Protein AF-A0A0U3ACS6-F1 (afdb_monomer_lite)

pLDDT: mean 90.27, std 11.94, range [43.25, 98.81]

Foldseek 3Di:
DQDQLLALVVQQCCLCVPVVVCCVVPVVCQLHVQAEDEDEEFQRQLQPLHDDPQLQVLLCVPVVDRLVVVVCLLADDPPQCSLLSLLSSLVSVLVSNLVRHLLSNQVSSVVRNHFYEYQAYPALQFQLRNCSRRVHVLSNQLSGLAYEHEFEADDDQLRTSLNRLLQQQLSCQQNVRLAHEYAYYFLNDLPDDVVSVVRNLVSSVLSLGQHYDYDEADDDDPPPCPDGGDDHQDPPRPCVVCVVVVVVVSVVRSVVSSDDHDEAAEAEEQQSSQQSSFQNDGFPDDSPACDDNLRHGDVPGDNSGDPLNVQQSVQSVVVSSVCVVVVGGYHHDYPVQLLCWDAAQLWTDRNRYTYQEYEYGSHQEDALSSLVSVLVNVVSVGYYHYPDHDHQAYSNRGGNDVSSQVSCCSRPNHDD

Sequence (416 aa):
WDLNYLDRTVGERFAAVFLGKYQQQLPQFTGNTLESFGADEMVLLNGEIAFSPALLERIRSKRGYDPTPYLIGLFADIGAYTERIRCDYYEAMTALLEENFYRAPSTWLEQRGMKHSTLSQLGAGESLAQTAQVGDIFRYLRTFHIPGNEDPGTAGPGERRLMASKLSSSVANLYDRSRAVMCVHYAAGWGQTQEQNLAWTNESYAKGLNLYTRHGNQYTLMGGWYEYVPPADHFYQPVWRYWGTFVRYVTRVSYLLSQGKHRADVALLYPMSTIHAHWVAGRTSGAAGILDDEGFAAPGVNNPFAPPAIEAARSLQDLAKALFDDGIDFDFVDSDSLMRAVVRSGVLEISGVEFRSIVLPALSTVSLHSMQKIREFHAGGGTVVSFGRLPSITPENGRNDPQLIGLLDAIFGPRG

Radius of gyration: 22.1 Å; chains: 1; bounding box: 59×48×62 Å

Secondary structure (DSSP, 8-state):
----TTSHHHHHHHIIIIIHHHHHH-GGGBTTTB-EEEE-----STT-----HHHHHHHHHHHSS--GGGGGGGTS--STTHHHHHHHHHHHHHHHHIIIIIHHHHHHHHTTT-EEEE---SSSS-HHHHHHHHS-HHHHHTT-SB-EEEE-TTPPTT-S-HHHHHHHHHHHHHTT-S--EEEE-TTS-TT--HHHHHHHHHHHHHTT--EEEES----S-TTGGGTSSS---STTSTTHHHHHHHHHHHHHHHHHTTSS----SEEEE--HHHHHHTB-----S-SS-SS-TTSSPPTTPPPSB-HHHHHHHHHHHHHHHHHHHTT--EEEE-HHHHHT-EEETTEEEETTEEESEEEE-S-SB--HHHHHHHHHHHHTT-EEEE-S----EETTTEET-HHHHHHHHHHH----

Structure (mmCIF, N/CA/C/O backbone):
data_AF-A0A0U3ACS6-F1
#
_entry.id   AF-A0A0U3ACS6-F1
#
loop_
_atom_site.group_PDB
_atom_site.id
_atom_site.type_symbol
_atom_site.label_atom_id
_atom_site.label_alt_id
_atom_site.label_comp_id
_atom_site.label_asym_id
_atom_site.label_entity_id
_atom_site.label_seq_id
_atom_site.pdbx_PDB_ins_code
_atom_site.Cartn_x
_atom_site.Cartn_y
_atom_site.Cartn_z
_atom_site.occupancy
_atom_site.B_iso_or_equiv
_atom_site.auth_seq_id
_atom_site.auth_comp_id
_atom_site.auth_asym_id
_atom_site.auth_atom_id
_atom_site.pdbx_PDB_model_num
ATOM 1 N N . TRP A 1 1 ? 17.151 21.051 -0.795 1.00 45.72 1 TRP A N 1
ATOM 2 C CA . TRP A 1 1 ? 15.910 21.839 -0.764 1.00 45.72 1 TRP A CA 1
ATOM 3 C C . TRP A 1 1 ? 14.791 20.847 -0.562 1.00 45.72 1 TRP A C 1
ATOM 5 O O . TRP A 1 1 ? 14.537 20.086 -1.487 1.00 45.72 1 TRP A O 1
ATOM 15 N N . ASP A 1 2 ? 14.200 20.793 0.628 1.00 67.19 2 ASP A N 1
ATOM 16 C CA . ASP A 1 2 ? 13.030 19.942 0.852 1.00 67.19 2 ASP A CA 1
ATOM 17 C C . ASP A 1 2 ? 11.824 20.616 0.202 1.00 67.19 2 ASP A C 1
ATOM 19 O O . ASP A 1 2 ? 11.446 21.735 0.556 1.00 67.19 2 ASP A O 1
ATOM 23 N N . LEU A 1 3 ? 11.286 19.984 -0.840 1.00 83.62 3 LEU A N 1
ATOM 24 C CA . LEU A 1 3 ? 10.087 20.457 -1.519 1.00 83.62 3 LEU A CA 1
ATOM 25 C C . LEU A 1 3 ? 8.872 20.178 -0.627 1.00 83.62 3 LEU A C 1
ATOM 27 O O . LEU A 1 3 ? 8.753 19.100 -0.050 1.00 83.62 3 LEU A O 1
ATOM 31 N N . ASN A 1 4 ? 7.934 21.124 -0.541 1.00 89.62 4 ASN A N 1
ATOM 32 C CA . ASN A 1 4 ? 6.661 20.873 0.129 1.00 89.62 4 ASN A CA 1
ATOM 33 C C . ASN A 1 4 ? 5.760 20.011 -0.770 1.00 89.62 4 ASN A C 1
ATOM 35 O O . ASN A 1 4 ? 4.972 20.539 -1.550 1.00 89.62 4 ASN A O 1
ATOM 39 N N . TYR A 1 5 ? 5.850 18.688 -0.649 1.00 91.56 5 TYR A N 1
ATOM 40 C CA . TYR A 1 5 ? 5.038 17.744 -1.429 1.00 91.56 5 TYR A CA 1
ATOM 41 C C . TYR A 1 5 ? 3.530 17.820 -1.134 1.00 91.56 5 TYR A C 1
ATOM 43 O O . TYR A 1 5 ? 2.730 17.259 -1.878 1.00 91.56 5 TYR A O 1
ATOM 51 N N . LEU A 1 6 ? 3.126 18.537 -0.078 1.00 94.25 6 LEU A N 1
ATOM 52 C CA . LEU A 1 6 ? 1.721 18.831 0.210 1.00 94.25 6 LEU A CA 1
ATOM 53 C C . LEU A 1 6 ? 1.190 20.013 -0.615 1.00 94.25 6 LEU A C 1
ATOM 55 O O . LEU A 1 6 ? -0.006 20.282 -0.568 1.00 94.25 6 LEU A O 1
ATOM 59 N N . ASP A 1 7 ? 2.041 20.732 -1.354 1.00 92.44 7 ASP A N 1
ATOM 60 C CA . ASP A 1 7 ? 1.646 21.795 -2.281 1.00 92.44 7 ASP A CA 1
ATOM 61 C C . ASP A 1 7 ? 1.470 21.237 -3.698 1.00 92.44 7 ASP A C 1
ATOM 63 O O . ASP A 1 7 ? 2.391 20.671 -4.292 1.00 92.44 7 ASP A O 1
ATOM 67 N N . ARG A 1 8 ? 0.286 21.457 -4.272 1.00 91.00 8 ARG A N 1
ATOM 68 C CA . ARG A 1 8 ? -0.073 21.042 -5.634 1.00 91.00 8 ARG A CA 1
ATOM 69 C C . ARG A 1 8 ? 0.907 21.529 -6.700 1.00 91.00 8 ARG A C 1
ATOM 71 O O . ARG A 1 8 ? 1.189 20.813 -7.660 1.00 91.00 8 ARG A O 1
ATOM 78 N N . THR A 1 9 ? 1.466 22.720 -6.516 1.00 91.88 9 THR A N 1
ATOM 79 C CA . THR A 1 9 ? 2.412 23.324 -7.457 1.00 91.88 9 THR A CA 1
ATOM 80 C C . THR A 1 9 ? 3.665 22.465 -7.615 1.00 91.88 9 THR A C 1
ATOM 82 O O . THR A 1 9 ? 4.250 22.430 -8.698 1.00 91.88 9 THR A O 1
ATOM 85 N N . VAL A 1 10 ? 4.083 21.749 -6.564 1.00 91.44 10 VAL A N 1
ATOM 86 C CA . VAL A 1 10 ? 5.276 20.892 -6.601 1.00 91.44 10 VAL A CA 1
ATOM 87 C C . VAL A 1 10 ? 5.066 19.706 -7.536 1.00 91.44 10 VAL A C 1
ATOM 89 O O . VAL A 1 10 ? 5.897 19.492 -8.418 1.00 91.44 10 VAL A O 1
ATOM 92 N N . GLY A 1 11 ? 3.956 18.972 -7.405 1.00 89.31 11 GLY A N 1
ATOM 93 C CA . GLY A 1 11 ? 3.656 17.835 -8.282 1.00 89.31 11 GLY A CA 1
ATOM 94 C C . GLY A 1 11 ? 3.476 18.249 -9.744 1.00 89.31 11 GLY A C 1
ATOM 95 O O . GLY A 1 11 ? 4.034 17.621 -10.646 1.00 89.31 11 GLY A O 1
ATOM 96 N N . GLU A 1 12 ? 2.777 19.362 -9.989 1.00 88.31 12 GLU A N 1
ATOM 97 C CA . GLU A 1 12 ? 2.586 19.906 -11.340 1.00 88.31 12 GLU A CA 1
ATOM 98 C C . GLU A 1 12 ? 3.915 20.331 -11.984 1.00 88.31 12 GLU A C 1
ATOM 100 O O . GLU A 1 12 ? 4.184 20.016 -13.149 1.00 88.31 12 GLU A O 1
ATOM 105 N N . ARG A 1 13 ? 4.787 21.010 -11.226 1.00 91.44 13 ARG A N 1
ATOM 106 C CA . ARG A 1 13 ? 6.114 21.414 -11.707 1.00 91.44 13 ARG A CA 1
ATOM 107 C C . ARG A 1 13 ? 7.037 20.224 -11.913 1.00 91.44 13 ARG A C 1
ATOM 109 O O . ARG A 1 13 ? 7.761 20.225 -12.905 1.00 91.44 13 ARG A O 1
ATOM 116 N N . PHE A 1 14 ? 6.997 19.223 -11.037 1.00 89.00 14 PHE A N 1
ATOM 117 C CA . PHE A 1 14 ? 7.774 17.997 -11.197 1.00 89.00 14 PHE A CA 1
ATOM 118 C C . PHE A 1 14 ? 7.448 17.321 -12.533 1.00 89.00 14 PHE A C 1
ATOM 120 O O . PHE A 1 14 ? 8.344 17.132 -13.357 1.00 89.00 14 PHE A O 1
ATOM 127 N N . ALA A 1 15 ? 6.165 17.058 -12.801 1.00 87.06 15 ALA A N 1
ATOM 128 C CA . ALA A 1 15 ? 5.743 16.426 -14.048 1.00 87.06 15 ALA A CA 1
ATOM 129 C C . ALA A 1 15 ? 6.121 17.276 -15.277 1.00 87.06 15 ALA A C 1
ATOM 131 O O . ALA A 1 15 ? 6.689 16.767 -16.244 1.00 87.06 15 ALA A O 1
ATOM 132 N N . ALA A 1 16 ? 5.891 18.591 -15.228 1.00 87.00 16 ALA A N 1
ATOM 133 C CA . ALA A 1 16 ? 6.209 19.482 -16.342 1.00 87.00 16 ALA A CA 1
ATOM 134 C C . ALA A 1 16 ? 7.718 19.590 -16.633 1.00 87.00 16 ALA A C 1
ATOM 136 O O . ALA A 1 16 ? 8.116 19.609 -17.796 1.00 87.00 16 ALA A O 1
ATOM 137 N N . VAL A 1 17 ? 8.561 19.680 -15.601 1.00 90.38 17 VAL A N 1
ATOM 138 C CA . VAL A 1 17 ? 10.011 19.886 -15.761 1.00 90.38 17 VAL A CA 1
ATOM 139 C C . VAL A 1 17 ? 10.728 18.584 -16.091 1.00 90.38 17 VAL A C 1
ATOM 141 O O . VAL A 1 17 ? 11.626 18.583 -16.934 1.00 90.38 17 VAL A O 1
ATOM 144 N N . PHE A 1 18 ? 10.360 17.489 -15.426 1.00 88.06 18 PHE A N 1
ATOM 145 C CA . PHE A 1 18 ? 11.028 16.208 -15.602 1.00 88.06 18 PHE A CA 1
ATOM 146 C C . PHE A 1 18 ? 10.469 15.453 -16.811 1.00 88.06 18 PHE A C 1
ATOM 148 O O . PHE A 1 18 ? 11.186 15.242 -17.790 1.00 88.06 18 PHE A O 1
ATOM 155 N N . LEU A 1 19 ? 9.175 15.121 -16.800 1.00 89.44 19 LEU A N 1
ATOM 156 C CA . LEU A 1 19 ? 8.550 14.347 -17.879 1.00 89.44 19 LEU A CA 1
ATOM 157 C C . LEU A 1 19 ? 8.387 15.181 -19.159 1.00 89.44 19 LEU A C 1
ATOM 159 O O . LEU A 1 19 ? 8.573 14.674 -20.267 1.00 89.44 19 LEU A O 1
ATOM 163 N N . GLY A 1 20 ? 8.125 16.485 -19.025 1.00 90.06 20 GLY A N 1
ATOM 164 C CA . GLY A 1 20 ? 7.951 17.380 -20.172 1.00 90.06 20 GLY A CA 1
ATOM 165 C C . GLY A 1 20 ? 9.179 17.516 -21.071 1.00 90.06 20 GLY A C 1
ATOM 166 O O . GLY A 1 20 ? 9.018 17.708 -22.276 1.00 90.06 20 GLY A O 1
ATOM 167 N N . LYS A 1 21 ? 10.399 17.341 -20.546 1.00 90.94 21 LYS A N 1
ATOM 168 C CA . LYS A 1 21 ? 11.615 17.342 -21.377 1.00 90.94 21 LYS A CA 1
ATOM 169 C C . LYS A 1 21 ? 11.635 16.188 -22.376 1.00 90.94 21 LYS A C 1
ATOM 171 O O . LYS A 1 21 ? 11.996 16.409 -23.529 1.00 90.94 21 LYS A O 1
ATOM 176 N N . TYR A 1 22 ? 11.212 14.991 -21.967 1.00 89.06 22 TYR A N 1
ATOM 177 C CA . TYR A 1 22 ? 11.132 13.842 -22.872 1.00 89.06 22 TYR A CA 1
ATOM 178 C C . TYR A 1 22 ? 10.146 14.112 -24.005 1.00 89.06 22 TYR A C 1
ATOM 180 O O . TYR A 1 22 ? 10.492 13.928 -25.165 1.00 89.06 22 TYR A O 1
ATOM 188 N N . GLN A 1 23 ? 8.964 14.649 -23.689 1.00 87.38 23 GLN A N 1
ATOM 189 C CA . GLN A 1 23 ? 7.976 15.013 -24.707 1.00 87.38 23 GLN A CA 1
ATOM 190 C C . GLN A 1 23 ? 8.507 16.071 -25.685 1.00 87.38 23 GLN A C 1
ATOM 192 O O . GLN A 1 23 ? 8.268 15.968 -26.883 1.00 87.38 23 GLN A O 1
ATOM 197 N N . GLN A 1 24 ? 9.215 17.092 -25.195 1.00 92.38 24 GLN A N 1
ATOM 198 C CA . GLN A 1 24 ? 9.764 18.151 -26.050 1.00 92.38 24 GLN A CA 1
ATOM 199 C C . GLN A 1 24 ? 10.832 17.629 -27.017 1.00 92.38 24 GLN A C 1
ATOM 201 O O . GLN A 1 24 ? 10.891 18.080 -28.157 1.00 92.38 24 GLN A O 1
ATOM 206 N N . GLN A 1 25 ? 11.675 16.698 -26.566 1.00 94.44 25 GLN A N 1
ATOM 207 C CA . GLN A 1 25 ? 12.777 16.151 -27.364 1.00 94.44 25 GLN A CA 1
ATOM 208 C C . GLN A 1 25 ? 12.338 14.989 -28.267 1.00 94.44 25 GLN A C 1
ATOM 210 O O . GLN A 1 25 ? 12.922 14.775 -29.326 1.00 94.44 25 GLN A O 1
ATOM 215 N N . LEU A 1 26 ? 11.317 14.233 -27.851 1.00 94.00 26 LEU A N 1
ATOM 216 C CA . LEU A 1 26 ? 10.859 12.995 -28.489 1.00 94.00 26 LEU A CA 1
ATOM 217 C C . LEU A 1 26 ? 9.332 12.992 -28.741 1.00 94.00 26 LEU A C 1
ATOM 219 O O . LEU A 1 26 ? 8.654 12.008 -28.414 1.00 94.00 26 LEU A O 1
ATOM 223 N N . PRO A 1 27 ? 8.745 14.062 -29.318 1.00 93.25 27 PRO A N 1
ATOM 224 C CA . PRO A 1 27 ? 7.290 14.198 -29.423 1.00 93.25 27 PRO A CA 1
ATOM 225 C C . PRO A 1 27 ? 6.645 13.089 -30.262 1.00 93.25 27 PRO A C 1
ATOM 227 O O . PRO A 1 27 ? 5.590 12.582 -29.898 1.00 93.25 27 PRO A O 1
ATOM 230 N N . GLN A 1 28 ? 7.302 12.649 -31.336 1.00 94.94 28 GLN A N 1
ATOM 231 C CA . GLN A 1 28 ? 6.818 11.597 -32.235 1.00 94.94 28 GLN A CA 1
ATOM 232 C C . GLN A 1 28 ? 6.750 10.202 -31.593 1.00 94.94 28 GLN A C 1
ATOM 234 O O . GLN A 1 28 ? 6.094 9.314 -32.133 1.00 94.94 28 GLN A O 1
ATOM 239 N N . PHE A 1 29 ? 7.433 9.996 -30.462 1.00 95.06 29 PHE A N 1
ATOM 240 C CA . PHE A 1 29 ? 7.465 8.713 -29.755 1.00 95.06 29 PHE A CA 1
ATOM 241 C C . PHE A 1 29 ? 6.534 8.679 -28.536 1.00 95.06 29 PHE A C 1
ATOM 243 O O . PHE A 1 29 ? 6.261 7.600 -28.013 1.00 95.06 29 PHE A O 1
ATOM 250 N N . THR A 1 30 ? 6.043 9.836 -28.085 1.00 93.56 30 THR A N 1
ATOM 251 C CA . THR A 1 30 ? 5.199 9.972 -26.888 1.00 93.56 30 THR A CA 1
ATOM 252 C C . THR A 1 30 ? 3.842 9.294 -27.100 1.00 93.56 30 THR A C 1
ATOM 254 O O . THR A 1 30 ? 3.175 9.563 -28.097 1.00 93.56 30 THR A O 1
ATOM 257 N N . GLY A 1 31 ? 3.433 8.417 -26.176 1.00 91.88 31 GLY A N 1
ATOM 258 C CA . GLY A 1 31 ? 2.155 7.692 -26.257 1.00 91.88 31 GLY A CA 1
ATOM 259 C C . GLY A 1 31 ? 2.125 6.576 -27.309 1.00 91.88 31 GLY A C 1
ATOM 260 O O . GLY A 1 31 ? 1.064 6.032 -27.600 1.00 91.88 31 GLY A O 1
ATOM 261 N N . ASN A 1 32 ? 3.280 6.243 -27.894 1.00 91.31 32 ASN A N 1
ATOM 262 C CA . ASN A 1 32 ? 3.450 5.120 -28.814 1.00 91.31 32 ASN A CA 1
ATOM 263 C C . ASN A 1 32 ? 4.673 4.292 -28.396 1.00 91.31 32 ASN A C 1
ATOM 265 O O . ASN A 1 32 ? 4.561 3.428 -27.537 1.00 91.31 32 ASN A O 1
ATOM 269 N N . THR A 1 33 ? 5.864 4.591 -28.926 1.00 93.69 33 THR A N 1
ATOM 270 C CA . THR A 1 33 ? 7.102 3.888 -28.539 1.00 93.69 33 THR A CA 1
ATOM 271 C C . THR A 1 33 ? 7.471 4.134 -27.074 1.00 93.69 33 THR A C 1
ATOM 273 O O . THR A 1 33 ? 7.923 3.223 -26.390 1.00 93.69 33 THR A O 1
ATOM 276 N N . LEU A 1 34 ? 7.259 5.356 -26.581 1.00 92.62 34 LEU A N 1
ATOM 277 C CA . LEU A 1 34 ? 7.310 5.687 -25.161 1.00 92.62 34 LEU A CA 1
ATOM 278 C C . LEU A 1 34 ? 5.897 5.528 -24.592 1.00 92.62 34 LEU A C 1
ATOM 280 O O . LEU A 1 34 ? 5.129 6.489 -24.540 1.00 92.62 34 LEU A O 1
ATOM 284 N N . GLU A 1 35 ? 5.542 4.299 -24.223 1.00 92.88 35 GLU A N 1
ATOM 285 C CA . GLU A 1 35 ? 4.199 3.959 -23.731 1.00 92.88 35 GLU A CA 1
ATOM 286 C C . GLU A 1 35 ? 4.036 4.123 -22.217 1.00 92.88 35 GLU A C 1
ATOM 288 O O . GLU A 1 35 ? 2.914 4.230 -21.721 1.00 92.88 35 GLU A O 1
ATOM 293 N N . SER A 1 36 ? 5.133 4.123 -21.456 1.00 93.00 36 SER A N 1
ATOM 294 C CA . SER A 1 36 ? 5.075 4.265 -20.005 1.00 93.00 36 SER A CA 1
ATOM 295 C C . SER A 1 36 ? 6.297 4.964 -19.430 1.00 93.00 36 SER A C 1
ATOM 297 O O . SER A 1 36 ? 7.368 4.985 -20.036 1.00 93.00 36 SER A O 1
ATOM 299 N N . PHE A 1 37 ? 6.112 5.531 -18.243 1.00 92.25 37 PHE A N 1
ATOM 300 C CA . PHE A 1 37 ? 7.192 5.957 -17.369 1.00 92.25 37 PHE A CA 1
ATOM 301 C C . PHE A 1 37 ? 7.183 5.082 -16.109 1.00 92.25 37 PHE A C 1
ATOM 303 O O . PHE A 1 37 ? 6.126 4.875 -15.503 1.00 92.25 37 PHE A O 1
ATOM 310 N N . GLY A 1 38 ? 8.350 4.548 -15.751 1.00 89.19 38 GLY A N 1
ATOM 311 C CA . GLY A 1 38 ? 8.574 3.778 -14.531 1.00 89.19 38 GLY A CA 1
ATOM 312 C C . GLY A 1 38 ? 9.269 4.630 -13.484 1.00 89.19 38 GLY A C 1
ATOM 313 O O . GLY A 1 38 ? 10.377 5.102 -13.729 1.00 89.19 38 GLY A O 1
ATOM 314 N N . ALA A 1 39 ? 8.613 4.831 -12.345 1.00 87.19 39 ALA A N 1
ATOM 315 C CA . ALA A 1 39 ? 9.251 5.368 -11.156 1.00 87.19 39 ALA A CA 1
ATOM 316 C C . ALA A 1 39 ? 10.025 4.256 -10.433 1.00 87.19 39 ALA A C 1
ATOM 318 O O . ALA A 1 39 ? 9.544 3.120 -10.339 1.00 87.19 39 ALA A O 1
ATOM 319 N N . ASP A 1 40 ? 11.211 4.612 -9.949 1.00 86.44 40 ASP A N 1
ATOM 320 C CA . ASP A 1 40 ? 11.983 3.802 -9.004 1.00 86.44 40 ASP A CA 1
ATOM 321 C C . ASP A 1 40 ? 11.564 4.123 -7.555 1.00 86.44 40 ASP A C 1
ATOM 323 O O . ASP A 1 40 ? 10.501 4.724 -7.350 1.00 86.44 40 ASP A O 1
ATOM 327 N N . GLU A 1 41 ? 12.355 3.763 -6.537 1.00 78.44 41 GLU A N 1
ATOM 328 C CA . GLU A 1 41 ? 11.996 4.058 -5.147 1.00 78.44 41 GLU A CA 1
ATOM 329 C C . GLU A 1 41 ? 11.796 5.552 -4.909 1.00 78.44 41 GLU A C 1
ATOM 331 O O . GLU A 1 41 ? 12.683 6.389 -5.102 1.00 78.44 41 GLU A O 1
ATOM 336 N N . MET A 1 42 ? 10.626 5.888 -4.371 1.00 78.06 42 MET A N 1
ATOM 337 C CA . MET A 1 42 ? 10.373 7.221 -3.854 1.00 78.06 42 MET A CA 1
ATOM 338 C C . MET A 1 42 ? 10.656 7.284 -2.358 1.00 78.06 42 MET A C 1
ATOM 340 O O . MET A 1 42 ? 9.865 6.835 -1.529 1.00 78.06 42 MET A O 1
ATOM 344 N N . VAL A 1 43 ? 11.773 7.923 -2.020 1.00 78.00 43 VAL A N 1
ATOM 345 C CA . VAL A 1 43 ? 12.108 8.344 -0.655 1.00 78.00 43 VAL A CA 1
ATOM 346 C C . VAL A 1 43 ? 11.551 9.753 -0.452 1.00 78.00 43 VAL A C 1
ATOM 348 O O . VAL A 1 43 ? 12.223 10.741 -0.748 1.00 78.00 43 VAL A O 1
ATOM 351 N N . LEU A 1 44 ? 10.285 9.852 -0.031 1.00 83.56 44 LEU A N 1
ATOM 352 C CA . LEU A 1 44 ? 9.584 11.139 0.040 1.00 83.56 44 LEU A CA 1
ATOM 353 C C . LEU A 1 44 ? 9.626 11.769 1.433 1.00 83.56 44 LEU A C 1
ATOM 355 O O . LEU A 1 44 ? 10.118 12.882 1.597 1.00 83.56 44 LEU A O 1
ATOM 359 N N . LEU A 1 45 ? 9.065 11.072 2.421 1.00 86.38 45 LEU A N 1
ATOM 360 C CA . LEU A 1 45 ? 8.963 11.560 3.795 1.00 86.38 45 LEU A CA 1
ATOM 361 C C . LEU A 1 45 ? 10.214 11.225 4.596 1.00 86.38 45 LEU A C 1
ATOM 363 O O . LEU A 1 45 ? 10.575 11.974 5.495 1.00 86.38 45 LEU A O 1
ATOM 367 N N . ASN A 1 46 ? 10.883 10.112 4.276 1.00 79.31 46 ASN A N 1
ATOM 368 C CA . ASN A 1 46 ? 12.086 9.664 4.971 1.00 79.31 46 ASN A CA 1
ATOM 369 C C . ASN A 1 46 ? 11.919 9.658 6.511 1.00 79.31 46 ASN A C 1
ATOM 371 O O . ASN A 1 46 ? 12.797 10.086 7.263 1.00 79.31 46 ASN A O 1
ATOM 375 N N . GLY A 1 47 ? 10.755 9.200 6.977 1.00 79.12 47 GLY A N 1
ATOM 376 C CA . GLY A 1 47 ? 10.365 9.143 8.385 1.00 79.12 47 GLY A CA 1
ATOM 377 C C . GLY A 1 47 ? 9.903 10.469 8.991 1.00 79.12 47 GLY A C 1
ATOM 378 O O . GLY A 1 47 ? 9.505 10.478 10.151 1.00 79.12 47 GLY A O 1
ATOM 379 N N . GLU A 1 48 ? 9.938 11.579 8.253 1.00 84.50 48 GLU A N 1
ATOM 380 C CA . GLU A 1 48 ? 9.516 12.889 8.748 1.00 84.50 48 GLU A CA 1
ATOM 381 C C . GLU A 1 48 ? 7.991 13.037 8.786 1.00 84.50 48 GLU A C 1
ATOM 383 O O . GLU A 1 48 ? 7.258 12.541 7.927 1.00 84.50 48 GLU A O 1
ATOM 388 N N . ILE A 1 49 ? 7.509 13.800 9.769 1.00 89.75 49 ILE A N 1
ATOM 389 C CA . ILE A 1 49 ? 6.107 14.214 9.850 1.00 89.75 49 ILE A CA 1
ATOM 390 C C . ILE A 1 49 ? 5.973 15.530 9.082 1.00 89.75 49 ILE A C 1
ATOM 392 O O . ILE A 1 49 ? 6.332 16.597 9.583 1.00 89.75 49 ILE A O 1
ATOM 396 N N . ALA A 1 50 ? 5.476 15.456 7.846 1.00 90.94 50 ALA A N 1
ATOM 397 C CA . ALA A 1 50 ? 5.324 16.631 6.995 1.00 90.94 50 ALA A CA 1
ATOM 398 C C . ALA A 1 50 ? 4.340 17.643 7.600 1.00 90.94 50 ALA A C 1
ATOM 400 O O . ALA A 1 50 ? 3.322 17.270 8.187 1.00 90.94 50 ALA A O 1
ATOM 401 N N . PHE A 1 51 ? 4.615 18.934 7.407 1.00 91.81 51 PHE A N 1
ATOM 402 C CA . PHE A 1 51 ? 3.758 20.030 7.852 1.00 91.81 51 PHE A CA 1
AT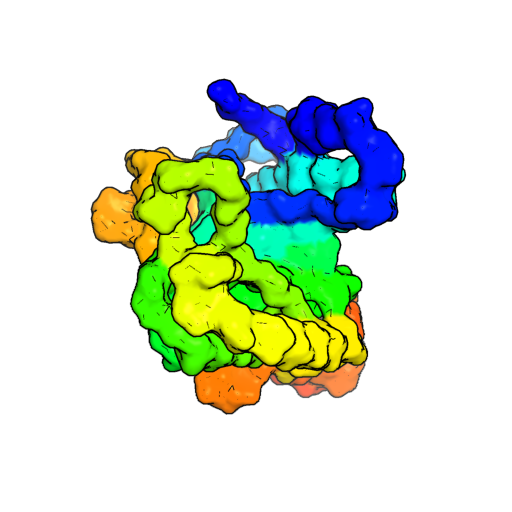OM 403 C C . PHE A 1 51 ? 3.521 21.037 6.726 1.00 91.81 51 PHE A C 1
ATOM 405 O O . PHE A 1 51 ? 4.431 21.398 5.982 1.00 91.81 51 PHE A O 1
ATOM 412 N N . SER A 1 52 ? 2.288 21.533 6.628 1.00 92.12 52 SER A N 1
ATOM 413 C CA . SER A 1 52 ? 1.919 22.644 5.751 1.00 92.12 52 SER A CA 1
ATOM 414 C C . SER A 1 52 ? 0.669 23.347 6.293 1.00 92.12 52 SER A C 1
ATOM 416 O O . SER A 1 52 ? -0.208 22.670 6.833 1.00 92.12 52 SER A O 1
ATOM 418 N N . PRO A 1 53 ? 0.499 24.671 6.102 1.00 94.19 53 PRO A N 1
ATOM 419 C CA . PRO A 1 53 ? -0.763 25.346 6.414 1.00 94.19 53 PRO A CA 1
ATOM 420 C C . PRO A 1 53 ? -1.988 24.701 5.743 1.00 94.19 53 PRO A C 1
ATOM 422 O O . PRO A 1 53 ? -3.059 24.644 6.346 1.00 94.19 53 PRO A O 1
ATOM 425 N N . ALA A 1 54 ? -1.824 24.150 4.532 1.00 94.81 54 ALA A N 1
ATOM 426 C CA . ALA A 1 54 ? -2.889 23.450 3.810 1.00 94.81 54 ALA A CA 1
ATOM 427 C C . ALA A 1 54 ? -3.376 22.183 4.538 1.00 94.81 54 ALA A C 1
ATOM 429 O O . ALA A 1 54 ? -4.545 21.817 4.420 1.00 94.81 54 ALA A O 1
ATOM 430 N N . LEU A 1 55 ? -2.505 21.538 5.321 1.00 96.19 55 LEU A N 1
ATOM 431 C CA . LEU A 1 55 ? -2.853 20.376 6.137 1.00 96.19 55 LEU A CA 1
ATOM 432 C C . LEU A 1 55 ? -3.799 20.775 7.272 1.00 96.19 55 LEU A C 1
ATOM 434 O O . LEU A 1 55 ? -4.833 20.138 7.459 1.00 96.19 55 LEU A O 1
ATOM 438 N N . LEU A 1 56 ? -3.500 21.859 7.993 1.00 96.62 56 LEU A N 1
ATOM 439 C CA . LEU A 1 56 ? -4.379 22.336 9.067 1.00 96.62 56 LEU A CA 1
ATOM 440 C C . LEU A 1 56 ? -5.745 22.760 8.515 1.00 96.62 56 LEU A C 1
ATOM 442 O O . LEU A 1 56 ? -6.776 22.450 9.109 1.00 96.62 56 LEU A O 1
ATOM 446 N N . GLU A 1 57 ? -5.762 23.403 7.346 1.00 97.19 57 GLU A N 1
ATOM 447 C CA . GLU A 1 57 ? -7.003 23.781 6.667 1.00 97.19 57 GLU A CA 1
ATOM 448 C C . GLU A 1 57 ? -7.814 22.562 6.198 1.00 97.19 57 GLU A C 1
ATOM 450 O O . GLU A 1 57 ? -9.044 22.524 6.316 1.00 97.19 57 GLU A O 1
ATOM 455 N N . ARG A 1 58 ? -7.136 21.507 5.732 1.00 97.50 58 ARG A N 1
ATOM 456 C CA . ARG A 1 58 ? -7.777 20.229 5.404 1.00 97.50 58 ARG A CA 1
ATOM 457 C C . ARG A 1 58 ? -8.478 19.632 6.626 1.00 97.50 58 ARG A C 1
ATOM 459 O O . ARG A 1 58 ? -9.625 19.210 6.501 1.00 97.50 58 ARG A O 1
ATOM 466 N N . ILE A 1 59 ? -7.843 19.639 7.797 1.00 98.06 59 ILE A N 1
ATOM 467 C CA . ILE A 1 59 ? -8.468 19.131 9.028 1.00 98.06 59 ILE A CA 1
ATOM 468 C C . ILE A 1 59 ? -9.660 20.006 9.429 1.00 98.06 59 ILE A C 1
ATOM 470 O O . ILE A 1 59 ? -10.741 19.473 9.672 1.00 98.06 59 ILE A O 1
ATOM 474 N N . ARG A 1 60 ? -9.517 21.339 9.420 1.00 98.06 60 ARG A N 1
ATOM 475 C CA . ARG A 1 60 ? -10.621 22.264 9.743 1.00 98.06 60 ARG A CA 1
ATOM 476 C C . ARG A 1 60 ? -11.846 22.017 8.872 1.00 98.06 60 ARG A C 1
ATOM 478 O O . ARG A 1 60 ? -12.946 21.855 9.393 1.00 98.06 60 ARG A O 1
ATOM 485 N N . SER A 1 61 ? -11.645 21.923 7.561 1.00 97.69 61 SER A N 1
ATOM 486 C CA . SER A 1 61 ? -12.733 21.718 6.602 1.00 97.69 61 SER A CA 1
ATOM 487 C C . SER A 1 61 ? -13.370 20.326 6.680 1.00 97.69 61 SER A C 1
ATOM 489 O O . SER A 1 61 ? -14.581 20.208 6.507 1.00 97.69 61 SER A O 1
ATOM 491 N N . LYS A 1 62 ? -12.593 19.264 6.940 1.00 96.94 62 LYS A N 1
ATOM 492 C CA . LYS A 1 62 ? -13.097 17.876 6.950 1.00 96.94 62 LYS A CA 1
ATOM 493 C C . LYS A 1 62 ? -13.581 17.384 8.309 1.00 96.94 62 LYS A C 1
ATOM 495 O O . LYS A 1 62 ? -14.412 16.480 8.346 1.00 96.94 62 LYS A O 1
ATOM 500 N N . ARG A 1 63 ? -13.058 17.931 9.407 1.00 95.62 63 ARG A N 1
ATOM 501 C CA . ARG A 1 63 ? -13.350 17.486 10.780 1.00 95.62 63 ARG A CA 1
ATOM 502 C C . ARG A 1 63 ? -14.065 18.534 11.628 1.00 95.62 63 ARG A C 1
ATOM 504 O O . ARG A 1 63 ? -14.577 18.188 12.687 1.00 95.62 63 ARG A O 1
ATOM 511 N N . GLY A 1 64 ? -14.128 19.787 11.176 1.00 95.94 64 GLY A N 1
ATOM 512 C CA . GLY A 1 64 ? -14.917 20.836 11.825 1.00 95.94 64 GLY A CA 1
ATOM 513 C C . GLY A 1 64 ? -14.311 21.404 13.112 1.00 95.94 64 GLY A C 1
ATOM 514 O O . GLY A 1 64 ? -15.049 21.950 13.927 1.00 95.94 64 GLY A O 1
ATOM 515 N N . TYR A 1 65 ? -12.995 21.283 13.321 1.00 96.81 65 TYR A N 1
ATOM 516 C CA . TYR A 1 65 ? -12.297 21.861 14.477 1.00 96.81 65 TYR A CA 1
ATOM 517 C C . TYR A 1 65 ? -10.909 22.395 14.095 1.00 96.81 65 TYR A C 1
ATOM 519 O O . TYR A 1 65 ? -10.335 21.976 13.091 1.00 96.81 65 TYR A O 1
ATOM 527 N N . ASP A 1 66 ? -10.359 23.317 14.892 1.00 97.00 66 ASP A N 1
ATOM 528 C CA . ASP A 1 66 ? -8.973 23.771 14.730 1.00 97.00 66 ASP A CA 1
ATOM 529 C C . ASP A 1 66 ? -8.004 22.774 15.391 1.00 97.00 66 ASP A C 1
ATOM 531 O O . ASP A 1 66 ? -8.045 22.620 16.613 1.00 97.00 66 ASP A O 1
ATOM 535 N N . PRO A 1 67 ? -7.122 22.099 14.629 1.00 96.69 67 PRO A N 1
ATOM 536 C CA . PRO A 1 67 ? -6.183 21.128 15.191 1.00 96.69 67 PRO A CA 1
ATOM 537 C C . PRO A 1 67 ? -5.028 21.760 15.971 1.00 96.69 67 PRO A C 1
ATOM 539 O O . PRO A 1 67 ? -4.363 21.056 16.727 1.00 96.69 67 PRO A O 1
ATOM 542 N N . THR A 1 68 ? -4.777 23.063 15.805 1.00 96.56 68 THR A N 1
ATOM 543 C CA . THR A 1 68 ? -3.595 23.757 16.348 1.00 96.56 68 THR A CA 1
ATOM 544 C C . THR A 1 68 ? -3.362 23.517 17.849 1.00 96.56 68 THR A C 1
ATOM 546 O O . THR A 1 68 ? -2.236 23.167 18.209 1.00 96.56 68 THR A O 1
ATOM 549 N N . PRO A 1 69 ? -4.378 23.608 18.736 1.00 96.94 69 PRO A N 1
ATOM 550 C CA . PRO A 1 69 ? -4.191 23.379 20.173 1.00 96.94 69 PRO A CA 1
ATOM 551 C C . PRO A 1 69 ? -3.835 21.930 20.532 1.00 96.94 69 PRO A C 1
ATOM 553 O O . PRO A 1 69 ? -3.380 21.662 21.640 1.00 96.94 69 PRO A O 1
ATOM 556 N N . TYR A 1 70 ? -4.052 20.994 19.606 1.00 97.12 70 TYR A N 1
ATOM 557 C CA . TYR A 1 70 ? -3.932 19.558 19.829 1.00 97.12 70 TYR A CA 1
ATOM 558 C C . TYR A 1 70 ? -2.698 18.941 19.166 1.00 97.12 70 TYR A C 1
ATOM 560 O O . TYR A 1 70 ? -2.450 17.757 19.368 1.00 97.12 70 TYR A O 1
ATOM 568 N N . LEU A 1 71 ? -1.895 19.707 18.414 1.00 95.75 71 LEU A N 1
ATOM 569 C CA . LEU A 1 71 ? -0.740 19.179 17.667 1.00 95.75 71 LEU A CA 1
ATOM 570 C C . LEU A 1 71 ? 0.305 18.486 18.553 1.00 95.75 71 LEU A C 1
ATOM 572 O O . LEU A 1 71 ? 1.003 17.591 18.085 1.00 95.75 71 LEU A O 1
ATOM 576 N N . ILE A 1 72 ? 0.382 18.826 19.845 1.00 95.81 72 ILE A N 1
ATOM 577 C CA . ILE A 1 72 ? 1.235 18.099 20.796 1.00 95.81 72 ILE A CA 1
ATOM 578 C C . ILE A 1 72 ? 0.836 16.616 20.929 1.00 95.81 72 ILE A C 1
ATOM 580 O O . ILE A 1 72 ? 1.684 15.780 21.229 1.00 95.81 72 ILE A O 1
ATOM 584 N N . GLY A 1 73 ? -0.417 16.268 20.612 1.00 96.25 73 GLY A N 1
ATOM 585 C CA . GLY A 1 73 ? -0.932 14.897 20.544 1.00 96.25 73 GLY A CA 1
ATOM 586 C C . GLY A 1 73 ? -0.254 14.013 19.491 1.00 96.25 73 GLY A C 1
ATOM 587 O O . GLY A 1 73 ? -0.310 12.787 19.591 1.00 96.25 73 GLY A O 1
ATOM 588 N N . LEU A 1 74 ? 0.450 14.603 18.516 1.00 95.81 74 LEU A N 1
ATOM 589 C CA . LEU A 1 74 ? 1.302 13.842 17.597 1.00 95.81 74 LEU A CA 1
ATOM 590 C C . LEU A 1 74 ? 2.455 13.152 18.334 1.00 95.81 74 LEU A C 1
ATOM 592 O O . LEU A 1 74 ? 2.819 12.039 17.982 1.00 95.81 74 LEU A O 1
ATOM 596 N N . PHE A 1 75 ? 2.965 13.771 19.401 1.00 93.69 75 PHE A N 1
ATOM 597 C CA . PHE A 1 75 ? 4.186 13.343 20.090 1.00 93.69 75 PHE A CA 1
ATOM 598 C C . PHE A 1 75 ? 3.941 12.849 21.519 1.00 93.69 75 PHE A C 1
ATOM 600 O O . PHE A 1 75 ? 4.714 12.054 22.046 1.00 93.69 75 PHE A O 1
ATOM 607 N N . ALA A 1 76 ? 2.868 13.311 22.161 1.00 94.62 76 ALA A N 1
ATOM 608 C CA . ALA A 1 76 ? 2.537 12.999 23.547 1.00 94.62 76 ALA A CA 1
ATOM 609 C C . ALA A 1 76 ? 1.106 12.468 23.679 1.00 94.62 76 ALA A C 1
ATOM 611 O O . ALA A 1 76 ? 0.263 12.694 22.812 1.00 94.62 76 ALA A O 1
ATOM 612 N N . ASP A 1 77 ? 0.824 11.759 24.773 1.00 96.25 77 ASP A N 1
ATOM 613 C CA . ASP A 1 77 ? -0.550 11.401 25.128 1.00 96.25 77 ASP A CA 1
ATOM 614 C C . ASP A 1 77 ? -1.267 12.622 25.728 1.00 96.25 77 ASP A C 1
ATOM 616 O O . ASP A 1 77 ? -0.840 13.176 26.740 1.00 96.25 77 ASP A O 1
ATOM 620 N N . ILE A 1 78 ? -2.359 13.036 25.090 1.00 96.69 78 ILE A N 1
ATOM 621 C CA . ILE A 1 78 ? -3.255 14.126 25.496 1.00 96.69 78 ILE A CA 1
ATOM 622 C C . ILE A 1 78 ? -4.619 13.609 25.989 1.00 96.69 78 ILE A C 1
ATOM 624 O O . ILE A 1 78 ? -5.588 14.364 26.074 1.00 96.69 78 ILE A O 1
ATOM 628 N N . GLY A 1 79 ? -4.717 12.317 26.311 1.00 95.88 79 GLY A N 1
ATOM 629 C CA . GLY A 1 79 ? -5.918 11.672 26.828 1.00 95.88 79 GLY A CA 1
ATOM 630 C C . GLY A 1 79 ? -6.721 10.930 25.759 1.00 95.88 79 GLY A C 1
ATOM 631 O O . GLY A 1 79 ? -6.178 10.327 24.839 1.00 95.88 79 GLY A O 1
ATOM 632 N N . ALA A 1 80 ? -8.050 10.931 25.893 1.00 94.62 80 ALA A N 1
ATOM 633 C CA . ALA A 1 80 ? -8.939 10.071 25.102 1.00 94.62 80 ALA A CA 1
ATOM 634 C C . ALA A 1 80 ? -8.917 10.331 23.581 1.00 94.62 80 ALA A C 1
ATOM 636 O O . ALA A 1 80 ? -9.337 9.468 22.811 1.00 94.62 80 ALA A O 1
ATOM 637 N N . TYR A 1 81 ? -8.426 11.498 23.154 1.00 94.75 81 TYR A N 1
ATOM 638 C CA . TYR A 1 81 ? -8.399 11.923 21.753 1.00 94.75 81 TYR A CA 1
ATOM 639 C C . TYR A 1 81 ? -7.032 11.768 21.075 1.00 94.75 81 TYR A C 1
ATOM 641 O O . TYR A 1 81 ? -6.919 12.093 19.897 1.00 94.75 81 TYR A O 1
ATOM 649 N N . THR A 1 82 ? -6.003 11.280 21.771 1.00 97.81 82 THR A N 1
ATOM 650 C CA . THR A 1 82 ? -4.625 11.200 21.252 1.00 97.81 82 THR A CA 1
ATOM 651 C C . THR A 1 82 ? -4.541 10.516 19.889 1.00 97.81 82 THR A C 1
ATOM 653 O O . THR A 1 82 ? -4.034 11.091 18.926 1.00 97.81 82 THR A O 1
ATOM 656 N N . GLU A 1 83 ? -5.075 9.301 19.780 1.00 98.19 83 GLU A N 1
ATOM 657 C CA . GLU A 1 83 ? -5.031 8.515 18.547 1.00 98.19 83 GLU A CA 1
ATOM 658 C C . GLU A 1 83 ? -5.888 9.129 17.442 1.00 98.19 83 GLU A C 1
ATOM 660 O O . GLU A 1 83 ? -5.491 9.103 16.278 1.00 98.19 83 GLU A O 1
ATOM 665 N N . ARG A 1 84 ? -7.023 9.738 17.803 1.00 97.19 84 ARG A N 1
ATOM 666 C CA . ARG A 1 84 ? -7.866 10.477 16.860 1.00 97.19 84 ARG A CA 1
ATOM 667 C C . ARG A 1 84 ? -7.105 11.645 16.242 1.00 97.19 84 ARG A C 1
ATOM 669 O O . ARG A 1 84 ? -7.109 11.776 15.026 1.00 97.19 84 ARG A O 1
ATOM 676 N N . ILE A 1 85 ? -6.423 12.460 17.048 1.00 98.00 85 ILE A N 1
ATOM 677 C CA . ILE A 1 85 ? -5.655 13.605 16.539 1.00 98.00 85 ILE A CA 1
ATOM 678 C C . ILE A 1 85 ? -4.565 13.148 15.566 1.00 98.00 85 ILE A C 1
ATOM 680 O O . ILE A 1 85 ? -4.385 13.770 14.520 1.00 98.00 85 ILE A O 1
ATOM 684 N N . ARG A 1 86 ? -3.876 12.042 15.868 1.00 98.25 86 ARG A N 1
ATOM 685 C CA . ARG A 1 86 ? -2.896 11.448 14.947 1.00 98.25 86 ARG A CA 1
ATOM 686 C C . ARG A 1 86 ? -3.554 10.964 13.660 1.00 98.25 86 ARG A C 1
ATOM 688 O O . ARG A 1 86 ? -3.088 11.314 12.581 1.00 98.25 86 ARG A O 1
ATOM 695 N N . CYS A 1 87 ? -4.661 10.228 13.754 1.00 98.19 87 CYS A N 1
ATOM 696 C CA . CYS A 1 87 ? -5.395 9.767 12.577 1.00 98.19 87 CYS A CA 1
ATOM 697 C C . CYS A 1 87 ? -5.879 10.936 11.708 1.00 98.19 87 CYS A C 1
ATOM 699 O O . CYS A 1 87 ? -5.674 10.909 10.501 1.00 98.19 87 CYS A O 1
ATOM 701 N N . ASP A 1 88 ? -6.464 11.978 12.302 1.00 98.19 88 ASP A N 1
ATOM 702 C CA . ASP A 1 88 ? -6.930 13.169 11.584 1.00 98.19 88 ASP A CA 1
ATOM 703 C C . ASP A 1 88 ? -5.773 13.892 10.879 1.00 98.19 88 ASP A C 1
ATOM 705 O O . ASP A 1 88 ? -5.908 14.312 9.727 1.00 98.19 88 ASP A O 1
ATOM 709 N N . TYR A 1 89 ? -4.613 13.985 11.536 1.00 98.38 89 TYR A N 1
ATOM 710 C CA . TYR A 1 89 ? -3.416 14.585 10.957 1.00 98.38 89 TYR A CA 1
ATOM 711 C C . TYR A 1 89 ? -2.857 13.778 9.784 1.00 98.38 89 TYR A C 1
ATOM 713 O O . TYR A 1 89 ? -2.641 14.327 8.701 1.00 98.38 89 TYR A O 1
ATOM 721 N N . TYR A 1 90 ? -2.630 12.477 9.973 1.00 97.94 90 TYR A N 1
ATOM 722 C CA . TYR A 1 90 ? -2.032 11.625 8.946 1.00 97.94 90 TYR A CA 1
ATOM 723 C C . TYR A 1 90 ? -2.992 11.328 7.792 1.00 97.94 90 TYR A C 1
ATOM 725 O O . TYR A 1 90 ? -2.545 11.211 6.650 1.00 97.94 90 TYR A O 1
ATOM 733 N N . GLU A 1 91 ? -4.305 11.305 8.029 1.00 97.50 91 GLU A N 1
ATOM 734 C CA . GLU A 1 91 ? -5.302 11.248 6.957 1.00 97.50 91 GLU A CA 1
ATOM 735 C C . GLU A 1 91 ? -5.227 12.505 6.082 1.00 97.50 91 GLU A C 1
ATOM 737 O O . GLU A 1 91 ? -5.133 12.387 4.859 1.00 97.50 91 GLU A O 1
ATOM 742 N N . ALA A 1 92 ? -5.174 13.698 6.687 1.00 98.12 92 ALA A N 1
ATOM 743 C CA . ALA A 1 92 ? -5.028 14.952 5.952 1.00 98.12 92 ALA A CA 1
ATOM 744 C C . ALA A 1 92 ? -3.692 15.029 5.194 1.00 98.12 92 ALA A C 1
ATOM 746 O O . ALA A 1 92 ? -3.666 15.432 4.029 1.00 98.12 92 ALA A O 1
ATOM 747 N N . MET A 1 93 ? -2.592 14.617 5.833 1.00 97.69 93 MET A N 1
ATOM 748 C CA . MET A 1 93 ? -1.261 14.574 5.225 1.00 97.69 93 MET A CA 1
ATOM 749 C C . MET A 1 93 ? -1.243 13.665 3.994 1.00 97.69 93 MET A C 1
ATOM 751 O O . MET A 1 93 ? -0.870 14.099 2.908 1.00 97.69 93 MET A O 1
ATOM 755 N N . THR A 1 94 ? -1.676 12.415 4.148 1.00 97.31 94 THR A N 1
ATOM 756 C CA . THR A 1 94 ? -1.644 11.421 3.065 1.00 97.31 94 THR A CA 1
ATOM 757 C C . THR A 1 94 ? -2.639 11.742 1.952 1.00 97.31 94 THR A C 1
ATOM 759 O O . THR A 1 94 ? -2.343 11.470 0.792 1.00 97.31 94 THR A O 1
ATOM 762 N N . ALA A 1 95 ? -3.773 12.383 2.265 1.00 97.50 95 ALA A N 1
ATOM 763 C CA . ALA A 1 95 ? -4.727 12.846 1.254 1.00 97.50 95 ALA A CA 1
ATOM 764 C C . ALA A 1 95 ? -4.096 13.929 0.378 1.00 97.50 95 ALA A C 1
ATOM 766 O O . ALA A 1 95 ? -4.182 13.873 -0.846 1.00 97.50 95 ALA A O 1
ATOM 767 N N . LEU A 1 96 ? -3.420 14.900 1.000 1.00 97.38 96 LEU A N 1
ATOM 768 C CA . LEU A 1 96 ? -2.719 15.951 0.269 1.00 97.38 96 LEU A CA 1
ATOM 769 C C . LEU A 1 96 ? -1.555 15.385 -0.549 1.00 97.38 96 LEU A C 1
ATOM 771 O O . LEU A 1 96 ? -1.407 15.784 -1.697 1.00 97.38 96 LEU A O 1
ATOM 775 N N . LEU A 1 97 ? -0.775 14.437 -0.020 1.00 96.62 97 LEU A N 1
ATOM 776 C CA . LEU A 1 97 ? 0.278 13.760 -0.791 1.00 96.62 97 LEU A CA 1
ATOM 777 C C . LEU A 1 97 ? -0.281 13.075 -2.043 1.00 96.62 97 LEU A C 1
ATOM 779 O O . LEU A 1 97 ? 0.266 13.237 -3.136 1.00 96.62 97 LEU A O 1
ATOM 783 N N . GLU A 1 98 ? -1.392 12.351 -1.903 1.00 96.44 98 GLU A N 1
ATOM 784 C CA . GLU A 1 98 ? -2.044 11.691 -3.029 1.00 96.44 98 GLU A CA 1
ATOM 785 C C . GLU A 1 98 ? -2.535 12.692 -4.078 1.00 96.44 98 GLU A C 1
ATOM 787 O O . GLU A 1 98 ? -2.213 12.564 -5.262 1.00 96.44 98 GLU A O 1
ATOM 792 N N . GLU A 1 99 ? -3.314 13.683 -3.646 1.00 95.94 99 GLU A N 1
ATOM 793 C CA . GLU A 1 99 ? -3.952 14.668 -4.520 1.00 95.94 99 GLU A CA 1
ATOM 794 C C . GLU A 1 99 ? -2.933 15.568 -5.229 1.00 95.94 99 GLU A C 1
ATOM 796 O O . GLU A 1 99 ? -3.080 15.847 -6.421 1.00 95.94 99 GLU A O 1
ATOM 801 N N . ASN A 1 100 ? -1.905 16.013 -4.504 1.00 94.44 100 ASN A N 1
ATOM 802 C CA . ASN A 1 100 ? -1.007 17.072 -4.956 1.00 94.44 100 ASN A CA 1
ATOM 803 C C . ASN A 1 100 ? 0.284 16.549 -5.577 1.00 94.44 100 ASN A C 1
ATOM 805 O O . ASN A 1 100 ? 0.852 17.234 -6.428 1.00 94.44 100 ASN A O 1
ATOM 809 N N . PHE A 1 101 ? 0.744 15.356 -5.187 1.00 93.94 101 PHE A N 1
ATOM 810 C CA . PHE A 1 101 ? 2.015 14.815 -5.657 1.00 93.94 101 PHE A CA 1
ATOM 811 C C . PHE A 1 101 ? 1.867 13.461 -6.355 1.00 93.94 101 PHE A C 1
ATOM 813 O O . PHE A 1 101 ? 2.197 13.370 -7.533 1.00 93.94 101 PHE A O 1
ATOM 820 N N . TYR A 1 102 ? 1.326 12.424 -5.706 1.00 94.50 102 TYR A N 1
ATOM 821 C CA . TYR A 1 102 ? 1.316 11.065 -6.281 1.00 94.50 102 TYR A CA 1
ATOM 822 C C . TYR A 1 102 ? 0.480 10.939 -7.553 1.00 94.50 102 TYR A C 1
ATOM 824 O O . TYR A 1 102 ? 0.843 10.200 -8.468 1.00 94.50 102 TYR A O 1
ATOM 832 N N . ARG A 1 103 ? -0.640 11.660 -7.635 1.00 95.19 103 ARG A N 1
ATOM 833 C CA . ARG A 1 103 ? -1.534 11.627 -8.799 1.00 95.19 103 ARG A CA 1
ATOM 834 C C . ARG A 1 103 ? -1.043 12.488 -9.963 1.00 95.19 103 ARG A C 1
ATOM 836 O O . ARG A 1 103 ? -1.442 12.243 -11.104 1.00 95.19 103 ARG A O 1
ATOM 843 N N . ALA A 1 104 ? -0.193 13.482 -9.701 1.00 93.69 104 ALA A N 1
ATOM 844 C CA . ALA A 1 104 ? 0.228 14.452 -10.709 1.00 93.69 104 ALA A CA 1
ATOM 845 C C . ALA A 1 104 ? 1.018 13.817 -11.878 1.00 93.69 104 ALA A C 1
ATOM 847 O O . ALA A 1 104 ? 0.615 14.043 -13.024 1.00 93.69 104 ALA A O 1
ATOM 848 N N . PRO A 1 105 ? 2.053 12.973 -11.661 1.00 92.69 105 PRO A N 1
ATOM 849 C CA . PRO A 1 105 ? 2.737 12.275 -12.751 1.00 92.69 105 PRO A CA 1
ATOM 850 C C . PRO A 1 105 ? 1.802 11.359 -13.544 1.00 92.69 105 PRO A C 1
ATOM 852 O O . PRO A 1 105 ? 1.814 11.405 -14.773 1.00 92.69 105 PRO A O 1
ATOM 855 N N . SER A 1 106 ? 0.943 10.589 -12.863 1.00 94.50 106 SER A N 1
ATOM 856 C CA . SER A 1 106 ? -0.023 9.701 -13.524 1.00 94.50 106 SER A CA 1
ATOM 857 C C . SER A 1 106 ? -0.962 10.471 -14.442 1.00 94.50 106 SER A C 1
ATOM 859 O O . SER A 1 106 ? -1.082 10.135 -15.614 1.00 94.50 106 SER A O 1
ATOM 861 N N . THR A 1 107 ? -1.544 11.563 -13.944 1.00 94.94 107 THR A N 1
ATOM 862 C CA . THR A 1 107 ? -2.475 12.400 -14.715 1.00 94.94 107 THR A CA 1
ATOM 863 C C . THR A 1 107 ? -1.775 13.037 -15.917 1.00 94.94 107 THR A C 1
ATOM 865 O O . THR A 1 107 ? -2.336 13.110 -17.010 1.00 94.94 107 THR A O 1
ATOM 868 N N . TRP A 1 108 ? -0.529 13.487 -15.741 1.00 93.81 108 TRP A N 1
ATOM 869 C CA . TRP A 1 108 ? 0.264 14.072 -16.820 1.00 93.81 108 TRP A CA 1
ATOM 870 C C . TRP A 1 108 ? 0.550 13.063 -17.943 1.00 93.81 108 TRP A C 1
ATOM 872 O O . TRP A 1 108 ? 0.456 13.421 -19.123 1.00 93.81 108 TRP A O 1
ATOM 882 N N . LEU A 1 109 ? 0.876 11.817 -17.579 1.00 94.75 109 LEU A N 1
ATOM 883 C CA . LEU A 1 109 ? 1.139 10.712 -18.505 1.00 94.75 109 LEU A CA 1
ATOM 884 C C . LEU A 1 109 ? -0.145 10.262 -19.220 1.00 94.75 109 LEU A C 1
ATOM 886 O O . LEU A 1 109 ? -0.147 10.149 -20.446 1.00 94.75 109 LEU A O 1
ATOM 890 N N . GLU A 1 110 ? -1.251 10.105 -18.488 1.00 95.31 110 GLU A N 1
ATOM 891 C CA . GLU A 1 110 ? -2.564 9.713 -19.027 1.00 95.31 110 GLU A CA 1
ATOM 892 C C . GLU A 1 110 ? -3.039 10.655 -20.133 1.00 95.31 110 GLU A C 1
ATOM 894 O O . GLU A 1 110 ? -3.435 10.211 -21.211 1.00 95.31 110 GLU A O 1
ATOM 899 N N . GLN A 1 111 ? -2.920 11.969 -19.911 1.00 94.56 111 GLN A N 1
ATOM 900 C CA . GLN A 1 111 ? -3.278 13.003 -20.892 1.00 94.56 111 GLN A CA 1
ATOM 901 C C . GLN A 1 111 ? -2.488 12.908 -22.208 1.00 94.56 111 GLN A C 1
ATOM 903 O O . GLN A 1 111 ? -2.828 13.576 -23.183 1.00 94.56 111 GLN A O 1
ATOM 908 N N . ARG A 1 112 ? -1.419 12.107 -22.237 1.00 93.81 112 ARG A N 1
ATOM 909 C CA . ARG A 1 112 ? -0.522 11.903 -23.381 1.00 93.81 112 ARG A CA 1
ATOM 910 C C . ARG A 1 112 ? -0.551 10.465 -23.897 1.00 93.81 112 ARG A C 1
ATOM 912 O O . ARG A 1 112 ? 0.324 10.085 -24.667 1.00 93.81 112 ARG A O 1
ATOM 919 N N . GLY A 1 113 ? -1.538 9.671 -23.479 1.00 94.50 113 GLY A N 1
ATOM 920 C CA . GLY A 1 113 ? -1.666 8.271 -23.884 1.00 94.50 113 GLY A CA 1
ATOM 921 C C . GLY A 1 113 ? -0.578 7.364 -23.305 1.00 94.50 113 GLY A C 1
ATOM 922 O O . GLY A 1 113 ? -0.334 6.289 -23.844 1.00 94.50 113 GLY A O 1
ATOM 923 N N . MET A 1 114 ? 0.091 7.793 -22.233 1.00 96.06 114 MET A N 1
ATOM 924 C CA . MET A 1 114 ? 1.134 7.026 -21.557 1.00 96.06 114 MET A CA 1
ATOM 925 C C . MET A 1 114 ? 0.623 6.458 -20.233 1.00 96.06 114 MET A C 1
ATOM 927 O O . MET A 1 114 ? -0.290 6.997 -19.609 1.00 96.06 114 MET A O 1
ATOM 931 N N . LYS A 1 115 ? 1.261 5.384 -19.770 1.00 96.12 115 LYS A N 1
ATOM 932 C CA . LYS A 1 115 ? 1.011 4.761 -18.468 1.00 96.12 115 LYS A CA 1
ATOM 933 C C . LYS A 1 115 ? 2.053 5.192 -17.445 1.00 96.12 115 LYS A C 1
ATOM 935 O O . LYS A 1 115 ? 3.207 5.456 -17.769 1.00 96.12 115 LYS A O 1
ATOM 940 N N . HIS A 1 116 ? 1.646 5.183 -16.186 1.00 95.75 116 HIS A N 1
ATOM 941 C CA . HIS A 1 116 ? 2.544 5.341 -15.048 1.00 95.75 116 HIS A CA 1
ATOM 942 C C . HIS A 1 116 ? 2.717 4.001 -14.340 1.00 95.75 116 HIS A C 1
ATOM 944 O O . HIS A 1 116 ? 1.722 3.356 -13.998 1.00 95.75 116 HIS A O 1
ATOM 950 N N . SER A 1 117 ? 3.963 3.593 -14.134 1.00 95.06 117 SER A N 1
ATOM 951 C CA . SER A 1 117 ? 4.331 2.362 -13.438 1.00 95.06 117 SER A CA 1
ATOM 952 C C . SER A 1 117 ? 5.286 2.661 -12.289 1.00 95.06 117 SER A C 1
ATOM 954 O O . SER A 1 117 ? 6.011 3.652 -12.347 1.00 95.06 117 SER A O 1
ATOM 956 N N . THR A 1 118 ? 5.278 1.821 -11.259 1.00 92.62 118 THR A N 1
ATOM 957 C CA . THR A 1 118 ? 6.346 1.788 -10.254 1.00 92.62 118 THR A CA 1
ATOM 958 C C . THR A 1 118 ? 6.993 0.420 -10.318 1.00 92.62 118 THR A C 1
ATOM 960 O O . THR A 1 118 ? 6.302 -0.598 -10.314 1.00 92.62 118 THR A O 1
ATOM 963 N N . LEU A 1 119 ? 8.311 0.406 -10.468 1.00 86.06 119 LEU A N 1
ATOM 964 C CA . LEU A 1 119 ? 9.100 -0.822 -10.571 1.00 86.06 119 LEU A CA 1
ATOM 965 C C . LEU A 1 119 ? 9.669 -1.231 -9.214 1.00 86.06 119 LEU A C 1
ATOM 967 O O . LEU A 1 119 ? 10.112 -2.365 -9.069 1.00 86.06 119 LEU A O 1
ATOM 971 N N . SER A 1 120 ? 9.594 -0.329 -8.234 1.00 83.12 120 SER A N 1
ATOM 972 C CA . SER A 1 120 ? 10.105 -0.534 -6.893 1.00 83.12 120 SER A CA 1
ATOM 973 C C . SER A 1 120 ? 9.177 0.020 -5.813 1.00 83.12 120 SER A C 1
ATOM 975 O O . SER A 1 120 ? 8.297 0.853 -6.053 1.00 83.12 120 SER A O 1
ATOM 977 N N . GLN A 1 121 ? 9.383 -0.495 -4.607 1.00 79.50 121 GLN A N 1
ATOM 978 C CA . GLN A 1 121 ? 8.878 0.014 -3.342 1.00 79.50 121 GLN A CA 1
ATOM 979 C C . GLN A 1 121 ? 10.061 -0.016 -2.380 1.00 79.50 121 GLN A C 1
ATOM 981 O O . GLN A 1 121 ? 10.769 -1.018 -2.324 1.00 79.50 121 GLN A O 1
ATOM 986 N N . LEU A 1 122 ? 10.276 1.041 -1.596 1.00 72.25 122 LEU A N 1
ATOM 987 C CA . LEU A 1 122 ? 11.402 1.041 -0.663 1.00 72.25 122 LEU A CA 1
ATOM 988 C C . LEU A 1 122 ? 11.169 -0.007 0.441 1.00 72.25 122 LEU A C 1
ATOM 990 O O . LEU A 1 122 ? 10.240 0.148 1.228 1.00 72.25 122 LEU A O 1
ATOM 994 N N . GLY A 1 123 ? 12.004 -1.045 0.519 1.00 68.88 123 GLY A N 1
ATOM 995 C CA . GLY A 1 123 ? 11.884 -2.140 1.501 1.00 68.88 123 GLY A CA 1
ATOM 996 C C . GLY A 1 123 ? 11.316 -3.442 0.914 1.00 68.88 123 GLY A C 1
ATOM 997 O O . GLY A 1 123 ? 11.153 -3.585 -0.294 1.00 68.88 123 GLY A O 1
ATOM 998 N N . ALA A 1 124 ? 11.025 -4.442 1.749 1.00 68.44 124 ALA A N 1
ATOM 999 C CA . ALA A 1 124 ? 10.399 -5.711 1.350 1.00 68.44 124 ALA A CA 1
ATOM 1000 C C . ALA A 1 124 ? 8.863 -5.696 1.357 1.00 68.44 124 ALA A C 1
ATOM 1002 O O . ALA A 1 124 ? 8.235 -6.752 1.247 1.00 68.44 124 ALA A O 1
ATOM 1003 N N . GLY A 1 125 ? 8.255 -4.507 1.405 1.00 72.75 125 GLY A N 1
ATOM 1004 C CA . GLY A 1 125 ? 6.800 -4.320 1.442 1.00 72.75 125 GLY A CA 1
ATOM 1005 C C . GLY A 1 125 ? 6.237 -4.292 2.862 1.00 72.75 125 GLY A C 1
ATOM 1006 O O . GLY A 1 125 ? 5.062 -4.577 3.076 1.00 72.75 125 GLY A O 1
ATOM 1007 N N . GLU A 1 126 ? 7.074 -3.982 3.847 1.00 85.19 126 GLU A N 1
ATOM 1008 C CA . GLU A 1 126 ? 6.710 -3.966 5.255 1.00 85.19 126 GLU A CA 1
ATOM 1009 C C . GLU A 1 126 ? 5.987 -2.675 5.606 1.00 85.19 126 GLU A C 1
ATOM 1011 O O . GLU A 1 126 ? 6.377 -1.571 5.216 1.00 85.19 126 GLU A O 1
ATOM 1016 N N . SER A 1 127 ? 4.904 -2.803 6.365 1.00 89.50 127 SER A N 1
ATOM 1017 C CA . SER A 1 127 ? 3.926 -1.727 6.460 1.00 89.50 127 SER A CA 1
ATOM 1018 C C . SER A 1 127 ? 4.465 -0.463 7.117 1.00 89.50 127 SER A C 1
ATOM 1020 O O . SER A 1 127 ? 4.155 0.636 6.664 1.00 89.50 127 SER A O 1
ATOM 1022 N N . LEU A 1 128 ? 5.317 -0.603 8.135 1.00 88.81 128 LEU A N 1
ATOM 1023 C CA . LEU A 1 128 ? 5.948 0.538 8.801 1.00 88.81 128 LEU A CA 1
ATOM 1024 C C . LEU A 1 128 ? 6.963 1.243 7.893 1.00 88.81 128 LEU A C 1
ATOM 1026 O O . LEU A 1 128 ? 7.032 2.473 7.907 1.00 88.81 128 LEU A O 1
ATOM 1030 N N . ALA A 1 129 ? 7.698 0.483 7.073 1.00 82.81 129 ALA A N 1
ATOM 1031 C CA . ALA A 1 129 ? 8.665 1.009 6.106 1.00 82.81 129 ALA A CA 1
ATOM 1032 C C . ALA A 1 129 ? 7.983 1.913 5.109 1.00 82.81 129 ALA A C 1
ATOM 1034 O O . ALA A 1 129 ? 8.330 3.085 4.962 1.00 82.81 129 ALA A O 1
ATOM 1035 N N . GLN A 1 130 ? 6.951 1.363 4.484 1.00 86.81 130 GLN A N 1
ATOM 1036 C CA . GLN A 1 130 ? 6.190 2.068 3.479 1.00 86.81 130 GLN A CA 1
ATOM 1037 C C . GLN A 1 130 ? 5.522 3.304 4.085 1.00 86.81 130 GLN A C 1
ATOM 1039 O O . GLN A 1 130 ? 5.615 4.391 3.519 1.00 86.81 130 GLN A O 1
ATOM 1044 N N . THR A 1 131 ? 4.924 3.197 5.276 1.00 90.25 131 THR A N 1
ATOM 1045 C CA . THR A 1 131 ? 4.326 4.360 5.947 1.00 90.25 131 THR A CA 1
ATOM 1046 C C . THR A 1 131 ? 5.351 5.450 6.252 1.00 90.25 131 THR A C 1
ATOM 1048 O O . THR A 1 131 ? 5.080 6.617 5.982 1.00 90.25 131 THR A O 1
ATOM 1051 N N . ALA A 1 132 ? 6.544 5.108 6.738 1.00 86.44 132 ALA A N 1
ATOM 1052 C CA . ALA A 1 132 ? 7.580 6.105 7.001 1.00 86.44 132 ALA A CA 1
ATOM 1053 C C . ALA A 1 132 ? 8.046 6.835 5.726 1.00 86.44 132 ALA A C 1
ATOM 1055 O O . ALA A 1 132 ? 8.532 7.959 5.813 1.00 86.44 132 ALA A O 1
ATOM 1056 N N . GLN A 1 133 ? 7.910 6.222 4.547 1.00 85.25 133 GLN A N 1
ATOM 1057 C CA . GLN A 1 133 ? 8.403 6.784 3.287 1.00 85.25 133 GLN A CA 1
ATOM 1058 C C . GLN A 1 133 ? 7.343 7.524 2.486 1.00 85.25 133 GLN A C 1
ATOM 1060 O O . GLN A 1 133 ? 7.622 8.598 1.952 1.00 85.25 133 GLN A O 1
ATOM 1065 N N . VAL A 1 134 ? 6.137 6.965 2.408 1.00 90.19 134 VAL A N 1
ATOM 1066 C CA . VAL A 1 134 ? 5.050 7.474 1.560 1.00 90.19 134 VAL A CA 1
ATOM 1067 C C . VAL A 1 134 ? 3.758 7.753 2.333 1.00 90.19 134 VAL A C 1
ATOM 1069 O O . VAL A 1 134 ? 2.753 8.160 1.758 1.00 90.19 134 VAL A O 1
ATOM 1072 N N . GLY A 1 135 ? 3.758 7.568 3.654 1.00 92.94 135 GLY A N 1
ATOM 1073 C CA . GLY A 1 135 ? 2.636 7.867 4.545 1.00 92.94 135 GLY A CA 1
ATOM 1074 C C . GLY A 1 135 ? 1.505 6.838 4.478 1.00 92.94 135 GLY A C 1
ATOM 1075 O O . GLY A 1 135 ? 1.098 6.299 5.505 1.00 92.94 135 GLY A O 1
ATOM 1076 N N . ASP A 1 136 ? 1.007 6.534 3.283 1.00 95.25 136 ASP A N 1
ATOM 1077 C CA . ASP A 1 136 ? 0.006 5.498 3.031 1.00 95.25 136 ASP A CA 1
ATOM 1078 C C . ASP A 1 136 ? 0.298 4.815 1.692 1.00 95.25 136 ASP A C 1
ATOM 1080 O O . ASP A 1 136 ? 0.217 5.422 0.620 1.00 95.25 136 ASP A O 1
ATOM 1084 N N . ILE A 1 137 ? 0.653 3.534 1.767 1.00 93.75 137 ILE A N 1
ATOM 1085 C CA . ILE A 1 137 ? 1.109 2.773 0.608 1.00 93.75 137 ILE A CA 1
ATOM 1086 C C . ILE A 1 137 ? -0.011 2.469 -0.389 1.00 93.75 137 ILE A C 1
ATOM 1088 O O . ILE A 1 137 ? 0.246 2.426 -1.589 1.00 93.75 137 ILE A O 1
ATOM 1092 N N . PHE A 1 138 ? -1.259 2.323 0.063 1.00 96.50 138 PHE A N 1
ATOM 1093 C CA . PHE A 1 138 ? -2.394 2.104 -0.833 1.00 96.50 138 PHE A CA 1
ATOM 1094 C C . PHE A 1 138 ? -2.733 3.382 -1.588 1.00 96.50 138 PHE A C 1
ATOM 1096 O O . PHE A 1 138 ? -2.911 3.343 -2.807 1.00 96.50 138 PHE A O 1
ATOM 1103 N N . ARG A 1 139 ? -2.758 4.528 -0.892 1.00 96.50 139 ARG A N 1
ATOM 1104 C CA . ARG A 1 139 ? -2.935 5.844 -1.529 1.00 96.50 139 ARG A CA 1
ATOM 1105 C C . ARG A 1 139 ? -1.820 6.151 -2.522 1.00 96.50 139 ARG A C 1
ATOM 1107 O O . ARG A 1 139 ? -2.097 6.746 -3.560 1.00 96.50 139 ARG A O 1
ATOM 1114 N N . TYR A 1 140 ? -0.595 5.712 -2.239 1.00 95.50 140 TYR A N 1
ATOM 1115 C CA . TYR A 1 140 ? 0.524 5.825 -3.165 1.00 95.50 140 TYR A CA 1
ATOM 1116 C C . TYR A 1 140 ? 0.366 4.904 -4.386 1.00 95.50 140 TYR A C 1
ATOM 1118 O O . TYR A 1 140 ? 0.269 5.382 -5.514 1.00 95.50 140 TYR A O 1
ATOM 1126 N N . LEU A 1 141 ? 0.282 3.586 -4.184 1.00 95.88 141 LEU A N 1
ATOM 1127 C CA . LEU A 1 141 ? 0.295 2.606 -5.275 1.00 95.88 141 LEU A CA 1
ATOM 1128 C C . LEU A 1 141 ? -0.937 2.696 -6.187 1.00 95.88 141 LEU A C 1
ATOM 1130 O O . LEU A 1 141 ? -0.828 2.446 -7.389 1.00 95.88 141 LEU A O 1
ATOM 1134 N N . ARG A 1 142 ? -2.109 3.089 -5.667 1.00 96.06 142 ARG A N 1
ATOM 1135 C CA . ARG A 1 142 ? -3.342 3.174 -6.474 1.00 96.06 142 ARG A CA 1
ATOM 1136 C C . ARG A 1 142 ? -3.302 4.250 -7.558 1.00 96.06 142 ARG A C 1
ATOM 1138 O O . ARG A 1 142 ? -4.124 4.221 -8.481 1.00 96.06 142 ARG A O 1
ATOM 1145 N N . THR A 1 143 ? -2.377 5.210 -7.468 1.00 96.25 143 THR A N 1
ATOM 1146 C CA . THR A 1 143 ? -2.205 6.221 -8.521 1.00 96.25 143 THR A CA 1
ATOM 1147 C C . THR A 1 143 ? -1.509 5.655 -9.755 1.00 96.25 143 THR A C 1
ATOM 1149 O O . THR A 1 143 ? -1.616 6.256 -10.824 1.00 96.25 143 THR A O 1
ATOM 1152 N N . PHE A 1 144 ? -0.837 4.506 -9.662 1.00 97.06 144 PHE A N 1
ATOM 1153 C CA . PHE A 1 144 ? -0.173 3.873 -10.796 1.00 97.06 144 PHE A CA 1
ATOM 1154 C C . PHE A 1 144 ? -1.152 3.043 -11.633 1.00 97.06 144 PHE A C 1
ATOM 1156 O O . PHE A 1 144 ? -2.118 2.454 -11.145 1.00 97.06 144 PHE A O 1
ATOM 1163 N N . HIS A 1 145 ? -0.872 2.977 -12.932 1.00 97.19 145 HIS A N 1
ATOM 1164 C CA . HIS A 1 145 ? -1.558 2.079 -13.863 1.00 97.19 145 HIS A CA 1
ATOM 1165 C C . HIS A 1 145 ? -1.028 0.656 -13.749 1.00 97.19 145 HIS A C 1
ATOM 1167 O O . HIS A 1 145 ? -1.743 -0.296 -14.048 1.00 97.19 145 HIS A O 1
ATOM 1173 N N . ILE A 1 146 ? 0.250 0.547 -13.384 1.00 97.44 146 ILE A N 1
ATOM 1174 C CA . ILE A 1 146 ? 0.996 -0.695 -13.244 1.00 97.44 146 ILE A CA 1
ATOM 1175 C C . ILE A 1 146 ? 1.749 -0.601 -11.906 1.00 97.44 146 ILE A C 1
ATOM 1177 O O . ILE A 1 146 ? 2.872 -0.086 -11.883 1.00 97.44 146 ILE A O 1
ATOM 1181 N N . PRO A 1 147 ? 1.128 -0.993 -10.779 1.00 96.50 147 PRO A N 1
ATOM 1182 C CA . PRO A 1 147 ? 1.842 -1.119 -9.513 1.00 96.50 147 PRO A CA 1
ATOM 1183 C C . PRO A 1 147 ? 2.887 -2.235 -9.611 1.00 96.50 147 PRO A C 1
ATOM 1185 O O . PRO A 1 147 ? 2.767 -3.138 -10.442 1.00 96.50 147 PRO A O 1
ATOM 1188 N N . GLY A 1 148 ? 3.903 -2.195 -8.761 1.00 94.56 148 GLY A N 1
ATOM 1189 C CA . GLY A 1 148 ? 4.954 -3.197 -8.783 1.00 94.56 148 GLY A CA 1
ATOM 1190 C C . GLY A 1 148 ? 5.917 -3.088 -7.624 1.00 94.56 148 GLY A C 1
ATOM 1191 O O . GLY A 1 148 ? 5.804 -2.191 -6.787 1.00 94.56 148 GLY A O 1
ATOM 1192 N N . ASN A 1 149 ? 6.848 -4.031 -7.581 1.00 93.00 149 ASN A N 1
ATOM 1193 C CA . ASN A 1 149 ? 7.898 -4.103 -6.581 1.00 93.00 149 ASN A CA 1
ATOM 1194 C C . ASN A 1 149 ? 9.172 -4.715 -7.149 1.00 93.00 149 ASN A C 1
ATOM 1196 O O . ASN A 1 149 ? 9.190 -5.347 -8.209 1.00 93.00 149 ASN A O 1
ATOM 1200 N N . GLU A 1 150 ? 10.218 -4.598 -6.351 1.00 90.19 150 GLU A N 1
ATOM 1201 C CA . GLU A 1 150 ? 11.484 -5.255 -6.584 1.00 90.19 150 GLU A CA 1
ATOM 1202 C C . GLU A 1 150 ? 11.564 -6.633 -5.938 1.00 90.19 150 GLU A C 1
ATOM 1204 O O . GLU A 1 150 ? 10.900 -6.911 -4.937 1.00 90.19 150 GLU A O 1
ATOM 1209 N N . ASP A 1 151 ? 12.418 -7.480 -6.509 1.00 91.12 151 ASP A N 1
ATOM 1210 C CA . ASP A 1 151 ? 12.797 -8.776 -5.956 1.00 91.12 151 ASP A CA 1
ATOM 1211 C C . ASP A 1 151 ? 14.315 -9.021 -6.092 1.00 91.12 151 ASP A C 1
ATOM 1213 O O . ASP A 1 151 ? 14.752 -9.714 -7.019 1.00 91.12 151 ASP A O 1
ATOM 1217 N N . PRO A 1 152 ? 15.145 -8.425 -5.212 1.00 88.88 152 PRO A N 1
ATOM 1218 C CA . PRO A 1 152 ? 16.604 -8.497 -5.296 1.00 88.88 152 PRO A CA 1
ATOM 1219 C C . PRO A 1 152 ? 17.225 -9.765 -4.713 1.00 88.88 152 PRO A C 1
ATOM 1221 O O . PRO A 1 152 ? 16.561 -10.617 -4.124 1.00 88.88 152 PRO A O 1
ATOM 1224 N N . GLY A 1 153 ? 18.548 -9.844 -4.841 1.00 89.56 153 GLY A N 1
ATOM 1225 C CA . GLY A 1 153 ? 19.416 -10.750 -4.108 1.00 89.56 153 GLY A CA 1
ATOM 1226 C C . GLY A 1 153 ? 19.203 -12.223 -4.441 1.00 89.56 153 GLY A C 1
ATOM 1227 O O . GLY A 1 153 ? 18.584 -12.599 -5.437 1.00 89.56 153 GLY A O 1
ATOM 1228 N N . THR A 1 154 ? 19.736 -13.078 -3.572 1.00 89.94 154 THR A N 1
ATOM 1229 C CA . THR A 1 154 ? 19.808 -14.532 -3.775 1.00 89.94 154 THR A CA 1
ATOM 1230 C C . THR A 1 154 ? 18.916 -15.327 -2.823 1.00 89.94 154 THR A C 1
ATOM 1232 O O . THR A 1 154 ? 19.190 -16.507 -2.608 1.00 89.94 154 THR A O 1
ATOM 1235 N N . ALA A 1 155 ? 17.883 -14.704 -2.238 1.00 87.50 155 ALA A N 1
ATOM 1236 C CA . ALA A 1 155 ? 16.909 -15.399 -1.390 1.00 87.50 155 ALA A CA 1
ATOM 1237 C C . ALA A 1 155 ? 16.368 -16.648 -2.103 1.00 87.50 155 ALA A C 1
ATOM 1239 O O . ALA A 1 155 ? 16.121 -16.611 -3.318 1.00 87.50 155 ALA A O 1
ATOM 1240 N N . GLY A 1 156 ? 16.251 -17.750 -1.361 1.00 87.69 156 GLY A N 1
ATOM 1241 C CA . GLY A 1 156 ? 15.875 -19.045 -1.914 1.00 87.69 156 GLY A CA 1
ATOM 1242 C C . GLY A 1 156 ? 14.414 -19.090 -2.374 1.00 87.69 156 GLY A C 1
ATOM 1243 O O . GLY A 1 156 ? 13.627 -18.197 -2.051 1.00 87.69 156 GLY A O 1
ATOM 1244 N N . PRO A 1 157 ? 14.022 -20.130 -3.133 1.00 86.75 157 PRO A N 1
ATOM 1245 C CA . PRO A 1 157 ? 12.612 -20.397 -3.381 1.00 86.75 157 PRO A CA 1
ATOM 1246 C C . PRO A 1 157 ? 11.825 -20.527 -2.066 1.00 86.75 157 PRO A C 1
ATOM 1248 O O . PRO A 1 157 ? 12.255 -21.241 -1.163 1.00 86.75 157 PRO A O 1
ATOM 1251 N N . GLY A 1 158 ? 10.684 -19.851 -1.971 1.00 87.38 158 GLY A N 1
ATOM 1252 C CA . GLY A 1 158 ? 9.843 -19.743 -0.773 1.00 87.38 158 GLY A CA 1
ATOM 1253 C C . GLY A 1 158 ? 10.132 -18.509 0.091 1.00 87.38 158 GLY A C 1
ATOM 1254 O O . GLY A 1 158 ? 9.317 -18.149 0.937 1.00 87.38 158 GLY A O 1
ATOM 1255 N N . GLU A 1 159 ? 11.255 -17.828 -0.139 1.00 88.88 159 GLU A N 1
ATOM 1256 C CA . GLU A 1 159 ? 11.706 -16.673 0.651 1.00 88.88 159 GLU A CA 1
ATOM 1257 C C . GLU A 1 159 ? 11.681 -15.365 -0.154 1.00 88.88 159 GLU A C 1
ATOM 1259 O O . GLU A 1 159 ? 12.091 -14.314 0.340 1.00 88.88 159 GLU A O 1
ATOM 1264 N N . ARG A 1 160 ? 11.208 -15.395 -1.410 1.00 90.94 160 ARG A N 1
ATOM 1265 C CA . ARG A 1 160 ? 11.136 -14.186 -2.250 1.00 90.94 160 ARG A CA 1
ATOM 1266 C C . ARG A 1 160 ? 10.102 -13.208 -1.680 1.00 90.94 160 ARG A C 1
ATOM 1268 O O . ARG A 1 160 ? 9.259 -13.589 -0.869 1.00 90.94 160 ARG A O 1
ATOM 1275 N N . ARG A 1 161 ? 10.097 -11.959 -2.145 1.00 90.62 161 ARG A N 1
ATOM 1276 C CA . ARG A 1 161 ? 9.351 -10.808 -1.578 1.00 90.62 161 ARG A CA 1
ATOM 1277 C C . ARG A 1 161 ? 7.818 -10.986 -1.483 1.00 90.62 161 ARG A C 1
ATOM 1279 O O . ARG A 1 161 ? 7.081 -10.397 -2.272 1.00 90.62 161 ARG A O 1
ATOM 1286 N N . LEU A 1 162 ? 7.315 -11.772 -0.522 1.00 94.00 162 LEU A N 1
ATOM 1287 C CA . LEU A 1 162 ? 5.883 -12.075 -0.360 1.00 94.00 162 LEU A CA 1
ATOM 1288 C C . LEU A 1 162 ? 5.064 -10.804 -0.139 1.00 94.00 162 LEU A C 1
ATOM 1290 O O . LEU A 1 162 ? 4.134 -10.543 -0.897 1.00 94.00 162 LEU A O 1
ATOM 1294 N N . MET A 1 163 ? 5.449 -10.004 0.857 1.00 93.62 163 MET A N 1
ATOM 1295 C CA . MET A 1 163 ? 4.706 -8.809 1.255 1.00 93.62 163 MET A CA 1
ATOM 1296 C C . MET A 1 163 ? 4.614 -7.794 0.114 1.00 93.62 163 MET A C 1
ATOM 1298 O O . MET A 1 163 ? 3.508 -7.432 -0.281 1.00 93.62 163 MET A O 1
ATOM 1302 N N . ALA A 1 164 ? 5.744 -7.398 -0.483 1.00 92.69 164 ALA A N 1
ATOM 1303 C CA . ALA A 1 164 ? 5.745 -6.442 -1.593 1.00 92.69 164 ALA A CA 1
ATOM 1304 C C . ALA A 1 164 ? 4.984 -6.948 -2.832 1.00 92.69 164 ALA A C 1
ATOM 1306 O O . ALA A 1 164 ? 4.250 -6.180 -3.458 1.00 92.69 164 ALA A O 1
ATOM 1307 N N . SER A 1 165 ? 5.119 -8.238 -3.164 1.00 95.75 165 SER A N 1
ATOM 1308 C CA . SER A 1 165 ? 4.433 -8.835 -4.319 1.00 95.75 165 SER A CA 1
ATOM 1309 C C . SER A 1 165 ? 2.923 -8.853 -4.119 1.00 95.75 165 SER A C 1
ATOM 1311 O O . SER A 1 165 ? 2.187 -8.348 -4.968 1.00 95.75 165 SER A O 1
ATOM 1313 N N . LYS A 1 166 ? 2.463 -9.344 -2.959 1.00 97.12 166 LYS A N 1
ATOM 1314 C CA . LYS A 1 166 ? 1.039 -9.364 -2.618 1.00 97.12 166 LYS A CA 1
ATOM 1315 C C . LYS A 1 166 ? 0.475 -7.958 -2.486 1.00 97.12 166 LYS A C 1
ATOM 1317 O O . LYS A 1 166 ? -0.661 -7.741 -2.879 1.00 97.12 166 LYS A O 1
ATOM 1322 N N . LEU A 1 167 ? 1.243 -6.981 -2.007 1.00 96.44 167 LEU A N 1
ATOM 1323 C CA . LEU A 1 167 ? 0.799 -5.589 -1.954 1.00 96.44 167 LEU A CA 1
ATOM 1324 C C . LEU A 1 167 ? 0.580 -5.001 -3.355 1.00 96.44 167 LEU A C 1
ATOM 1326 O O . LEU A 1 167 ? -0.483 -4.440 -3.624 1.00 96.44 167 LEU A O 1
ATOM 1330 N N . SER A 1 168 ? 1.534 -5.197 -4.270 1.00 96.75 168 SER A N 1
ATOM 1331 C CA . SER A 1 168 ? 1.399 -4.782 -5.673 1.00 96.75 168 SER A CA 1
ATOM 1332 C C . SER A 1 168 ? 0.219 -5.462 -6.364 1.00 96.75 168 SER A C 1
ATOM 1334 O O . SER A 1 168 ? -0.565 -4.789 -7.039 1.00 96.75 168 SER A O 1
ATOM 1336 N N . SER A 1 169 ? 0.073 -6.783 -6.193 1.00 97.62 169 SER A N 1
ATOM 1337 C CA . SER A 1 169 ? -1.021 -7.545 -6.801 1.00 97.62 169 SER A CA 1
ATOM 1338 C C . SER A 1 169 ? -2.373 -7.143 -6.219 1.00 97.62 169 SER A C 1
ATOM 1340 O O . SER A 1 169 ? -3.309 -6.934 -6.980 1.00 97.62 169 SER A O 1
ATOM 1342 N N . SER A 1 170 ? -2.464 -6.936 -4.902 1.00 98.25 170 SER A N 1
ATOM 1343 C CA . SER A 1 170 ? -3.699 -6.502 -4.238 1.00 98.25 170 SER A CA 1
ATOM 1344 C C . SER A 1 170 ? -4.161 -5.155 -4.777 1.00 98.25 170 SER A C 1
ATOM 1346 O O . SER A 1 170 ? -5.320 -4.993 -5.146 1.00 98.25 170 SER A O 1
ATOM 1348 N N . VAL A 1 171 ? -3.255 -4.180 -4.908 1.00 97.75 171 VAL A N 1
ATOM 1349 C CA . VAL A 1 171 ? -3.606 -2.881 -5.502 1.00 97.75 171 VAL A CA 1
ATOM 1350 C C . VAL A 1 171 ? -4.017 -3.042 -6.966 1.00 97.75 171 VAL A C 1
ATOM 1352 O O . VAL A 1 171 ? -4.991 -2.421 -7.391 1.00 97.75 171 VAL A O 1
ATOM 1355 N N . ALA A 1 172 ? -3.335 -3.889 -7.742 1.00 97.81 172 ALA A N 1
ATOM 1356 C CA . ALA A 1 172 ? -3.749 -4.153 -9.116 1.00 97.81 172 ALA A CA 1
ATOM 1357 C C . ALA A 1 172 ? -5.174 -4.731 -9.178 1.00 97.81 172 ALA A C 1
ATOM 1359 O O . ALA A 1 172 ? -6.018 -4.213 -9.908 1.00 97.81 172 ALA A O 1
ATOM 1360 N N . ASN A 1 173 ? -5.467 -5.734 -8.354 1.00 97.94 173 ASN A N 1
ATOM 1361 C CA . ASN A 1 173 ? -6.754 -6.418 -8.294 1.00 97.94 173 ASN A CA 1
ATOM 1362 C C . ASN A 1 173 ? -7.890 -5.484 -7.837 1.00 97.94 173 ASN A C 1
ATOM 1364 O O . ASN A 1 173 ? -8.918 -5.363 -8.507 1.00 97.94 173 ASN A O 1
ATOM 1368 N N . LEU A 1 174 ? -7.695 -4.764 -6.728 1.00 98.00 174 LEU A N 1
ATOM 1369 C CA . LEU A 1 174 ? -8.724 -3.928 -6.096 1.00 98.00 174 LEU A CA 1
ATOM 1370 C C . LEU A 1 174 ? -9.018 -2.626 -6.859 1.00 98.00 174 LEU A C 1
ATOM 1372 O O . LEU A 1 174 ? -10.072 -2.015 -6.647 1.00 98.00 174 LEU A O 1
ATOM 1376 N N . TYR A 1 175 ? -8.123 -2.207 -7.758 1.00 96.94 175 TYR A N 1
ATOM 1377 C CA . TYR A 1 175 ? -8.267 -1.007 -8.593 1.00 96.94 175 TYR A CA 1
ATOM 1378 C C . TYR A 1 175 ? -8.346 -1.313 -10.099 1.00 96.94 175 TYR A C 1
ATOM 1380 O O . TYR A 1 175 ? -8.123 -0.422 -10.921 1.00 96.94 175 TYR A O 1
ATOM 1388 N N . ASP A 1 176 ? -8.691 -2.554 -10.456 1.00 94.94 176 ASP A N 1
ATOM 1389 C CA . ASP A 1 176 ? -8.929 -3.019 -11.831 1.00 94.94 176 ASP A CA 1
ATOM 1390 C C . ASP A 1 176 ? -7.776 -2.708 -12.804 1.00 94.94 176 ASP A C 1
ATOM 1392 O O . ASP A 1 176 ? -7.949 -2.172 -13.904 1.00 94.94 176 ASP A O 1
ATOM 1396 N N . ARG A 1 177 ? -6.550 -3.017 -12.375 1.00 96.25 177 ARG A N 1
ATOM 1397 C CA . ARG A 1 177 ? -5.344 -2.940 -13.201 1.00 96.25 177 ARG A CA 1
ATOM 1398 C C . ARG A 1 177 ? -5.014 -4.325 -13.740 1.00 96.25 177 ARG A C 1
ATOM 1400 O O . ARG A 1 177 ? -4.942 -5.300 -13.005 1.00 96.25 177 ARG A O 1
ATOM 1407 N N . SER A 1 178 ? -4.731 -4.402 -15.036 1.00 95.25 178 SER A N 1
ATOM 1408 C CA . SER A 1 178 ? -4.389 -5.670 -15.699 1.00 95.25 178 SER A CA 1
ATOM 1409 C C . SER A 1 178 ? -2.949 -6.126 -15.462 1.00 95.25 178 SER A C 1
ATOM 1411 O O . SER A 1 178 ? -2.595 -7.251 -15.825 1.00 95.25 178 SER A O 1
ATOM 1413 N N . ARG A 1 179 ? -2.093 -5.253 -14.917 1.00 96.56 179 ARG A N 1
ATOM 1414 C CA . ARG A 1 179 ? -0.655 -5.493 -14.790 1.00 96.56 179 ARG A CA 1
ATOM 1415 C C . ARG A 1 179 ? -0.147 -5.164 -13.392 1.00 96.56 179 ARG A C 1
ATOM 1417 O O . ARG A 1 179 ? -0.382 -4.058 -12.918 1.00 96.56 179 ARG A O 1
ATOM 1424 N N . ALA A 1 180 ? 0.615 -6.091 -12.820 1.00 96.88 180 ALA A N 1
ATOM 1425 C CA . ALA A 1 180 ? 1.475 -5.873 -11.663 1.00 96.88 180 ALA A CA 1
ATOM 1426 C C . ALA A 1 180 ? 2.908 -6.271 -12.044 1.00 96.88 180 ALA A C 1
ATOM 1428 O O . ALA A 1 180 ? 3.146 -7.396 -12.501 1.00 96.88 180 ALA A O 1
ATOM 1429 N N . VAL A 1 181 ? 3.840 -5.325 -11.946 1.00 95.94 181 VAL A N 1
ATOM 1430 C CA . VAL A 1 181 ? 5.208 -5.471 -12.455 1.00 95.94 181 VAL A CA 1
ATOM 1431 C C . VAL A 1 181 ? 6.183 -5.909 -11.377 1.00 95.94 181 VAL A C 1
ATOM 1433 O O . VAL A 1 181 ? 6.064 -5.527 -10.220 1.00 95.94 181 VAL A O 1
ATOM 1436 N N . MET A 1 182 ? 7.165 -6.703 -11.786 1.00 92.50 182 MET A N 1
ATOM 1437 C CA . MET A 1 182 ? 8.298 -7.085 -10.957 1.00 92.50 182 MET A CA 1
ATOM 1438 C C . MET A 1 182 ? 9.602 -6.627 -11.588 1.00 92.50 182 MET A C 1
ATOM 1440 O O . MET A 1 182 ? 9.863 -6.951 -12.748 1.00 92.50 182 MET A O 1
ATOM 1444 N N . CYS A 1 183 ? 10.417 -5.909 -10.821 1.00 91.75 183 CYS A N 1
ATOM 1445 C CA . CYS A 1 183 ? 11.803 -5.602 -11.153 1.00 91.75 183 CYS A CA 1
ATOM 1446 C C . CYS A 1 183 ? 12.715 -6.627 -10.470 1.00 91.75 183 CYS A C 1
ATOM 1448 O O . CYS A 1 183 ? 12.825 -6.660 -9.246 1.00 91.75 183 CYS A O 1
ATOM 1450 N N . VAL A 1 184 ? 13.313 -7.532 -11.246 1.00 90.25 184 VAL A N 1
ATOM 1451 C CA . VAL A 1 184 ? 13.849 -8.773 -10.671 1.00 90.25 184 VAL A CA 1
ATOM 1452 C C . VAL A 1 184 ? 15.370 -8.877 -10.665 1.00 90.25 184 VAL A C 1
ATOM 1454 O O . VAL A 1 184 ? 16.054 -8.538 -11.633 1.00 90.25 184 VAL A O 1
ATOM 1457 N N . HIS A 1 185 ? 15.843 -9.488 -9.579 1.00 90.19 185 HIS A N 1
ATOM 1458 C CA . HIS A 1 185 ? 17.105 -10.198 -9.383 1.00 90.19 185 HIS A CA 1
ATOM 1459 C C . HIS A 1 185 ? 18.385 -9.370 -9.326 1.00 90.19 185 HIS A C 1
ATOM 1461 O O . HIS A 1 185 ? 19.460 -9.964 -9.297 1.00 90.19 185 HIS A O 1
ATOM 1467 N N . TYR A 1 186 ? 18.322 -8.042 -9.258 1.00 87.69 186 TYR A N 1
ATOM 1468 C CA . TYR A 1 186 ? 19.529 -7.256 -8.997 1.00 87.69 186 TYR A CA 1
ATOM 1469 C C . TYR A 1 186 ? 20.189 -7.664 -7.687 1.00 87.69 186 TYR A C 1
ATOM 1471 O O . TYR A 1 186 ? 19.534 -8.147 -6.771 1.00 87.69 186 TYR A O 1
ATOM 1479 N N . ALA A 1 187 ? 21.503 -7.506 -7.608 1.00 87.81 187 ALA A N 1
ATOM 1480 C CA . ALA A 1 187 ? 22.331 -7.975 -6.503 1.00 87.81 187 ALA A CA 1
ATOM 1481 C C . ALA A 1 187 ? 22.345 -9.508 -6.316 1.00 87.81 187 ALA A C 1
ATOM 1483 O O . ALA A 1 187 ? 22.943 -9.987 -5.356 1.00 87.81 187 ALA A O 1
ATOM 1484 N N . ALA A 1 188 ? 21.778 -10.304 -7.238 1.00 89.44 188 ALA A N 1
ATOM 1485 C CA . ALA A 1 188 ? 21.941 -11.762 -7.218 1.00 89.44 188 ALA A CA 1
ATOM 1486 C C . ALA A 1 188 ? 23.353 -12.223 -7.638 1.00 89.44 188 ALA A C 1
ATOM 1488 O O . ALA A 1 188 ? 23.718 -13.383 -7.448 1.00 89.44 188 ALA A O 1
ATOM 1489 N N . GLY A 1 189 ? 24.163 -11.321 -8.201 1.00 87.81 189 GLY A N 1
ATOM 1490 C CA . GLY A 1 189 ? 25.529 -11.628 -8.613 1.00 87.81 189 GLY A CA 1
ATOM 1491 C C . GLY A 1 189 ? 25.626 -12.292 -9.986 1.00 87.81 189 GLY A C 1
ATOM 1492 O O . GLY A 1 189 ? 24.648 -12.729 -10.584 1.00 87.81 189 GLY A O 1
ATOM 1493 N N . TRP A 1 190 ? 26.853 -12.387 -10.500 1.00 85.75 190 TRP A N 1
ATOM 1494 C CA . TRP A 1 190 ? 27.143 -12.967 -11.820 1.00 85.75 190 TRP A CA 1
ATOM 1495 C C . TRP A 1 190 ? 26.950 -14.487 -11.898 1.00 85.75 190 TRP A C 1
ATOM 1497 O O . TRP A 1 190 ? 26.938 -15.050 -12.987 1.00 85.75 190 TRP A O 1
ATOM 1507 N N . GLY A 1 191 ? 26.822 -15.152 -10.748 1.00 87.38 191 GLY A N 1
ATOM 1508 C CA . GLY A 1 191 ? 26.639 -16.599 -10.649 1.00 87.38 191 GLY A CA 1
ATOM 1509 C C . GLY A 1 191 ? 25.187 -17.063 -10.755 1.00 87.38 191 GLY A C 1
ATOM 1510 O O . GLY A 1 191 ? 24.947 -18.257 -10.589 1.00 87.38 191 GLY A O 1
ATOM 1511 N N . GLN A 1 192 ? 24.226 -16.161 -10.995 1.00 89.25 192 GLN A N 1
ATOM 1512 C CA . GLN A 1 192 ? 22.821 -16.546 -11.105 1.00 89.25 192 GLN A CA 1
ATOM 1513 C C . GLN A 1 192 ? 22.620 -17.543 -12.255 1.00 89.25 192 GLN A C 1
ATOM 1515 O O . GLN A 1 192 ? 22.916 -17.270 -13.420 1.00 89.25 192 GLN A O 1
ATOM 1520 N N . THR A 1 193 ? 22.075 -18.705 -11.919 1.00 90.19 193 THR A N 1
ATOM 1521 C CA . THR A 1 193 ? 21.747 -19.766 -12.875 1.00 90.19 193 THR A CA 1
ATOM 1522 C C . THR A 1 193 ? 20.393 -19.516 -13.547 1.00 90.19 193 THR A C 1
ATOM 1524 O O . THR A 1 193 ? 19.547 -18.778 -13.032 1.00 90.19 193 THR A O 1
ATOM 1527 N N . GLN A 1 194 ? 20.145 -20.139 -14.705 1.00 89.88 194 GLN A N 1
ATOM 1528 C CA . GLN A 1 194 ? 18.831 -20.029 -15.354 1.00 89.88 194 GLN A CA 1
ATOM 1529 C C . GLN A 1 194 ? 17.747 -20.799 -14.593 1.00 89.88 194 GLN A C 1
ATOM 1531 O O . GLN A 1 194 ? 16.584 -20.402 -14.610 1.00 89.88 194 GLN A O 1
ATOM 1536 N N . GLU A 1 195 ? 18.131 -21.847 -13.870 1.00 91.81 195 GLU A N 1
ATOM 1537 C CA . GLU A 1 195 ? 17.284 -22.586 -12.942 1.00 91.81 195 GLU A CA 1
ATOM 1538 C C . GLU A 1 195 ? 16.774 -21.670 -11.822 1.00 91.81 195 GLU A C 1
ATOM 1540 O O . GLU A 1 195 ? 15.572 -21.635 -11.561 1.00 91.81 195 GLU A O 1
ATOM 1545 N N . GLN A 1 196 ? 17.659 -20.865 -11.221 1.00 93.00 196 GLN A N 1
ATOM 1546 C CA . GLN A 1 196 ? 17.279 -19.849 -10.233 1.00 93.00 196 GLN A CA 1
ATOM 1547 C C . GLN A 1 196 ? 16.379 -18.772 -10.842 1.00 93.00 196 GLN A C 1
ATOM 1549 O O . GLN A 1 196 ? 15.324 -18.481 -10.287 1.00 93.00 196 GLN A O 1
ATOM 1554 N N . ASN A 1 197 ? 16.747 -18.216 -12.003 1.00 91.62 197 ASN A N 1
ATOM 1555 C CA . ASN A 1 197 ? 15.934 -17.201 -12.679 1.00 91.62 197 ASN A CA 1
ATOM 1556 C C . ASN A 1 197 ? 14.506 -17.708 -12.959 1.00 91.62 197 ASN A C 1
ATOM 1558 O O . ASN A 1 197 ? 13.543 -16.982 -12.717 1.00 91.62 197 ASN A O 1
ATOM 1562 N N . LEU A 1 198 ? 14.353 -18.956 -13.416 1.00 93.56 198 LEU A N 1
ATOM 1563 C CA . LEU A 1 198 ? 13.048 -19.581 -13.640 1.00 93.56 198 LEU A CA 1
ATOM 1564 C C . LEU A 1 198 ? 12.273 -19.794 -12.332 1.00 93.56 198 LEU A C 1
ATOM 1566 O O . LEU A 1 198 ? 11.100 -19.428 -12.264 1.00 93.56 198 LEU A O 1
ATOM 1570 N N . ALA A 1 199 ? 12.910 -20.370 -11.309 1.00 95.44 199 ALA A N 1
ATOM 1571 C CA . ALA A 1 199 ? 12.265 -20.660 -10.029 1.00 95.44 199 ALA A CA 1
ATOM 1572 C C . ALA A 1 199 ? 11.756 -19.382 -9.344 1.00 95.44 199 ALA A C 1
ATOM 1574 O O . ALA A 1 199 ? 10.584 -19.308 -8.981 1.00 95.44 199 ALA A O 1
ATOM 1575 N N . TRP A 1 200 ? 12.602 -18.354 -9.251 1.00 95.56 200 TRP A N 1
ATOM 1576 C CA . TRP A 1 200 ? 12.254 -17.076 -8.624 1.00 95.56 200 TRP A CA 1
ATOM 1577 C C . TRP A 1 200 ? 11.178 -16.317 -9.413 1.00 95.56 200 TRP A C 1
ATOM 1579 O O . TRP A 1 200 ? 10.236 -15.792 -8.825 1.00 95.56 200 TRP A O 1
ATOM 1589 N N . THR A 1 201 ? 11.236 -16.345 -10.752 1.00 95.00 201 THR A N 1
ATOM 1590 C CA . THR A 1 201 ? 10.182 -15.771 -11.613 1.00 95.00 201 THR A CA 1
ATOM 1591 C C . THR A 1 201 ? 8.823 -16.421 -11.354 1.00 95.00 201 THR A C 1
ATOM 1593 O O . THR A 1 201 ? 7.813 -15.727 -11.237 1.00 95.00 201 THR A O 1
ATOM 1596 N N . ASN A 1 202 ? 8.787 -17.753 -11.261 1.00 96.50 202 ASN A N 1
ATOM 1597 C CA . ASN A 1 202 ? 7.550 -18.494 -11.022 1.00 96.50 202 ASN A CA 1
ATOM 1598 C C . ASN A 1 202 ? 6.964 -18.202 -9.642 1.00 96.50 202 ASN A C 1
ATOM 1600 O O . ASN A 1 202 ? 5.748 -18.122 -9.503 1.00 96.50 202 ASN A O 1
ATOM 1604 N N . GLU A 1 203 ? 7.812 -18.017 -8.636 1.00 95.88 203 GLU A N 1
ATOM 1605 C CA . GLU A 1 203 ? 7.368 -17.649 -7.297 1.00 95.88 203 GLU A CA 1
ATOM 1606 C C . GLU A 1 203 ? 6.754 -16.246 -7.258 1.00 95.88 203 GLU A C 1
ATOM 1608 O O . GLU A 1 203 ? 5.684 -16.059 -6.680 1.00 95.88 203 GLU A O 1
ATOM 1613 N N . SER A 1 204 ? 7.369 -15.269 -7.924 1.00 95.12 204 SER A N 1
ATOM 1614 C CA . SER A 1 204 ? 6.805 -13.919 -8.042 1.00 95.12 204 SER A CA 1
ATOM 1615 C C . SER A 1 204 ? 5.459 -13.915 -8.780 1.00 95.12 204 SER A C 1
ATOM 1617 O O . SER A 1 204 ? 4.538 -13.194 -8.396 1.00 95.12 204 SER A O 1
ATOM 1619 N N . TYR A 1 205 ? 5.292 -14.782 -9.783 1.00 96.69 205 TYR A N 1
ATOM 1620 C CA . TYR A 1 205 ? 3.998 -15.007 -10.436 1.00 96.69 205 TYR A CA 1
ATOM 1621 C C . TYR A 1 205 ? 2.966 -15.694 -9.539 1.00 96.69 205 TYR A C 1
ATOM 1623 O O . TYR A 1 205 ? 1.803 -15.297 -9.547 1.00 96.69 205 TYR A O 1
ATOM 1631 N N . ALA A 1 206 ? 3.371 -16.676 -8.730 1.00 95.88 206 ALA A N 1
ATOM 1632 C CA . ALA A 1 206 ? 2.490 -17.299 -7.741 1.00 95.88 206 ALA A CA 1
ATOM 1633 C C . ALA A 1 206 ? 1.999 -16.291 -6.686 1.00 95.88 206 ALA A C 1
ATOM 1635 O O . ALA A 1 206 ? 0.917 -16.450 -6.134 1.00 95.88 206 ALA A O 1
ATOM 1636 N N . LYS A 1 207 ? 2.761 -15.216 -6.454 1.00 96.25 207 LYS A N 1
ATOM 1637 C CA . LYS A 1 207 ? 2.402 -14.093 -5.575 1.00 96.25 207 LYS A CA 1
ATOM 1638 C C . LYS A 1 207 ? 1.594 -12.993 -6.279 1.00 96.25 207 LYS A C 1
ATOM 1640 O O . LYS A 1 207 ? 1.413 -11.920 -5.715 1.00 96.25 207 LYS A O 1
ATOM 1645 N N . GLY A 1 208 ? 1.100 -13.240 -7.494 1.00 95.81 208 GLY A N 1
ATOM 1646 C CA . GLY A 1 208 ? 0.150 -12.367 -8.188 1.00 95.81 208 GLY A CA 1
ATOM 1647 C C . GLY A 1 208 ? 0.762 -11.322 -9.126 1.00 95.81 208 GLY A C 1
ATOM 1648 O O . GLY A 1 208 ? 0.020 -10.539 -9.718 1.00 95.81 208 GLY A O 1
ATOM 1649 N N . LEU A 1 209 ? 2.087 -11.299 -9.307 1.00 97.00 209 LEU A N 1
ATOM 1650 C CA . LEU A 1 209 ? 2.720 -10.447 -10.320 1.00 97.00 209 LEU A CA 1
ATOM 1651 C C . LEU A 1 209 ? 2.539 -11.060 -11.714 1.00 97.00 209 LEU A C 1
ATOM 1653 O O . LEU A 1 209 ? 2.383 -12.269 -11.866 1.00 97.00 209 LEU A O 1
ATOM 1657 N N . ASN A 1 210 ? 2.543 -10.236 -12.762 1.00 97.44 210 ASN A N 1
ATOM 1658 C CA . ASN A 1 210 ? 2.289 -10.726 -14.123 1.00 97.44 210 ASN A CA 1
ATOM 1659 C C . ASN A 1 210 ? 3.000 -9.936 -15.236 1.00 97.44 210 ASN A C 1
ATOM 1661 O O . ASN A 1 210 ? 2.751 -10.186 -16.420 1.00 97.44 210 ASN A O 1
ATOM 1665 N N . LEU A 1 211 ? 3.900 -9.011 -14.897 1.00 96.19 211 LEU A N 1
ATOM 1666 C CA . LEU A 1 211 ? 4.757 -8.305 -15.848 1.00 96.19 211 LEU A CA 1
ATOM 1667 C C . LEU A 1 211 ? 6.220 -8.407 -15.406 1.00 96.19 211 LEU A C 1
ATOM 1669 O O . LEU A 1 211 ? 6.613 -7.831 -14.400 1.00 96.19 211 LEU A O 1
ATOM 1673 N N . TYR A 1 212 ? 7.015 -9.162 -16.161 1.00 94.62 212 TYR A N 1
ATOM 1674 C CA . TYR A 1 212 ? 8.434 -9.381 -15.884 1.00 94.62 212 TYR A CA 1
ATOM 1675 C C . TYR A 1 212 ? 9.285 -8.222 -16.406 1.00 94.62 212 TYR A C 1
ATOM 1677 O O . TYR A 1 212 ? 9.284 -7.962 -17.612 1.00 94.62 212 TYR A O 1
ATOM 1685 N N . THR A 1 213 ? 10.077 -7.611 -15.528 1.00 91.69 213 THR A N 1
ATOM 1686 C CA . THR A 1 213 ? 11.110 -6.635 -15.886 1.00 91.69 213 THR A CA 1
ATOM 1687 C C . THR A 1 213 ? 12.437 -7.060 -15.274 1.00 91.69 213 THR A C 1
ATOM 1689 O O . THR A 1 213 ? 12.579 -7.161 -14.058 1.00 91.69 213 THR A O 1
ATOM 1692 N N . ARG A 1 214 ? 13.443 -7.310 -16.115 1.00 88.00 214 ARG A N 1
ATOM 1693 C CA . ARG A 1 214 ? 14.786 -7.653 -15.638 1.00 88.00 214 ARG A CA 1
ATOM 1694 C C . ARG A 1 214 ? 15.529 -6.397 -15.192 1.00 88.00 214 ARG A C 1
ATOM 1696 O O . ARG A 1 214 ? 15.678 -5.478 -15.999 1.00 88.00 214 ARG A O 1
ATOM 1703 N N . HIS A 1 215 ? 16.039 -6.387 -13.960 1.00 84.38 215 HIS A N 1
ATOM 1704 C CA . HIS A 1 215 ? 16.964 -5.345 -13.529 1.00 84.38 215 HIS A CA 1
ATOM 1705 C C . HIS A 1 215 ? 18.337 -5.526 -14.193 1.00 84.38 215 HIS A C 1
ATOM 1707 O O . HIS A 1 215 ? 18.811 -6.643 -14.385 1.00 84.38 215 HIS A O 1
ATOM 1713 N N . GLY A 1 216 ? 18.941 -4.394 -14.554 1.00 76.06 216 GLY A N 1
ATOM 1714 C CA . GLY A 1 216 ? 18.866 -3.910 -15.931 1.00 76.06 216 GLY A CA 1
ATOM 1715 C C . GLY A 1 216 ? 19.785 -4.548 -16.976 1.00 76.06 216 GLY A C 1
ATOM 1716 O O . GLY A 1 216 ? 20.645 -5.382 -16.711 1.00 76.06 216 GLY A O 1
ATOM 1717 N N . ASN A 1 217 ? 19.613 -4.076 -18.213 1.00 73.38 217 ASN A N 1
ATOM 1718 C CA . ASN A 1 217 ? 20.511 -4.354 -19.331 1.00 73.38 217 ASN A CA 1
ATOM 1719 C C . ASN A 1 217 ? 21.431 -3.152 -19.544 1.00 73.38 217 ASN A C 1
ATOM 1721 O O . ASN A 1 217 ? 20.997 -2.103 -20.020 1.00 73.38 217 ASN A O 1
ATOM 1725 N N . GLN A 1 218 ? 22.703 -3.294 -19.184 1.00 70.81 218 GLN A N 1
ATOM 1726 C CA . GLN A 1 218 ? 23.676 -2.218 -19.345 1.00 70.81 218 GLN A CA 1
ATOM 1727 C C . GLN A 1 218 ? 24.039 -2.030 -20.821 1.00 70.81 218 GLN A C 1
ATOM 1729 O O . GLN A 1 218 ? 24.555 -2.943 -21.471 1.00 70.81 218 GLN A O 1
ATOM 1734 N N . TYR A 1 219 ? 23.779 -0.830 -21.342 1.00 66.12 219 TYR A N 1
ATOM 1735 C CA . TYR A 1 219 ? 24.110 -0.470 -22.718 1.00 66.12 219 TYR A CA 1
ATOM 1736 C C . TYR A 1 219 ? 25.589 -0.075 -22.863 1.00 66.12 219 TYR A C 1
ATOM 1738 O O . TYR A 1 219 ? 26.262 0.290 -21.901 1.00 66.12 219 TYR A O 1
ATOM 1746 N N . THR A 1 220 ? 26.117 -0.200 -24.078 1.00 60.59 220 THR A N 1
ATOM 1747 C CA . THR A 1 220 ? 27.547 -0.334 -24.382 1.00 60.59 220 THR A CA 1
ATOM 1748 C C . THR A 1 220 ? 28.403 0.876 -23.982 1.00 60.59 220 THR A C 1
ATOM 1750 O O . THR A 1 220 ? 28.610 1.793 -24.773 1.00 60.59 220 THR A O 1
ATOM 1753 N N . LEU A 1 221 ? 29.012 0.827 -22.802 1.00 56.03 221 LEU A N 1
ATOM 1754 C CA . LEU A 1 221 ? 30.307 1.454 -22.555 1.00 56.03 221 LEU A CA 1
ATOM 1755 C C . LEU A 1 221 ? 31.237 0.335 -22.096 1.00 56.03 221 LEU A C 1
ATOM 1757 O O . LEU A 1 221 ? 30.914 -0.381 -21.154 1.00 56.03 221 LEU A O 1
ATOM 1761 N N . MET A 1 222 ? 32.368 0.158 -22.781 1.00 60.28 222 MET A N 1
ATOM 1762 C CA . MET A 1 222 ? 33.338 -0.928 -22.551 1.00 60.28 222 MET A CA 1
ATOM 1763 C C . MET A 1 222 ? 33.849 -1.036 -21.094 1.00 60.28 222 MET A C 1
ATOM 1765 O O . MET A 1 222 ? 34.488 -2.027 -20.764 1.00 60.28 222 MET A O 1
ATOM 1769 N N . GLY A 1 223 ? 33.563 -0.054 -20.226 1.00 59.44 223 GLY A N 1
ATOM 1770 C CA . GLY A 1 223 ? 33.858 -0.082 -18.787 1.00 59.44 223 GLY A CA 1
ATOM 1771 C C . GLY A 1 223 ? 32.685 -0.446 -17.862 1.00 59.44 223 GLY A C 1
ATOM 1772 O O . GLY A 1 223 ? 32.927 -0.782 -16.712 1.00 59.44 223 GLY A O 1
ATOM 1773 N N . GLY A 1 224 ? 31.430 -0.431 -18.332 1.00 58.25 224 GLY A N 1
ATOM 1774 C CA . GLY A 1 224 ? 30.253 -0.648 -17.474 1.00 58.25 224 GLY A CA 1
ATOM 1775 C C . GLY A 1 224 ? 30.048 -2.100 -17.029 1.00 58.25 224 GLY A C 1
ATOM 1776 O O . GLY A 1 224 ? 29.428 -2.338 -15.998 1.00 58.25 224 GLY A O 1
ATOM 1777 N N . TRP A 1 225 ? 30.629 -3.061 -17.760 1.00 59.84 225 TRP A N 1
ATOM 1778 C CA . TRP A 1 225 ? 30.370 -4.503 -17.626 1.00 59.84 225 TRP A CA 1
ATOM 1779 C C . TRP A 1 225 ? 30.645 -5.095 -16.242 1.00 59.84 225 TRP A C 1
ATOM 1781 O O . TRP A 1 225 ? 30.169 -6.189 -15.964 1.00 59.84 225 TRP A O 1
ATOM 1791 N N . TYR A 1 226 ? 31.412 -4.413 -15.392 1.00 59.16 226 TYR A N 1
ATOM 1792 C CA . TYR A 1 226 ? 31.824 -4.926 -14.085 1.00 59.16 226 TYR A CA 1
ATOM 1793 C C . TYR A 1 226 ? 31.219 -4.169 -12.896 1.00 59.16 226 TYR A C 1
ATOM 1795 O O . TYR A 1 226 ? 31.338 -4.651 -11.773 1.00 59.16 226 TYR A O 1
ATOM 1803 N N . GLU A 1 227 ? 30.582 -3.013 -13.109 1.00 57.44 227 GLU A N 1
ATOM 1804 C CA . GLU A 1 227 ? 30.465 -2.011 -12.038 1.00 57.44 227 GLU A 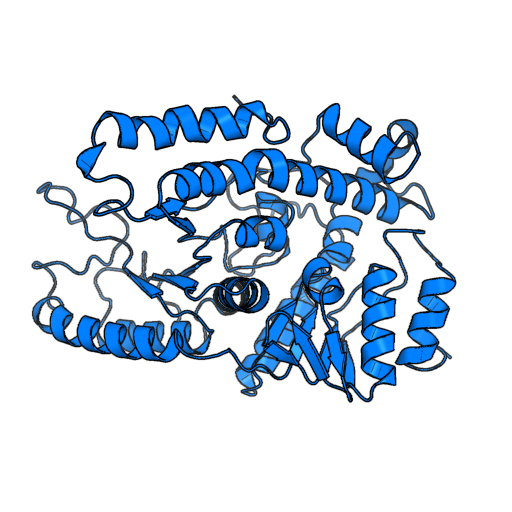CA 1
ATOM 1805 C C . GLU A 1 227 ? 29.064 -1.873 -11.422 1.00 57.44 227 GLU A C 1
ATOM 1807 O O . GLU A 1 227 ? 28.958 -1.496 -10.258 1.00 57.44 227 GLU A O 1
ATOM 1812 N N . TYR A 1 228 ? 27.980 -2.218 -12.129 1.00 68.38 228 TYR A N 1
ATOM 1813 C CA . TYR A 1 228 ? 26.629 -1.887 -11.647 1.00 68.38 228 TYR A CA 1
ATOM 1814 C C . TYR A 1 228 ? 25.713 -3.105 -11.415 1.00 68.38 228 TYR A C 1
ATOM 1816 O O . TYR A 1 228 ? 25.181 -3.692 -12.354 1.00 68.38 228 TYR A O 1
ATOM 1824 N N . VAL A 1 229 ? 25.553 -3.460 -10.133 1.00 79.50 229 VAL A N 1
ATOM 1825 C CA . VAL A 1 229 ? 24.525 -4.333 -9.518 1.00 79.50 229 VAL A CA 1
ATOM 1826 C C . VAL A 1 229 ? 24.147 -5.592 -10.338 1.00 79.50 229 VAL A C 1
ATOM 1828 O O . VAL A 1 229 ? 23.028 -5.688 -10.847 1.00 79.50 229 VAL A O 1
ATOM 1831 N N . PRO A 1 230 ? 25.056 -6.583 -10.472 1.00 80.50 230 PRO A N 1
ATOM 1832 C CA . PRO A 1 230 ? 24.804 -7.810 -11.237 1.00 80.50 230 PRO A CA 1
ATOM 1833 C C . PRO A 1 230 ? 23.607 -8.591 -10.698 1.00 80.50 230 PRO A C 1
ATOM 1835 O O . PRO A 1 230 ? 23.340 -8.529 -9.493 1.00 80.50 230 PRO A O 1
ATOM 1838 N N . PRO A 1 231 ? 22.930 -9.397 -11.530 1.00 81.00 231 PRO A N 1
ATOM 1839 C CA . PRO A 1 231 ? 23.290 -9.887 -12.868 1.00 81.00 231 PRO A CA 1
ATOM 1840 C C . PRO A 1 231 ? 22.811 -9.002 -14.031 1.00 81.00 231 PRO A C 1
ATOM 1842 O O . PRO A 1 231 ? 21.750 -8.396 -13.954 1.00 81.00 231 PRO A O 1
ATOM 1845 N N . ALA A 1 232 ? 23.526 -9.043 -15.162 1.00 78.38 232 ALA A N 1
ATOM 1846 C CA . ALA A 1 232 ? 23.076 -8.472 -16.439 1.00 78.38 232 ALA A CA 1
ATOM 1847 C C . ALA A 1 232 ? 22.880 -9.578 -17.492 1.00 78.38 232 ALA A C 1
ATOM 1849 O O . ALA A 1 232 ? 23.853 -10.216 -17.891 1.00 78.38 232 ALA A O 1
ATOM 1850 N N . ASP A 1 233 ? 21.652 -9.804 -17.971 1.00 76.75 233 ASP A N 1
ATOM 1851 C CA . ASP A 1 233 ? 21.364 -10.807 -19.010 1.00 76.75 233 ASP A CA 1
ATOM 1852 C C . ASP A 1 233 ? 21.678 -10.253 -20.401 1.00 76.75 233 ASP A C 1
ATOM 1854 O O . ASP A 1 233 ? 20.804 -9.762 -21.109 1.00 76.75 233 ASP A O 1
ATOM 1858 N N . HIS A 1 234 ? 22.941 -10.325 -20.809 1.00 80.44 234 HIS A N 1
ATOM 1859 C CA . HIS A 1 234 ? 23.393 -9.767 -22.084 1.00 80.44 234 HIS A CA 1
ATOM 1860 C C . HIS A 1 234 ? 24.244 -10.752 -22.888 1.00 80.44 234 HIS A C 1
ATOM 1862 O O . HIS A 1 234 ? 24.638 -11.792 -22.369 1.00 80.44 234 HIS A O 1
ATOM 1868 N N . PHE A 1 235 ? 24.592 -10.417 -24.140 1.00 81.50 235 PHE A N 1
ATOM 1869 C CA . PHE A 1 235 ? 25.311 -11.316 -25.063 1.00 81.50 235 PHE A CA 1
ATOM 1870 C C . PHE A 1 235 ? 26.644 -11.874 -24.546 1.00 81.50 235 PHE A C 1
ATOM 1872 O O . PHE A 1 235 ? 27.135 -12.864 -25.085 1.00 81.50 235 PHE A O 1
ATOM 1879 N N . TYR A 1 236 ? 27.235 -11.246 -23.528 1.00 80.38 236 TYR A N 1
ATOM 1880 C CA . TYR A 1 236 ? 28.476 -11.679 -22.890 1.00 80.38 236 TYR A CA 1
ATOM 1881 C C . TYR A 1 236 ? 28.260 -12.666 -21.727 1.00 80.38 236 TYR A C 1
ATOM 1883 O O . TYR A 1 236 ? 29.237 -13.184 -21.195 1.00 80.38 236 TYR A O 1
ATOM 1891 N N . GLN A 1 237 ? 27.014 -12.959 -21.336 1.00 81.94 237 GLN A N 1
ATOM 1892 C CA . GLN A 1 237 ? 26.700 -13.971 -20.327 1.00 81.94 237 GLN A CA 1
ATOM 1893 C C . GLN A 1 237 ? 26.408 -15.346 -20.951 1.00 81.94 237 GLN A C 1
ATOM 1895 O O . GLN A 1 237 ? 25.694 -15.424 -21.959 1.00 81.94 237 GLN A O 1
ATOM 1900 N N . PRO A 1 238 ? 26.840 -16.461 -20.321 1.00 85.94 238 PRO A N 1
ATOM 1901 C CA . PRO A 1 238 ? 26.580 -17.821 -20.815 1.00 85.94 238 PRO A CA 1
ATOM 1902 C C . PRO A 1 238 ? 25.096 -18.146 -21.009 1.00 85.94 238 PRO A C 1
ATOM 1904 O O . PRO A 1 238 ? 24.738 -19.035 -21.788 1.00 85.94 238 PRO A O 1
ATOM 1907 N N . VAL A 1 239 ? 24.235 -17.437 -20.280 1.00 85.25 239 VAL A N 1
ATOM 1908 C CA . VAL A 1 239 ? 22.796 -17.663 -20.262 1.00 85.25 239 VAL A CA 1
ATOM 1909 C C . VAL A 1 239 ? 22.054 -17.013 -21.437 1.00 85.25 239 VAL A C 1
ATOM 1911 O O . VAL A 1 239 ? 20.938 -17.421 -21.755 1.00 85.25 239 VAL A O 1
ATOM 1914 N N . TRP A 1 240 ? 22.679 -16.063 -22.144 1.00 88.06 240 TRP A N 1
ATOM 1915 C CA . TRP A 1 240 ? 22.045 -15.293 -23.221 1.00 88.06 240 TRP A CA 1
ATOM 1916 C C . TRP A 1 240 ? 21.528 -16.150 -24.374 1.00 88.06 240 TRP A C 1
ATOM 1918 O O . TRP A 1 240 ? 20.439 -15.918 -24.896 1.00 88.06 240 TRP A O 1
ATOM 1928 N N . ARG A 1 241 ? 22.266 -17.209 -24.729 1.00 90.50 241 ARG A N 1
ATOM 1929 C CA . ARG A 1 241 ? 21.851 -18.168 -25.769 1.00 90.50 241 ARG A CA 1
ATOM 1930 C C . ARG A 1 241 ? 20.503 -18.840 -25.476 1.00 90.50 241 ARG A C 1
ATOM 1932 O O . ARG A 1 241 ? 19.856 -19.321 -26.401 1.00 90.50 241 ARG A O 1
ATOM 1939 N N . TYR A 1 242 ? 20.070 -18.861 -24.213 1.00 90.44 242 TYR A N 1
ATOM 1940 C CA . TYR A 1 242 ? 18.787 -19.420 -23.777 1.00 90.44 242 TYR A CA 1
ATOM 1941 C C . TYR A 1 242 ? 17.723 -18.352 -23.501 1.00 90.44 242 TYR A C 1
ATOM 1943 O O . TYR A 1 242 ? 16.545 -18.690 -23.359 1.00 90.44 242 TYR A O 1
ATOM 1951 N N . TRP A 1 243 ? 18.102 -17.070 -23.480 1.00 90.50 243 TRP A N 1
ATOM 1952 C CA . TRP A 1 243 ? 17.232 -15.960 -23.092 1.00 90.50 243 TRP A CA 1
ATOM 1953 C C . TRP A 1 243 ? 15.956 -15.900 -23.928 1.00 90.50 243 TRP A C 1
ATOM 1955 O O . TRP A 1 243 ? 14.861 -15.806 -23.385 1.00 90.50 243 TRP A O 1
ATOM 1965 N N . GLY A 1 244 ? 16.074 -16.086 -25.248 1.00 92.94 244 GLY A N 1
ATOM 1966 C CA . GLY A 1 244 ? 14.927 -16.138 -26.157 1.00 92.94 244 GLY A CA 1
ATOM 1967 C C . GLY A 1 244 ? 13.890 -17.210 -25.788 1.00 92.94 244 GLY A C 1
ATOM 1968 O O . GLY A 1 244 ? 12.692 -17.005 -25.973 1.00 92.94 244 GLY A O 1
ATOM 1969 N N . THR A 1 245 ? 14.323 -18.356 -25.256 1.00 95.25 245 THR A N 1
ATOM 1970 C CA . THR A 1 245 ? 13.416 -19.415 -24.787 1.00 95.25 245 THR A CA 1
ATOM 1971 C C . THR A 1 245 ? 12.745 -19.025 -23.478 1.00 95.25 245 THR A C 1
ATOM 1973 O O . THR A 1 245 ? 11.527 -19.170 -23.366 1.00 95.25 245 THR A O 1
ATOM 1976 N N . PHE A 1 246 ? 13.508 -18.468 -22.538 1.00 94.25 246 PHE A N 1
ATOM 1977 C CA . PHE A 1 246 ? 12.985 -17.973 -21.269 1.00 94.25 246 PHE A CA 1
ATOM 1978 C C . PHE A 1 246 ? 11.942 -16.862 -21.471 1.00 94.25 246 PHE A C 1
ATOM 1980 O O . PHE A 1 246 ? 10.814 -16.990 -21.002 1.00 94.25 246 PHE A O 1
ATOM 1987 N N . VAL A 1 247 ? 12.238 -15.825 -22.261 1.00 94.06 247 VAL A N 1
ATOM 1988 C CA . VAL A 1 247 ? 11.287 -14.716 -22.468 1.00 94.06 247 VAL A CA 1
ATOM 1989 C C . VAL A 1 247 ? 10.015 -15.151 -23.200 1.00 94.06 247 VAL A C 1
ATOM 1991 O O . VAL A 1 247 ? 8.953 -14.589 -22.954 1.00 94.06 247 VAL A O 1
ATOM 1994 N N . ARG A 1 248 ? 10.060 -16.191 -24.050 1.00 97.69 248 ARG A N 1
ATOM 1995 C CA . ARG A 1 248 ? 8.844 -16.785 -24.645 1.00 97.69 248 ARG A CA 1
ATOM 1996 C C . ARG A 1 248 ? 7.977 -17.495 -23.608 1.00 97.69 248 ARG A C 1
ATOM 1998 O O . ARG A 1 248 ? 6.753 -17.436 -23.713 1.00 97.69 248 ARG A O 1
ATOM 2005 N N . TYR A 1 249 ? 8.593 -18.178 -22.645 1.00 97.38 249 TYR A N 1
ATOM 2006 C CA . TYR A 1 249 ? 7.886 -18.773 -21.511 1.00 97.38 249 TYR A CA 1
ATOM 2007 C C . TYR A 1 249 ? 7.212 -17.683 -20.668 1.00 97.38 249 TYR A C 1
ATOM 2009 O O . TYR A 1 249 ? 5.989 -17.686 -20.544 1.00 97.38 249 TYR A O 1
ATOM 2017 N N . VAL A 1 250 ? 7.996 -16.699 -20.217 1.00 97.12 250 VAL A N 1
ATOM 2018 C CA . VAL A 1 250 ? 7.537 -15.528 -19.453 1.00 97.12 250 VAL A CA 1
ATOM 2019 C C . VAL A 1 250 ? 6.378 -14.831 -20.162 1.00 97.12 250 VAL A C 1
ATOM 2021 O O . VAL A 1 250 ? 5.334 -14.616 -19.563 1.00 97.12 250 VAL A O 1
ATOM 2024 N N . THR A 1 251 ? 6.498 -14.576 -21.468 1.00 97.88 251 THR A N 1
ATOM 2025 C CA . THR A 1 251 ? 5.448 -13.923 -22.270 1.00 97.88 251 THR A CA 1
ATOM 2026 C C . THR A 1 251 ? 4.116 -14.679 -22.220 1.00 97.88 251 THR A C 1
ATOM 2028 O O . THR A 1 251 ? 3.063 -14.064 -22.062 1.00 97.88 251 THR A O 1
ATOM 2031 N N . ARG A 1 252 ? 4.137 -16.015 -22.345 1.00 98.25 252 ARG A N 1
ATOM 2032 C CA . ARG A 1 252 ? 2.914 -16.838 -22.317 1.00 98.25 252 ARG A CA 1
ATOM 2033 C C . ARG A 1 252 ? 2.263 -16.825 -20.941 1.00 98.25 252 ARG A C 1
ATOM 2035 O O . ARG A 1 252 ? 1.048 -16.674 -20.856 1.00 98.25 252 ARG A O 1
ATOM 2042 N N . VAL A 1 253 ? 3.061 -16.949 -19.883 1.00 97.88 253 VAL A N 1
ATOM 2043 C CA . VAL A 1 253 ? 2.552 -16.936 -18.508 1.00 97.88 253 VAL A CA 1
ATOM 2044 C C . VAL A 1 253 ? 2.030 -15.544 -18.137 1.00 97.88 253 VAL A C 1
ATOM 2046 O O . VAL A 1 253 ? 0.888 -15.432 -17.706 1.00 97.88 253 VAL A O 1
ATOM 2049 N N . SER A 1 254 ? 2.777 -14.474 -18.433 1.00 97.94 254 SER A N 1
ATOM 2050 C CA . SER A 1 254 ? 2.321 -13.080 -18.306 1.00 97.94 254 SER A CA 1
ATOM 2051 C C . SER A 1 254 ? 1.024 -12.798 -19.062 1.00 97.94 254 SER A C 1
ATOM 2053 O O . SER A 1 254 ? 0.201 -12.009 -18.600 1.00 97.94 254 SER A O 1
ATOM 2055 N N . TYR A 1 255 ? 0.832 -13.390 -20.246 1.00 97.81 255 TYR A N 1
ATOM 2056 C CA . TYR A 1 255 ? -0.427 -13.262 -20.975 1.00 97.81 255 TYR A CA 1
ATOM 2057 C C . TYR A 1 255 ? -1.565 -13.929 -20.200 1.00 97.81 255 TYR A C 1
ATOM 2059 O O . TYR A 1 255 ? -2.528 -13.240 -19.867 1.00 97.81 255 TYR A O 1
ATOM 2067 N N . LEU A 1 256 ? -1.421 -15.213 -19.851 1.00 97.38 256 LEU A N 1
ATOM 2068 C CA . LEU A 1 256 ? -2.435 -15.983 -19.121 1.00 97.38 256 LEU A CA 1
ATOM 2069 C C . LEU A 1 256 ? -2.826 -15.316 -17.792 1.00 97.38 256 LEU A C 1
ATOM 2071 O O . LEU A 1 256 ? -4.011 -15.116 -17.550 1.00 97.38 256 LEU A O 1
ATOM 2075 N N . LEU A 1 257 ? -1.847 -14.884 -16.992 1.00 96.62 257 LEU A N 1
ATOM 2076 C CA . LEU A 1 257 ? -2.052 -14.220 -15.693 1.00 96.62 257 LEU A CA 1
ATOM 2077 C C . LEU A 1 257 ? -2.584 -12.780 -15.792 1.00 96.62 257 LEU A C 1
ATOM 2079 O O . LEU A 1 257 ? -2.828 -12.137 -14.776 1.00 96.62 257 LEU A O 1
ATOM 2083 N N . SER A 1 258 ? -2.739 -12.246 -17.004 1.00 95.56 258 SER A N 1
ATOM 2084 C CA . SER A 1 258 ? -3.391 -10.947 -17.241 1.00 95.56 258 SER A CA 1
ATOM 2085 C C . SER A 1 258 ? -4.806 -11.074 -17.800 1.00 95.56 258 SER A C 1
ATOM 2087 O O . SER A 1 258 ? -5.426 -10.064 -18.126 1.00 95.56 258 SER A O 1
ATOM 2089 N N . GLN A 1 259 ? -5.304 -12.304 -17.956 1.00 94.62 259 GLN A N 1
ATOM 2090 C CA . GLN A 1 259 ? -6.671 -12.561 -18.395 1.00 94.62 259 GLN A CA 1
ATOM 2091 C C . GLN A 1 259 ? -7.596 -12.779 -17.193 1.00 94.62 259 GLN A C 1
ATOM 2093 O O . GLN A 1 259 ? -7.175 -13.251 -16.140 1.00 94.62 259 GLN A O 1
ATOM 2098 N N . GLY A 1 260 ? -8.889 -12.517 -17.389 1.00 93.06 260 GLY A N 1
ATOM 2099 C CA . GLY A 1 260 ? -9.922 -12.813 -16.397 1.00 93.06 260 GLY A CA 1
ATOM 2100 C C . GLY A 1 260 ? -9.889 -11.895 -15.173 1.00 93.06 260 GLY A C 1
ATOM 2101 O O . GLY A 1 260 ? -9.473 -10.740 -15.252 1.00 93.06 260 GLY A O 1
ATOM 2102 N N . LYS A 1 261 ? -10.396 -12.411 -14.051 1.00 92.62 261 LYS A N 1
ATOM 2103 C CA . LYS A 1 261 ? -10.436 -11.729 -12.754 1.00 92.62 261 LYS A CA 1
ATOM 2104 C C . LYS A 1 261 ? -9.790 -12.619 -11.703 1.00 92.62 261 LYS A C 1
ATOM 2106 O O . LYS A 1 261 ? -10.011 -13.830 -11.702 1.00 92.62 261 LYS A O 1
ATOM 2111 N N . HIS A 1 262 ? -8.994 -12.004 -10.837 1.00 95.25 262 HIS A N 1
ATOM 2112 C CA . HIS A 1 262 ? -8.349 -12.688 -9.728 1.00 95.25 262 HIS A CA 1
ATOM 2113 C C . HIS A 1 262 ? -9.388 -13.296 -8.772 1.00 95.25 262 HIS A C 1
ATOM 2115 O O . HIS A 1 262 ? -10.494 -12.769 -8.617 1.00 95.25 262 HIS A O 1
ATOM 2121 N N . ARG A 1 263 ? -9.041 -14.425 -8.151 1.00 95.12 263 ARG A N 1
ATOM 2122 C CA . ARG A 1 263 ? -9.867 -15.125 -7.162 1.00 95.12 263 ARG A CA 1
ATOM 2123 C C . ARG A 1 263 ? -9.010 -15.327 -5.920 1.00 95.12 263 ARG A C 1
ATOM 2125 O O . ARG A 1 263 ? -7.985 -15.988 -6.019 1.00 95.12 263 ARG A O 1
ATOM 2132 N N . ALA A 1 264 ? -9.459 -14.782 -4.798 1.00 96.19 264 ALA A N 1
ATOM 2133 C CA . ALA A 1 264 ? -8.818 -14.911 -3.498 1.00 96.19 264 ALA A CA 1
ATOM 2134 C C . ALA A 1 264 ? -9.890 -15.171 -2.439 1.00 96.19 264 ALA A C 1
ATOM 2136 O O . ALA A 1 264 ? -10.981 -14.612 -2.512 1.00 96.19 264 ALA A O 1
ATOM 2137 N N . ASP A 1 265 ? -9.596 -16.009 -1.450 1.00 95.75 265 ASP A N 1
ATOM 2138 C CA . ASP A 1 265 ? -10.583 -16.405 -0.439 1.00 95.75 265 ASP A CA 1
ATOM 2139 C C . ASP A 1 265 ? -10.652 -15.413 0.733 1.00 95.75 265 ASP A C 1
ATOM 2141 O O . ASP A 1 265 ? -11.697 -15.277 1.389 1.00 95.75 265 ASP A O 1
ATOM 2145 N N . VAL A 1 266 ? -9.548 -14.704 0.983 1.00 98.75 266 VAL A N 1
ATOM 2146 C CA . VAL A 1 266 ? -9.342 -13.872 2.172 1.00 98.75 266 VAL A CA 1
ATOM 2147 C C . VAL A 1 266 ? -9.089 -12.411 1.803 1.00 98.75 266 VAL A C 1
ATOM 2149 O O . VAL A 1 266 ? -8.157 -12.086 1.070 1.00 98.75 266 VAL A O 1
ATOM 2152 N N . ALA A 1 267 ? -9.885 -11.513 2.380 1.00 98.81 267 ALA A N 1
ATOM 2153 C CA . ALA A 1 267 ? -9.562 -10.095 2.479 1.00 98.81 267 ALA A CA 1
ATOM 2154 C C . ALA A 1 267 ? -8.783 -9.858 3.783 1.00 98.81 267 ALA A C 1
ATOM 2156 O O . ALA A 1 267 ? -9.366 -9.878 4.871 1.00 98.81 267 ALA A O 1
ATOM 2157 N N . LEU A 1 268 ? -7.470 -9.646 3.690 1.00 98.81 268 LEU A N 1
ATOM 2158 C CA . LEU A 1 268 ? -6.614 -9.367 4.844 1.00 98.81 268 LEU A CA 1
ATOM 2159 C C . LEU A 1 268 ? -6.531 -7.851 5.060 1.00 98.81 268 LEU A C 1
ATOM 2161 O O . LEU A 1 268 ? -5.942 -7.131 4.254 1.00 98.81 268 LEU A O 1
ATOM 2165 N N . LEU A 1 269 ? -7.151 -7.344 6.128 1.00 98.62 269 LEU A N 1
ATOM 2166 C CA . LEU A 1 269 ? -7.259 -5.900 6.348 1.00 98.62 269 LEU A CA 1
ATOM 2167 C C . LEU A 1 269 ? -5.885 -5.284 6.653 1.00 98.62 269 LEU A C 1
ATOM 2169 O O . LEU A 1 269 ? -5.227 -5.648 7.628 1.00 98.62 269 LEU A O 1
ATOM 2173 N N . TYR A 1 270 ? -5.475 -4.306 5.848 1.00 98.19 270 TYR A N 1
ATOM 2174 C CA . TYR A 1 270 ? -4.212 -3.604 6.027 1.00 98.19 270 TYR A CA 1
ATOM 2175 C C . TYR A 1 270 ? -4.321 -2.576 7.175 1.00 98.19 270 TYR A C 1
ATOM 2177 O O . TYR A 1 270 ? -5.223 -1.732 7.165 1.00 98.19 270 TYR A O 1
ATOM 2185 N N . PRO A 1 271 ? -3.418 -2.584 8.176 1.00 97.31 271 PRO A N 1
ATOM 2186 C CA . PRO A 1 271 ? -3.630 -1.924 9.466 1.00 97.31 271 PRO A CA 1
ATOM 2187 C C . PRO A 1 271 ? -3.315 -0.414 9.472 1.00 97.31 271 PRO A C 1
ATOM 2189 O O . PRO A 1 271 ? -2.810 0.104 10.470 1.00 97.31 271 PRO A O 1
ATOM 2192 N N . MET A 1 272 ? -3.624 0.325 8.397 1.00 97.25 272 MET A N 1
ATOM 2193 C CA . MET A 1 272 ? -3.251 1.747 8.258 1.00 97.25 272 MET A CA 1
ATOM 2194 C C . MET A 1 272 ? -3.735 2.620 9.422 1.00 97.25 272 MET A C 1
ATOM 2196 O O . MET A 1 272 ? -2.957 3.411 9.947 1.00 97.25 272 MET A O 1
ATOM 2200 N N . SER A 1 273 ? -4.983 2.457 9.878 1.00 97.62 273 SER A N 1
ATOM 2201 C CA . SER A 1 273 ? -5.519 3.260 10.989 1.00 97.62 273 SER A CA 1
ATOM 2202 C C . SER A 1 273 ? -4.765 3.025 12.300 1.00 97.62 273 SER A C 1
ATOM 2204 O O . SER A 1 273 ? -4.510 3.971 13.037 1.00 97.62 273 SER A O 1
ATOM 2206 N N . THR A 1 274 ? -4.364 1.780 12.576 1.00 98.31 274 THR A N 1
ATOM 2207 C CA . THR A 1 274 ? -3.528 1.455 13.741 1.00 98.31 274 THR A CA 1
ATOM 2208 C C . THR A 1 274 ? -2.125 2.040 13.583 1.00 98.31 274 THR A C 1
ATOM 2210 O O . THR A 1 274 ? -1.604 2.626 14.528 1.00 98.31 274 THR A O 1
ATOM 2213 N N . ILE A 1 275 ? -1.529 1.956 12.391 1.00 97.19 275 ILE A N 1
ATOM 2214 C CA . ILE A 1 275 ? -0.204 2.534 12.140 1.00 97.19 275 ILE A CA 1
ATOM 2215 C C . ILE A 1 275 ? -0.232 4.059 12.321 1.00 97.19 275 ILE A C 1
ATOM 2217 O O . ILE A 1 275 ? 0.591 4.590 13.060 1.00 97.19 275 ILE A O 1
ATOM 2221 N N . HIS A 1 276 ? -1.198 4.769 11.730 1.00 97.75 276 HIS A N 1
ATOM 2222 C CA . HIS A 1 276 ? -1.329 6.226 11.874 1.00 97.75 276 HIS A CA 1
ATOM 2223 C C . HIS A 1 276 ? -1.643 6.656 13.312 1.00 97.75 276 HIS A C 1
ATOM 2225 O O . HIS A 1 276 ? -1.038 7.605 13.799 1.00 97.75 276 HIS A O 1
ATOM 2231 N N . ALA A 1 277 ? -2.507 5.940 14.038 1.00 98.06 277 ALA A N 1
ATOM 2232 C CA . ALA A 1 277 ? -2.784 6.205 15.457 1.00 98.06 277 ALA A CA 1
ATOM 2233 C C . ALA A 1 277 ? -1.536 6.113 16.358 1.00 98.06 277 ALA A C 1
ATOM 2235 O O . ALA A 1 277 ? -1.486 6.694 17.449 1.00 98.06 277 ALA A O 1
ATOM 2236 N N . HIS A 1 278 ? -0.525 5.372 15.908 1.00 96.81 278 HIS A N 1
ATOM 2237 C CA . HIS A 1 278 ? 0.669 5.045 16.673 1.00 96.81 278 HIS A CA 1
ATOM 2238 C C . HIS A 1 278 ? 1.968 5.443 15.963 1.00 96.81 278 HIS A C 1
ATOM 2240 O O . HIS A 1 278 ? 3.032 4.984 16.368 1.00 96.81 278 HIS A O 1
ATOM 2246 N N . TRP A 1 279 ? 1.911 6.337 14.976 1.00 94.19 279 TRP A N 1
ATOM 2247 C CA . TRP A 1 279 ? 3.077 7.062 14.479 1.00 94.19 279 TRP A CA 1
ATOM 2248 C C . TRP A 1 279 ? 3.296 8.272 15.392 1.00 94.19 279 TRP A C 1
ATOM 2250 O O . TRP A 1 279 ? 2.447 9.157 15.468 1.00 94.19 279 TRP A O 1
ATOM 2260 N N . VAL A 1 280 ? 4.373 8.246 16.181 1.00 92.00 280 VAL A N 1
ATOM 2261 C CA . VAL A 1 280 ? 4.558 9.142 17.340 1.00 92.00 280 VAL A CA 1
ATOM 2262 C C . VAL A 1 280 ? 5.780 10.050 17.249 1.00 92.00 280 VAL A C 1
ATOM 2264 O O . VAL A 1 280 ? 5.966 10.923 18.095 1.00 92.00 280 VAL A O 1
ATOM 2267 N N . ALA A 1 281 ? 6.638 9.852 16.252 1.00 85.81 281 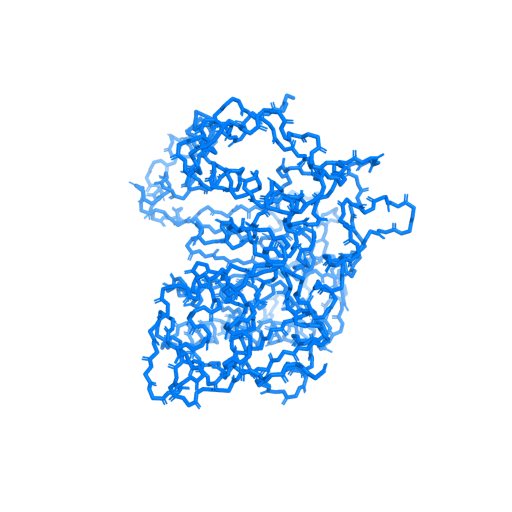ALA A N 1
ATOM 2268 C CA . ALA A 1 281 ? 7.831 10.663 16.067 1.00 85.81 281 ALA A CA 1
ATOM 2269 C C . ALA A 1 281 ? 8.204 10.798 14.588 1.00 85.81 281 ALA A C 1
ATOM 2271 O O . ALA A 1 281 ? 7.872 9.948 13.764 1.00 85.81 281 ALA A O 1
ATOM 2272 N N . GLY A 1 282 ? 8.912 11.883 14.269 1.00 76.06 282 GLY A N 1
ATOM 2273 C CA . GLY A 1 282 ? 9.687 11.980 13.037 1.00 76.06 282 GLY A CA 1
ATOM 2274 C C . GLY A 1 282 ? 11.007 11.214 13.158 1.00 76.06 282 GLY A C 1
ATOM 2275 O O . GLY A 1 282 ? 11.252 10.497 14.133 1.00 76.06 282 GLY A O 1
ATOM 2276 N N . ARG A 1 283 ? 11.907 11.407 12.200 1.00 69.44 283 ARG A N 1
ATOM 2277 C CA . ARG A 1 283 ? 13.245 10.814 12.237 1.00 69.44 283 ARG A CA 1
ATOM 2278 C C . ARG A 1 283 ? 14.033 11.302 13.458 1.00 69.44 283 ARG A C 1
ATOM 2280 O O . ARG A 1 283 ? 14.104 12.497 13.728 1.00 69.44 283 ARG A O 1
ATOM 2287 N N . THR A 1 284 ? 14.713 10.390 14.155 1.00 54.34 284 THR A N 1
ATOM 2288 C CA . THR A 1 284 ? 15.668 10.758 15.223 1.00 54.34 284 THR A CA 1
ATOM 2289 C C . THR A 1 284 ? 17.111 10.318 14.933 1.00 54.34 284 THR A C 1
ATOM 2291 O O . THR A 1 284 ? 18.010 10.667 15.691 1.00 54.34 284 THR A O 1
ATOM 2294 N N . SER A 1 285 ? 17.372 9.586 13.838 1.00 47.19 285 SER A N 1
ATOM 2295 C CA . SER A 1 285 ? 18.725 9.159 13.433 1.00 47.19 285 SER A CA 1
ATOM 2296 C C . SER A 1 285 ? 18.814 8.830 11.933 1.00 47.19 285 SER A C 1
ATOM 2298 O O . SER A 1 285 ? 18.211 7.857 11.515 1.00 47.19 285 SER A O 1
ATOM 2300 N N . GLY A 1 286 ? 19.590 9.596 11.142 1.00 45.88 286 GLY A N 1
ATOM 2301 C CA . GLY A 1 286 ? 20.247 9.123 9.891 1.00 45.88 286 GLY A CA 1
ATOM 2302 C C . GLY A 1 286 ? 19.377 8.730 8.672 1.00 45.88 286 GLY A C 1
ATOM 2303 O O . GLY A 1 286 ? 18.279 8.227 8.820 1.00 45.88 286 GLY A O 1
ATOM 2304 N N . ALA A 1 287 ? 19.814 9.053 7.444 1.00 43.25 287 ALA A N 1
ATOM 2305 C CA . ALA A 1 287 ? 19.025 8.865 6.208 1.00 43.25 287 ALA A CA 1
ATOM 2306 C C . ALA A 1 287 ? 19.227 7.460 5.617 1.00 43.25 287 ALA A C 1
ATOM 2308 O O . ALA A 1 287 ? 18.715 7.144 4.553 1.00 43.25 287 ALA A O 1
ATOM 2309 N N . ALA A 1 288 ? 20.005 6.631 6.310 1.00 43.59 288 ALA A N 1
ATOM 2310 C CA . ALA A 1 288 ? 20.302 5.265 5.944 1.00 43.59 288 ALA A CA 1
ATOM 2311 C C . ALA A 1 288 ? 19.735 4.357 7.037 1.00 43.59 288 ALA A C 1
ATOM 2313 O O . ALA A 1 288 ? 20.132 4.478 8.194 1.00 43.59 288 ALA A O 1
ATOM 2314 N N . GLY A 1 289 ? 18.808 3.476 6.659 1.00 51.28 289 GLY A N 1
ATOM 2315 C CA . GLY A 1 289 ? 18.331 2.389 7.512 1.00 51.28 289 GLY A CA 1
ATOM 2316 C C . GLY A 1 289 ? 17.234 2.788 8.490 1.00 51.28 289 GLY A C 1
ATOM 2317 O O . GLY A 1 289 ? 17.436 2.696 9.691 1.00 51.28 289 GLY A O 1
ATOM 2318 N N . ILE A 1 290 ? 16.057 3.197 8.004 1.00 49.28 290 ILE A N 1
ATOM 2319 C CA . ILE A 1 290 ? 14.900 3.312 8.909 1.00 49.28 290 ILE A CA 1
ATOM 2320 C C . ILE A 1 290 ? 14.509 1.920 9.423 1.00 49.28 290 ILE A C 1
ATOM 2322 O O . ILE A 1 290 ? 14.052 1.821 10.557 1.00 49.28 290 ILE A O 1
ATOM 2326 N N . LEU A 1 291 ? 14.719 0.853 8.638 1.00 53.12 291 LEU A N 1
ATOM 2327 C CA . LEU A 1 291 ? 14.356 -0.517 8.994 1.00 53.12 291 LEU A CA 1
ATOM 2328 C C . LEU A 1 291 ? 15.347 -1.541 8.398 1.00 53.12 291 LEU A C 1
ATOM 2330 O O . LEU A 1 291 ? 16.010 -1.241 7.406 1.00 53.12 291 LEU A O 1
ATOM 2334 N N . ASP A 1 292 ? 15.480 -2.697 9.044 1.00 50.53 292 ASP A N 1
ATOM 2335 C CA . ASP A 1 292 ? 16.200 -3.888 8.598 1.00 50.53 292 ASP A CA 1
ATOM 2336 C C . ASP A 1 292 ? 15.425 -4.651 7.507 1.00 50.53 292 ASP A C 1
ATOM 2338 O O . ASP A 1 292 ? 14.345 -4.232 7.087 1.00 50.53 292 ASP A O 1
ATOM 2342 N N . ASP A 1 293 ? 15.985 -5.770 7.039 1.00 49.34 293 ASP A N 1
ATOM 2343 C CA . ASP A 1 293 ? 15.397 -6.618 5.990 1.00 49.34 293 ASP A CA 1
ATOM 2344 C C . ASP A 1 293 ? 14.067 -7.293 6.404 1.00 49.34 293 ASP A C 1
ATOM 2346 O O . ASP A 1 293 ? 13.418 -7.920 5.567 1.00 49.34 293 ASP A O 1
ATOM 2350 N N . GLU A 1 294 ? 13.659 -7.179 7.676 1.00 48.16 294 GLU A N 1
ATOM 2351 C CA . GLU A 1 294 ? 12.350 -7.618 8.180 1.00 48.16 294 GLU A CA 1
ATOM 2352 C C . GLU A 1 294 ? 11.337 -6.459 8.284 1.00 48.16 294 GLU A C 1
ATOM 2354 O O . GLU A 1 294 ? 10.182 -6.658 8.682 1.00 48.16 294 GLU A O 1
ATOM 2359 N N . GLY A 1 295 ? 11.751 -5.233 7.946 1.00 51.28 295 GLY A N 1
ATOM 2360 C CA . GLY A 1 295 ? 10.932 -4.032 8.047 1.00 51.28 295 GLY A CA 1
ATOM 2361 C C . GLY A 1 295 ? 10.717 -3.534 9.469 1.00 51.28 295 GLY A C 1
ATOM 2362 O O . GLY A 1 295 ? 9.725 -2.842 9.730 1.00 51.28 295 GLY A O 1
ATOM 2363 N N . PHE A 1 296 ? 11.632 -3.851 10.386 1.00 55.56 296 PHE A N 1
ATOM 2364 C CA . PHE A 1 296 ? 11.674 -3.302 11.741 1.00 55.56 296 PHE A CA 1
ATOM 2365 C C . PHE A 1 296 ? 12.895 -2.417 11.925 1.00 55.56 296 PHE A C 1
ATOM 2367 O O . PHE A 1 296 ? 13.858 -2.529 11.191 1.00 55.56 296 PHE A O 1
ATOM 2374 N N . ALA A 1 297 ? 12.870 -1.486 12.880 1.00 52.84 297 ALA A N 1
ATOM 2375 C CA . ALA A 1 297 ? 14.010 -0.591 13.066 1.00 52.84 297 ALA A CA 1
ATOM 2376 C C . ALA A 1 297 ? 15.272 -1.417 13.341 1.00 52.84 297 ALA A C 1
ATOM 2378 O O . ALA A 1 297 ? 15.298 -2.184 14.305 1.00 52.84 297 ALA A O 1
ATOM 2379 N N . ALA A 1 298 ? 16.293 -1.258 12.492 1.00 54.44 298 ALA A N 1
ATOM 2380 C CA . ALA A 1 298 ? 17.555 -1.963 12.661 1.00 54.44 298 ALA A CA 1
ATOM 2381 C C . ALA A 1 298 ? 18.126 -1.679 14.067 1.00 54.44 298 ALA A C 1
ATOM 2383 O O . ALA A 1 298 ? 17.888 -0.598 14.619 1.00 54.44 298 ALA A O 1
ATOM 2384 N N . PRO A 1 299 ? 18.891 -2.603 14.675 1.00 49.94 299 PRO A N 1
ATOM 2385 C CA . PRO A 1 299 ? 19.460 -2.387 16.001 1.00 49.94 299 PRO A CA 1
ATOM 2386 C C . PRO A 1 299 ? 20.206 -1.044 16.097 1.00 49.94 299 PRO A C 1
ATOM 2388 O O . PRO A 1 299 ? 21.152 -0.793 15.355 1.00 49.94 299 PRO A O 1
ATOM 2391 N N . GLY A 1 300 ? 19.775 -0.170 17.014 1.00 52.62 300 GLY A N 1
ATOM 2392 C CA . GLY A 1 300 ? 20.338 1.179 17.186 1.00 52.62 300 GLY A CA 1
ATOM 2393 C C . GLY A 1 300 ? 19.630 2.295 16.404 1.00 52.62 300 GLY A C 1
ATOM 2394 O O . GLY A 1 300 ? 20.019 3.455 16.536 1.00 52.62 300 GLY A O 1
ATOM 2395 N N . VAL A 1 301 ? 18.580 1.975 15.645 1.00 57.69 301 VAL A N 1
ATOM 2396 C CA . VAL A 1 301 ? 17.691 2.938 14.985 1.00 57.69 301 VAL A CA 1
ATOM 2397 C C . VAL A 1 301 ? 16.435 3.111 15.833 1.00 57.69 301 VAL A C 1
ATOM 2399 O O . VAL A 1 301 ? 15.802 2.148 16.262 1.00 57.69 301 VAL A O 1
ATOM 2402 N N . ASN A 1 302 ? 16.055 4.356 16.092 1.00 63.72 302 ASN A N 1
ATOM 2403 C CA . ASN A 1 302 ? 14.819 4.655 16.811 1.00 63.72 302 ASN A CA 1
ATOM 2404 C C . ASN A 1 302 ? 13.606 4.430 15.899 1.00 63.72 302 ASN A C 1
ATOM 2406 O O . ASN A 1 302 ? 13.480 5.063 14.850 1.00 63.72 302 ASN A O 1
ATOM 2410 N N . ASN A 1 303 ? 12.692 3.562 16.333 1.00 73.12 303 ASN A N 1
ATOM 2411 C CA . ASN A 1 303 ? 11.430 3.310 15.649 1.00 73.12 303 ASN A CA 1
ATOM 2412 C C . ASN A 1 303 ? 10.428 4.454 15.934 1.00 73.12 303 ASN A C 1
ATOM 2414 O O . ASN A 1 303 ? 10.095 4.667 17.103 1.00 73.12 303 ASN A O 1
ATOM 2418 N N . PRO A 1 304 ? 9.917 5.176 14.914 1.00 85.62 304 PRO A N 1
ATOM 2419 C CA . PRO A 1 304 ? 8.943 6.250 15.118 1.00 85.62 304 PRO A CA 1
ATOM 2420 C C . PRO A 1 304 ? 7.526 5.750 15.445 1.00 85.62 304 PRO A C 1
ATOM 2422 O O . PRO A 1 304 ? 6.621 6.564 15.649 1.00 85.62 304 PRO A O 1
ATOM 2425 N N . PHE A 1 305 ? 7.313 4.434 15.478 1.00 90.06 305 PHE A N 1
ATOM 2426 C CA . PHE A 1 305 ? 6.026 3.804 15.732 1.00 90.06 305 PHE A CA 1
ATOM 2427 C C . PHE A 1 305 ? 5.959 3.194 17.138 1.00 90.06 305 PHE A C 1
ATOM 2429 O O . PHE A 1 305 ? 6.852 2.468 17.574 1.00 90.06 305 PHE A O 1
ATOM 2436 N N . ALA A 1 306 ? 4.867 3.466 17.851 1.00 92.69 306 ALA A N 1
ATOM 2437 C CA . ALA A 1 306 ? 4.601 2.901 19.169 1.00 92.69 306 ALA A CA 1
ATOM 2438 C C . ALA A 1 306 ? 4.224 1.401 19.081 1.00 92.69 306 ALA A C 1
ATOM 2440 O O . ALA A 1 306 ? 3.775 0.939 18.027 1.00 92.69 306 ALA A O 1
ATOM 2441 N N . PRO A 1 307 ? 4.334 0.630 20.185 1.00 92.94 307 PRO A N 1
ATOM 2442 C CA . PRO A 1 307 ? 4.177 -0.829 20.169 1.00 92.94 307 PRO A CA 1
ATOM 2443 C C . PRO A 1 307 ? 2.932 -1.387 19.455 1.00 92.94 307 PRO A C 1
ATOM 2445 O O . PRO A 1 307 ? 3.089 -2.373 18.736 1.00 92.94 307 PRO A O 1
ATOM 2448 N N . PRO A 1 308 ? 1.724 -0.787 19.546 1.00 96.12 308 PRO A N 1
ATOM 2449 C CA . PRO A 1 308 ? 0.562 -1.329 18.839 1.00 96.12 308 PRO A CA 1
ATOM 2450 C C . PRO A 1 308 ? 0.690 -1.307 17.306 1.00 96.12 308 PRO A C 1
ATOM 2452 O O . PRO A 1 308 ? 0.172 -2.201 16.646 1.00 96.12 308 PRO A O 1
ATOM 2455 N N . ALA A 1 309 ? 1.405 -0.335 16.724 1.00 95.25 309 ALA A N 1
ATOM 2456 C CA . ALA A 1 309 ? 1.697 -0.337 15.288 1.00 95.25 309 ALA A CA 1
ATOM 2457 C C . ALA A 1 309 ? 2.683 -1.449 14.905 1.00 95.25 309 ALA A C 1
ATOM 2459 O O . ALA A 1 309 ? 2.508 -2.090 13.872 1.00 95.25 309 ALA A O 1
ATOM 2460 N N . ILE A 1 310 ? 3.687 -1.706 15.751 1.00 91.62 310 ILE A N 1
ATOM 2461 C CA . ILE A 1 310 ? 4.661 -2.791 15.550 1.00 91.62 310 ILE A CA 1
ATOM 2462 C C . ILE A 1 310 ? 3.963 -4.151 15.593 1.00 91.62 310 ILE A C 1
ATOM 2464 O O . ILE A 1 310 ? 4.206 -4.997 14.739 1.00 91.62 310 ILE A O 1
ATOM 2468 N N . GLU A 1 311 ? 3.066 -4.356 16.554 1.00 94.94 311 GLU A N 1
ATOM 2469 C CA . GLU A 1 311 ? 2.293 -5.592 16.675 1.00 94.94 311 GLU A CA 1
ATOM 2470 C C . GLU A 1 311 ? 1.327 -5.800 15.504 1.00 94.94 311 GLU A C 1
ATOM 2472 O O . GLU A 1 311 ? 1.235 -6.906 14.967 1.00 94.94 311 GLU A O 1
ATOM 2477 N N . ALA A 1 312 ? 0.646 -4.743 15.057 1.00 96.69 312 ALA A N 1
ATOM 2478 C CA . ALA A 1 312 ? -0.219 -4.816 13.884 1.00 96.69 312 ALA A CA 1
ATOM 2479 C C . ALA A 1 312 ? 0.573 -5.151 12.609 1.00 96.69 312 ALA A C 1
ATOM 2481 O O . ALA A 1 312 ? 0.120 -5.960 11.804 1.00 96.69 312 ALA A O 1
ATOM 2482 N N . ALA A 1 313 ? 1.769 -4.576 12.443 1.00 93.62 313 ALA A N 1
ATOM 2483 C CA . ALA A 1 313 ? 2.656 -4.872 11.320 1.00 93.62 313 ALA A CA 1
ATOM 2484 C C . ALA A 1 313 ? 3.176 -6.321 11.348 1.00 93.62 313 ALA A C 1
ATOM 2486 O O . ALA A 1 313 ? 3.097 -7.010 10.333 1.00 93.62 313 ALA A O 1
ATOM 2487 N N . ARG A 1 314 ? 3.642 -6.803 12.511 1.00 93.12 314 ARG A N 1
ATOM 2488 C CA . ARG A 1 314 ? 4.095 -8.197 12.693 1.00 93.12 314 ARG A CA 1
ATOM 2489 C C . ARG A 1 314 ? 2.975 -9.188 12.418 1.00 93.12 314 ARG A C 1
ATOM 2491 O O . ARG A 1 314 ? 3.122 -10.061 11.577 1.00 93.12 314 ARG A O 1
ATOM 2498 N N . SER A 1 315 ? 1.820 -8.997 13.053 1.00 97.31 315 SER A N 1
ATOM 2499 C CA . SER A 1 315 ? 0.676 -9.891 12.845 1.00 97.31 315 SER A CA 1
ATOM 2500 C C . SER A 1 315 ? 0.172 -9.883 11.401 1.00 97.31 315 SER A C 1
ATOM 2502 O O . SER A 1 315 ? -0.236 -10.930 10.913 1.00 97.31 315 SER A O 1
ATOM 2504 N N . LEU A 1 316 ? 0.233 -8.752 10.686 1.00 97.62 316 LEU A N 1
ATOM 2505 C CA . LEU A 1 316 ? -0.063 -8.713 9.251 1.00 97.62 316 LEU A CA 1
ATOM 2506 C C . LEU A 1 316 ? 0.892 -9.614 8.453 1.00 97.62 316 LEU A C 1
ATOM 2508 O O . LEU A 1 316 ? 0.426 -10.385 7.616 1.00 97.62 316 LEU A O 1
ATOM 2512 N N . GLN A 1 317 ? 2.202 -9.514 8.703 1.00 94.94 317 GLN A N 1
ATOM 2513 C CA . GLN A 1 317 ? 3.219 -10.337 8.038 1.00 94.94 317 GLN A CA 1
ATOM 2514 C C . GLN A 1 317 ? 3.047 -11.824 8.372 1.00 94.94 317 GLN A C 1
ATOM 2516 O O . GLN A 1 317 ? 3.038 -12.654 7.465 1.00 94.94 317 GLN A O 1
ATOM 2521 N N . ASP A 1 318 ? 2.847 -12.152 9.650 1.00 96.25 318 ASP A N 1
ATOM 2522 C CA . ASP A 1 318 ? 2.673 -13.527 10.120 1.00 96.25 318 ASP A CA 1
ATOM 2523 C C . ASP A 1 318 ? 1.419 -14.170 9.515 1.00 96.25 318 ASP A C 1
ATOM 2525 O O . ASP A 1 318 ? 1.474 -15.299 9.030 1.00 96.25 318 ASP A O 1
ATOM 2529 N N . LEU A 1 319 ? 0.296 -13.442 9.480 1.00 98.06 319 LEU A N 1
ATOM 2530 C CA . LEU A 1 319 ? -0.942 -13.910 8.855 1.00 98.06 319 LEU A CA 1
ATOM 2531 C C . LEU A 1 319 ? -0.783 -14.084 7.345 1.00 98.06 319 LEU A C 1
ATOM 2533 O O . LEU A 1 319 ? -1.200 -15.104 6.808 1.00 98.06 319 LEU A O 1
ATOM 2537 N N . ALA A 1 320 ? -0.170 -13.116 6.659 1.00 97.81 320 ALA A N 1
ATOM 2538 C CA . ALA A 1 320 ? 0.089 -13.201 5.224 1.00 97.81 320 ALA A CA 1
ATOM 2539 C C . ALA A 1 320 ? 0.954 -14.422 4.881 1.00 97.81 320 ALA A C 1
ATOM 2541 O O . ALA A 1 320 ? 0.649 -15.155 3.940 1.00 97.81 320 ALA A O 1
ATOM 2542 N N . LYS A 1 321 ? 2.008 -14.666 5.669 1.00 95.94 321 LYS A N 1
ATOM 2543 C CA . LYS A 1 321 ? 2.874 -15.834 5.513 1.00 95.94 321 LYS A CA 1
ATOM 2544 C C . LYS A 1 321 ? 2.127 -17.136 5.792 1.00 95.94 321 LYS A C 1
ATOM 2546 O O . LYS A 1 321 ? 2.196 -18.036 4.966 1.00 95.94 321 LYS A O 1
ATOM 2551 N N . ALA A 1 322 ? 1.385 -17.219 6.895 1.00 97.25 322 ALA A N 1
ATOM 2552 C CA . ALA A 1 322 ? 0.625 -18.415 7.250 1.00 97.25 322 ALA A CA 1
ATOM 2553 C C . ALA A 1 322 ? -0.423 -18.773 6.185 1.00 97.25 322 ALA A C 1
ATOM 2555 O O . ALA A 1 322 ? -0.504 -19.923 5.771 1.00 97.25 322 ALA A O 1
ATOM 2556 N N . LEU A 1 323 ? -1.180 -17.785 5.691 1.00 97.56 323 LEU A N 1
ATOM 2557 C CA . LEU A 1 323 ? -2.154 -17.992 4.617 1.00 97.56 323 LEU A CA 1
ATOM 2558 C C . LEU A 1 323 ? -1.479 -18.505 3.340 1.00 97.56 323 LEU A C 1
ATOM 2560 O O . LEU A 1 323 ? -1.932 -19.491 2.762 1.00 97.56 323 LEU A O 1
ATOM 2564 N N . PHE A 1 324 ? -0.382 -17.866 2.922 1.00 95.88 324 PHE A N 1
ATOM 2565 C CA . PHE A 1 324 ? 0.331 -18.255 1.707 1.00 95.88 324 PHE A CA 1
ATOM 2566 C C . PHE A 1 324 ? 0.955 -19.653 1.814 1.00 95.88 324 PHE A C 1
ATOM 2568 O O . PHE A 1 324 ? 0.818 -20.450 0.886 1.00 95.88 324 PHE A O 1
ATOM 2575 N N . ASP A 1 325 ? 1.606 -19.963 2.940 1.00 94.88 325 ASP A N 1
ATOM 2576 C CA . ASP A 1 325 ? 2.257 -21.257 3.183 1.00 94.88 325 ASP A CA 1
ATOM 2577 C C . ASP A 1 325 ? 1.230 -22.412 3.239 1.00 94.88 325 ASP A C 1
ATOM 2579 O O . ASP A 1 325 ? 1.539 -23.523 2.804 1.00 94.88 325 ASP A O 1
ATOM 2583 N N . ASP A 1 326 ? -0.010 -22.138 3.667 1.00 96.19 326 ASP A N 1
ATOM 2584 C CA . ASP A 1 326 ? -1.136 -23.088 3.653 1.00 96.19 326 ASP A CA 1
ATOM 2585 C C . ASP A 1 326 ? -1.895 -23.132 2.306 1.00 96.19 326 ASP A C 1
ATOM 2587 O O . ASP A 1 326 ? -2.883 -23.857 2.158 1.00 96.19 326 ASP A O 1
ATOM 2591 N N . GLY A 1 327 ? -1.443 -22.380 1.294 1.00 95.06 327 GLY A N 1
ATOM 2592 C CA . GLY A 1 327 ? -2.050 -22.350 -0.041 1.00 95.06 327 GLY A CA 1
ATOM 2593 C C . GLY A 1 327 ? -3.388 -21.607 -0.114 1.00 95.06 327 GLY A C 1
ATOM 2594 O O . GLY A 1 327 ? -4.162 -21.834 -1.045 1.00 95.06 327 GLY A O 1
ATOM 2595 N N . ILE A 1 328 ? -3.668 -20.734 0.855 1.00 97.12 328 ILE A N 1
ATOM 2596 C CA . ILE A 1 328 ? -4.859 -19.885 0.900 1.00 97.12 328 ILE A CA 1
ATOM 2597 C C . ILE A 1 328 ? -4.502 -18.523 0.303 1.00 97.12 328 ILE A C 1
ATOM 2599 O O . ILE A 1 328 ? -3.742 -17.749 0.888 1.00 97.12 328 ILE A O 1
ATOM 2603 N N . ASP A 1 329 ? -5.064 -18.214 -0.866 1.00 97.50 329 ASP A N 1
ATOM 2604 C CA . ASP A 1 329 ? -4.799 -16.933 -1.519 1.00 97.50 329 ASP A CA 1
ATOM 2605 C C . ASP A 1 329 ? -5.609 -15.795 -0.880 1.00 97.50 329 ASP A C 1
ATOM 2607 O O . ASP A 1 329 ? -6.748 -15.965 -0.426 1.00 97.50 329 ASP A O 1
ATOM 2611 N N . PHE A 1 330 ? -5.010 -14.611 -0.849 1.00 98.62 330 PHE A N 1
ATOM 2612 C CA . PHE A 1 330 ? -5.549 -13.437 -0.170 1.00 98.62 330 PHE A CA 1
ATOM 2613 C C . PHE A 1 330 ? -5.195 -12.158 -0.920 1.00 98.62 330 PHE A C 1
ATOM 2615 O O . PHE A 1 330 ? -4.195 -12.119 -1.618 1.00 98.62 330 PHE A O 1
ATOM 2622 N N . ASP A 1 331 ? -5.938 -11.079 -0.716 1.00 98.69 331 ASP A N 1
ATOM 2623 C CA . ASP A 1 331 ? -5.447 -9.736 -1.039 1.00 98.69 331 ASP A CA 1
ATOM 2624 C C . ASP A 1 331 ? -5.420 -8.889 0.236 1.00 98.69 331 ASP A C 1
ATOM 2626 O O . ASP A 1 331 ? -6.284 -9.006 1.111 1.00 98.69 331 ASP A O 1
ATOM 2630 N N . PHE A 1 332 ? -4.420 -8.015 0.340 1.00 98.69 332 PHE A N 1
ATOM 2631 C CA . PHE A 1 332 ? -4.440 -6.927 1.304 1.00 98.69 332 PHE A CA 1
ATOM 2632 C C . PHE A 1 332 ? -5.526 -5.934 0.904 1.00 98.69 332 PHE A C 1
ATOM 2634 O O . PHE A 1 332 ? -5.540 -5.445 -0.223 1.00 98.69 332 PHE A O 1
ATOM 2641 N N . VAL A 1 333 ? -6.408 -5.589 1.835 1.00 98.62 333 VAL A N 1
ATOM 2642 C CA . VAL A 1 333 ? -7.504 -4.646 1.594 1.00 98.62 333 VAL A CA 1
ATOM 2643 C C . VAL A 1 333 ? -7.329 -3.444 2.510 1.00 98.62 333 VAL A C 1
ATOM 2645 O O . VAL A 1 333 ? -7.210 -3.606 3.720 1.00 98.62 333 VAL A O 1
ATOM 2648 N N . ASP A 1 334 ? -7.315 -2.232 1.961 1.00 97.44 334 ASP A N 1
ATOM 2649 C CA . ASP A 1 334 ? -7.343 -0.996 2.744 1.00 97.44 334 ASP A CA 1
ATOM 2650 C C . ASP A 1 334 ? -8.778 -0.554 3.063 1.00 97.44 334 ASP A C 1
ATOM 2652 O O . ASP A 1 334 ? -9.754 -1.010 2.457 1.00 97.44 334 ASP A O 1
ATOM 2656 N N . SER A 1 335 ? -8.914 0.381 4.005 1.00 95.81 335 SER A N 1
ATOM 2657 C CA . SER A 1 335 ? -10.217 0.914 4.408 1.00 95.81 335 SER A CA 1
ATOM 2658 C C . SER A 1 335 ? -11.006 1.496 3.232 1.00 95.81 335 SER A C 1
ATOM 2660 O O . SER A 1 335 ? -12.209 1.249 3.150 1.00 95.81 335 SER A O 1
ATOM 2662 N N . ASP A 1 336 ? -10.368 2.204 2.289 1.00 95.75 336 ASP A N 1
ATOM 2663 C CA . ASP A 1 336 ? -11.094 2.790 1.157 1.00 95.75 336 ASP A CA 1
ATOM 2664 C C . ASP A 1 336 ? -11.632 1.699 0.222 1.00 95.75 336 ASP A C 1
ATOM 2666 O O . ASP A 1 336 ? -12.744 1.830 -0.296 1.00 95.75 336 ASP A O 1
ATOM 2670 N N . SER A 1 337 ? -10.871 0.626 -0.024 1.00 97.50 337 SER A N 1
ATOM 2671 C CA . SER A 1 337 ? -11.338 -0.499 -0.848 1.00 97.50 337 SER A CA 1
ATOM 2672 C C . SER A 1 337 ? -12.443 -1.293 -0.166 1.00 97.50 337 SER A C 1
ATOM 2674 O O . SER A 1 337 ? -13.448 -1.591 -0.812 1.00 97.50 337 SER A O 1
ATOM 2676 N N . LEU A 1 338 ? -12.330 -1.534 1.142 1.00 97.25 338 LEU A N 1
ATOM 2677 C CA . LEU A 1 338 ? -13.397 -2.154 1.927 1.00 97.25 338 LEU A CA 1
ATOM 2678 C C . LEU A 1 338 ? -14.693 -1.332 1.864 1.00 97.25 338 LEU A C 1
ATOM 2680 O O . LEU A 1 338 ? -15.774 -1.888 1.701 1.00 97.25 338 LEU A O 1
ATOM 2684 N N . MET A 1 339 ? -14.608 -0.002 1.925 1.00 95.25 339 MET A N 1
ATOM 2685 C CA . MET A 1 339 ? -15.792 0.859 1.852 1.00 95.25 339 MET A CA 1
ATOM 2686 C C . MET A 1 339 ? -16.498 0.840 0.495 1.00 95.25 339 MET A C 1
ATOM 2688 O O . MET A 1 339 ? -17.715 1.030 0.446 1.00 95.25 339 MET A O 1
ATOM 2692 N N . ARG A 1 340 ? -15.770 0.577 -0.596 1.00 95.88 340 ARG A N 1
ATOM 2693 C CA . ARG A 1 340 ? -16.356 0.377 -1.933 1.00 95.88 340 ARG A CA 1
ATOM 2694 C C . ARG A 1 340 ? -16.951 -1.021 -2.121 1.00 95.88 340 ARG A C 1
ATOM 2696 O O . ARG A 1 340 ? -17.574 -1.266 -3.152 1.00 95.88 340 ARG A O 1
ATOM 2703 N N . ALA A 1 341 ? -16.759 -1.923 -1.161 1.00 97.44 341 ALA A N 1
ATOM 2704 C CA . ALA A 1 341 ? -17.179 -3.304 -1.289 1.00 97.44 341 ALA A CA 1
ATOM 2705 C C . ALA A 1 341 ? -18.703 -3.467 -1.270 1.00 97.44 341 ALA A C 1
ATOM 2707 O O . ALA A 1 341 ? -19.430 -2.814 -0.504 1.00 97.44 341 ALA A O 1
ATOM 2708 N N . VAL A 1 342 ? -19.172 -4.422 -2.067 1.00 97.75 342 VAL A N 1
ATOM 2709 C CA . VAL A 1 342 ? -20.567 -4.857 -2.100 1.00 97.75 342 VAL A CA 1
ATOM 2710 C C . VAL A 1 342 ? -20.675 -6.201 -1.391 1.00 97.75 342 VAL A C 1
ATOM 2712 O O . VAL A 1 342 ? -19.949 -7.134 -1.715 1.00 97.75 342 VAL A O 1
ATOM 2715 N N . VAL A 1 343 ? -21.592 -6.312 -0.430 1.00 97.75 343 VAL A N 1
ATOM 2716 C CA . VAL A 1 343 ? -21.852 -7.567 0.284 1.00 97.75 343 VAL A CA 1
ATOM 2717 C C . VAL A 1 343 ? -23.060 -8.265 -0.334 1.00 97.75 343 VAL A C 1
ATOM 2719 O O . VAL A 1 343 ? -24.135 -7.673 -0.451 1.00 97.75 343 VAL A O 1
ATOM 2722 N N . ARG A 1 344 ? -22.909 -9.537 -0.716 1.00 95.38 344 ARG A N 1
ATOM 2723 C CA . ARG A 1 344 ? -24.007 -10.381 -1.217 1.00 95.38 344 ARG A CA 1
ATOM 2724 C C . ARG A 1 344 ? -23.864 -11.799 -0.682 1.00 95.38 344 ARG A C 1
ATOM 2726 O O . ARG A 1 344 ? -22.879 -12.459 -0.977 1.00 95.38 344 ARG A O 1
ATOM 2733 N N . SER A 1 345 ? -24.852 -12.275 0.077 1.00 93.44 345 SER A N 1
ATOM 2734 C CA . SER A 1 345 ? -24.945 -13.683 0.511 1.00 93.44 345 SER A CA 1
ATOM 2735 C C . SER A 1 345 ? -23.641 -14.250 1.101 1.00 93.44 345 SER A C 1
ATOM 2737 O O . SER A 1 345 ? -23.206 -15.334 0.725 1.00 93.44 345 SER A O 1
ATOM 2739 N N . GLY A 1 346 ? -22.996 -13.490 1.991 1.00 93.94 346 GLY A N 1
ATOM 2740 C CA . GLY A 1 346 ? -21.762 -13.902 2.668 1.00 93.94 346 GLY A CA 1
ATOM 2741 C C . GLY A 1 346 ? -20.490 -13.746 1.831 1.00 93.94 346 GLY A C 1
ATOM 2742 O O . GLY A 1 346 ? -19.435 -14.216 2.242 1.00 93.94 346 GLY A O 1
ATOM 2743 N N . VAL A 1 347 ? -20.577 -13.080 0.678 1.00 97.81 347 VAL A N 1
ATOM 2744 C CA . VAL A 1 347 ? -19.443 -12.719 -0.180 1.00 97.81 347 VAL A CA 1
ATOM 2745 C C . VAL A 1 347 ? -19.222 -11.210 -0.127 1.00 97.81 347 VAL A C 1
ATOM 2747 O O . VAL A 1 347 ? -20.174 -10.433 -0.243 1.00 97.81 347 VAL A O 1
ATOM 2750 N N . LEU A 1 348 ? -17.965 -10.804 0.049 1.00 98.44 348 LEU A N 1
ATOM 2751 C CA . LEU A 1 348 ? -17.499 -9.425 -0.066 1.00 98.44 348 LEU A CA 1
ATOM 2752 C C . LEU A 1 348 ? -16.877 -9.244 -1.454 1.00 98.44 348 LEU A C 1
ATOM 2754 O O . LEU A 1 348 ? -15.853 -9.852 -1.746 1.00 98.44 348 LEU A O 1
ATOM 2758 N N . GLU A 1 349 ? -17.471 -8.413 -2.303 1.00 98.06 349 GLU A N 1
ATOM 2759 C CA . GLU A 1 349 ? -16.963 -8.153 -3.652 1.00 98.06 349 GLU A CA 1
ATOM 2760 C C . GLU A 1 349 ? -16.302 -6.772 -3.742 1.00 98.06 349 GLU A C 1
ATOM 2762 O O . GLU A 1 349 ? -16.922 -5.761 -3.398 1.00 98.06 349 GLU A O 1
ATOM 2767 N N . ILE A 1 350 ? -15.067 -6.715 -4.249 1.00 97.69 350 ILE A N 1
ATOM 2768 C CA . ILE A 1 350 ? -14.348 -5.472 -4.558 1.00 97.69 350 ILE A CA 1
ATOM 2769 C C . ILE A 1 350 ? -13.789 -5.566 -5.977 1.00 97.69 350 ILE A C 1
ATOM 2771 O O . ILE A 1 350 ? -12.945 -6.409 -6.261 1.00 97.69 350 ILE A O 1
ATOM 2775 N N . SER A 1 351 ? -14.244 -4.693 -6.881 1.00 95.56 351 SER A N 1
ATOM 2776 C CA . SER A 1 351 ? -13.750 -4.622 -8.272 1.00 95.56 351 SER A CA 1
ATOM 2777 C C . SER A 1 351 ? -13.803 -5.963 -9.040 1.00 95.56 351 SER A C 1
ATOM 2779 O O . SER A 1 351 ? -13.022 -6.203 -9.966 1.00 95.56 351 SER A O 1
ATOM 2781 N N . GLY A 1 352 ? -14.756 -6.833 -8.680 1.00 94.94 352 GLY A N 1
ATOM 2782 C CA . GLY A 1 352 ? -14.935 -8.177 -9.240 1.00 94.94 352 GLY A CA 1
ATOM 2783 C C . GLY A 1 352 ? -14.123 -9.287 -8.559 1.00 94.94 352 GLY A C 1
ATOM 2784 O O . GLY A 1 352 ? -14.224 -10.439 -8.979 1.00 94.94 352 GLY A O 1
ATOM 2785 N N . VAL A 1 353 ? -13.332 -8.970 -7.528 1.00 97.25 353 VAL A N 1
ATOM 2786 C CA . VAL A 1 353 ? -12.699 -9.960 -6.644 1.00 97.25 353 VAL A CA 1
ATOM 2787 C C . VAL A 1 353 ? -13.674 -10.301 -5.525 1.00 97.25 353 VAL A C 1
ATOM 2789 O O . VAL A 1 353 ? -14.200 -9.403 -4.871 1.00 97.25 353 VAL A O 1
ATOM 2792 N N . GLU A 1 354 ? -13.929 -11.589 -5.321 1.00 97.69 354 GLU A N 1
ATOM 2793 C CA . GLU A 1 354 ? -14.900 -12.101 -4.352 1.00 97.69 354 GLU A CA 1
ATOM 2794 C C . GLU A 1 354 ? -14.185 -12.762 -3.175 1.00 97.69 354 GLU A C 1
ATOM 2796 O O . GLU A 1 354 ? -13.587 -13.818 -3.356 1.00 97.69 354 GLU A O 1
ATOM 2801 N N . PHE A 1 355 ? -14.321 -12.199 -1.976 1.00 98.56 355 PHE A N 1
ATOM 2802 C CA . PHE A 1 355 ? -13.768 -12.747 -0.739 1.00 98.56 355 PHE A CA 1
ATOM 2803 C C . PHE A 1 355 ? -14.853 -13.425 0.098 1.00 98.56 355 PHE A C 1
ATOM 2805 O O . PHE A 1 355 ? -15.985 -12.941 0.201 1.00 98.56 355 PHE A O 1
ATOM 2812 N N . ARG A 1 356 ? -14.496 -14.539 0.742 1.00 97.62 356 ARG A N 1
ATOM 2813 C CA . ARG A 1 356 ? -15.387 -15.315 1.628 1.00 97.62 356 ARG A CA 1
ATOM 2814 C C . ARG A 1 356 ? -15.075 -15.135 3.104 1.00 97.62 356 ARG A C 1
ATOM 2816 O O . ARG A 1 356 ? -15.868 -15.527 3.962 1.00 97.62 356 ARG A O 1
ATOM 2823 N N . SER A 1 357 ? -13.939 -14.522 3.401 1.00 98.50 357 SER A N 1
ATOM 2824 C CA . SER A 1 357 ? -13.547 -14.189 4.758 1.00 98.50 357 SER A CA 1
ATOM 2825 C C . SER A 1 357 ? -12.842 -12.843 4.825 1.00 98.50 357 SER A C 1
ATOM 2827 O O . SER A 1 357 ? -12.192 -12.416 3.869 1.00 98.50 357 SER A O 1
ATOM 2829 N N . ILE A 1 358 ? -12.983 -12.180 5.969 1.00 98.75 358 ILE A N 1
ATOM 2830 C CA . ILE A 1 358 ? -12.188 -11.010 6.334 1.00 98.75 358 ILE A CA 1
ATOM 2831 C C . ILE A 1 358 ? -11.316 -11.412 7.515 1.00 98.75 358 ILE A C 1
ATOM 2833 O O . ILE A 1 358 ? -11.832 -11.860 8.542 1.00 98.75 358 ILE A O 1
ATOM 2837 N N . VAL A 1 359 ? -10.008 -11.225 7.378 1.00 98.81 359 VAL A N 1
ATOM 2838 C CA . VAL A 1 359 ? -9.041 -11.455 8.450 1.00 98.81 359 VAL A CA 1
ATOM 2839 C C . VAL A 1 359 ? -8.512 -10.108 8.928 1.00 98.81 359 VAL A C 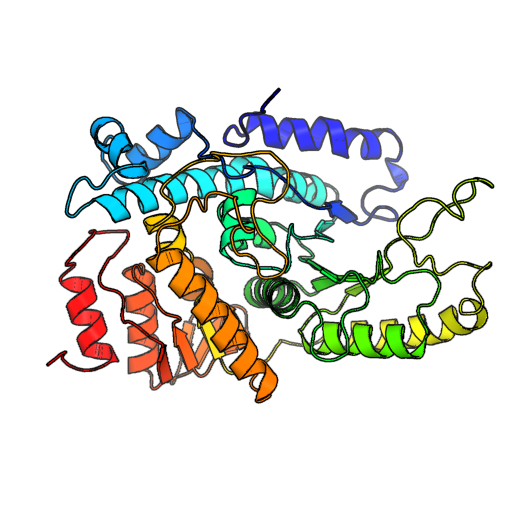1
ATOM 2841 O O . VAL A 1 359 ? -8.067 -9.278 8.134 1.00 98.81 359 VAL A O 1
ATOM 2844 N N . LEU A 1 360 ? -8.578 -9.886 10.237 1.00 98.62 360 LEU A N 1
ATOM 2845 C CA . LEU A 1 360 ? -8.091 -8.688 10.906 1.00 98.62 360 LEU A CA 1
ATOM 2846 C C . LEU A 1 360 ? -6.784 -9.030 11.642 1.00 98.62 360 LEU A C 1
ATOM 2848 O O . LEU A 1 360 ? -6.799 -9.939 12.481 1.00 98.62 360 LEU A O 1
ATOM 2852 N N . PRO A 1 361 ? -5.669 -8.321 11.374 1.00 98.19 361 PRO A N 1
ATOM 2853 C CA . PRO A 1 361 ? -4.468 -8.420 12.202 1.00 98.19 361 PRO A CA 1
ATOM 2854 C C . PRO A 1 361 ? -4.724 -7.824 13.600 1.00 98.19 361 PRO A C 1
ATOM 2856 O O . PRO A 1 361 ? -5.847 -7.445 13.936 1.00 98.19 361 PRO A O 1
ATOM 2859 N N . ALA A 1 362 ? -3.687 -7.715 14.430 1.00 97.81 362 ALA A N 1
ATOM 2860 C CA . ALA A 1 362 ? -3.779 -7.174 15.786 1.00 97.81 362 ALA A CA 1
ATOM 2861 C C . ALA A 1 362 ? -4.023 -5.648 15.792 1.00 97.81 362 ALA A C 1
ATOM 2863 O O . ALA A 1 362 ? -3.121 -4.848 16.037 1.00 97.81 362 ALA A O 1
ATOM 2864 N N . LEU A 1 363 ? -5.257 -5.228 15.505 1.00 97.62 363 LEU A N 1
ATOM 2865 C CA . LEU A 1 363 ? -5.646 -3.822 15.373 1.00 97.62 363 LEU A CA 1
ATOM 2866 C C . LEU A 1 363 ? -5.907 -3.182 16.740 1.00 97.62 363 LEU A C 1
ATOM 2868 O O . LEU A 1 363 ? -6.703 -3.690 17.525 1.00 97.62 363 LEU A O 1
ATOM 2872 N N . SER A 1 364 ? -5.312 -2.017 17.012 1.00 97.69 364 SER A N 1
ATOM 2873 C CA . SER A 1 364 ? -5.744 -1.157 18.130 1.00 97.69 364 SER A CA 1
ATOM 2874 C C . SER A 1 364 ? -6.850 -0.191 17.705 1.00 97.69 364 SER A C 1
ATOM 2876 O O . SER A 1 364 ? -7.755 0.109 18.485 1.00 97.69 364 SER A O 1
ATOM 2878 N N . THR A 1 365 ? -6.766 0.276 16.457 1.00 98.44 365 THR A N 1
ATOM 2879 C CA . THR A 1 365 ? -7.576 1.353 15.891 1.00 98.44 365 THR A CA 1
ATOM 2880 C C . THR A 1 365 ? -8.153 0.930 14.547 1.00 98.44 365 THR A C 1
ATOM 2882 O O . THR A 1 365 ? -7.420 0.448 13.678 1.00 98.44 365 THR A O 1
ATOM 2885 N N . VAL A 1 366 ? -9.456 1.145 14.362 1.00 98.00 366 VAL A N 1
ATOM 2886 C CA . VAL A 1 366 ? -10.191 0.836 13.127 1.00 98.00 366 VAL A CA 1
ATOM 2887 C C . VAL A 1 366 ? -11.280 1.883 12.891 1.00 98.00 366 VAL A C 1
ATOM 2889 O O . VAL A 1 366 ? -11.881 2.367 13.847 1.00 98.00 366 VAL A O 1
ATOM 2892 N N . SER A 1 367 ? -11.544 2.242 11.632 1.00 97.12 367 SER A N 1
ATOM 2893 C CA . SER A 1 367 ? -12.638 3.172 11.320 1.00 97.12 367 SER A CA 1
ATOM 2894 C C . SER A 1 367 ? -14.006 2.559 11.626 1.00 97.12 367 SER A C 1
ATOM 2896 O O . SER A 1 367 ? -14.229 1.359 11.410 1.00 97.12 367 SER A O 1
ATOM 2898 N N . LEU A 1 368 ? -14.946 3.386 12.092 1.00 97.25 368 LEU A N 1
ATOM 2899 C CA . LEU A 1 368 ? -16.331 2.951 12.303 1.00 97.25 368 LEU A CA 1
ATOM 2900 C C . LEU A 1 368 ? -16.951 2.445 11.006 1.00 97.25 368 LEU A C 1
ATOM 2902 O O . LEU A 1 368 ? -17.675 1.453 11.007 1.00 97.25 368 LEU A O 1
ATOM 2906 N N . HIS A 1 369 ? -16.638 3.101 9.895 1.00 96.44 369 HIS A N 1
ATOM 2907 C CA . HIS A 1 369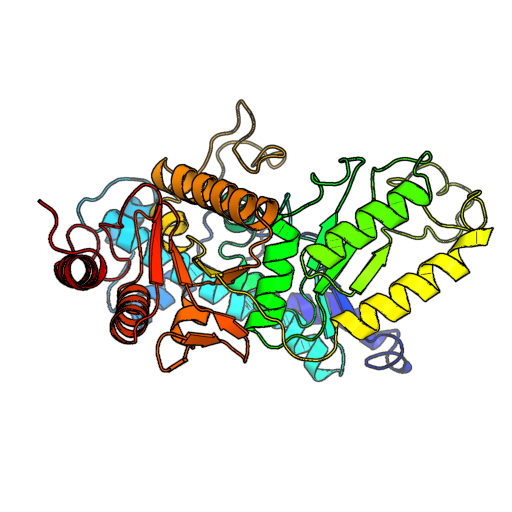 ? -17.137 2.729 8.582 1.00 96.44 369 HIS A CA 1
ATOM 2908 C C . HIS A 1 369 ? -16.646 1.340 8.143 1.00 96.44 369 HIS A C 1
ATOM 2910 O O . HIS A 1 369 ? -17.458 0.508 7.728 1.00 96.44 369 HIS A O 1
ATOM 2916 N N . SER A 1 370 ? -15.358 1.036 8.336 1.00 97.75 370 SER A N 1
ATOM 2917 C CA . SER A 1 370 ? -14.806 -0.305 8.101 1.00 97.75 370 SER A CA 1
ATOM 2918 C C . SER A 1 370 ? -15.525 -1.348 8.956 1.00 97.75 370 SER A C 1
ATOM 2920 O O . SER A 1 370 ? -15.967 -2.369 8.435 1.00 97.75 370 SER A O 1
ATOM 2922 N N . MET A 1 371 ? -15.724 -1.081 10.251 1.00 98.06 371 MET A N 1
ATOM 2923 C CA . MET A 1 371 ? -16.415 -2.017 11.148 1.00 98.06 371 MET A CA 1
ATOM 2924 C C . MET A 1 371 ? -17.901 -2.188 10.818 1.00 98.06 371 MET A C 1
ATOM 2926 O O . MET A 1 371 ? -18.434 -3.290 10.942 1.00 98.06 371 MET A O 1
ATOM 2930 N N . GLN A 1 372 ? -18.578 -1.140 10.346 1.00 97.94 372 GLN A N 1
ATOM 2931 C CA . GLN A 1 372 ? -19.954 -1.227 9.851 1.00 97.94 372 GLN A CA 1
ATOM 2932 C C . GLN A 1 372 ? -20.046 -2.146 8.629 1.00 97.94 372 GLN A C 1
ATOM 2934 O O . GLN A 1 372 ? -20.952 -2.980 8.569 1.00 97.94 372 GLN A O 1
ATOM 2939 N N . LYS A 1 373 ? -19.099 -2.028 7.689 1.00 98.38 373 LYS A N 1
ATOM 2940 C CA . LYS A 1 373 ? -19.016 -2.899 6.511 1.00 98.38 373 LYS A CA 1
ATOM 2941 C C . LYS A 1 373 ? -18.671 -4.344 6.886 1.00 98.38 373 LYS A C 1
ATOM 2943 O O . LYS A 1 373 ? -19.293 -5.268 6.373 1.00 98.38 373 LYS A O 1
ATOM 2948 N N . ILE A 1 374 ? -17.749 -4.552 7.827 1.00 98.50 374 ILE A N 1
ATOM 2949 C CA . ILE A 1 374 ? -17.414 -5.887 8.355 1.00 98.50 374 ILE A CA 1
ATOM 2950 C C . ILE A 1 374 ? -18.638 -6.524 9.026 1.00 98.50 374 ILE A C 1
ATOM 2952 O O . ILE A 1 374 ? -18.924 -7.696 8.795 1.00 98.50 374 ILE A O 1
ATOM 2956 N N . ARG A 1 375 ? -19.414 -5.754 9.801 1.00 98.19 375 ARG A N 1
ATOM 2957 C CA . ARG A 1 375 ? -20.674 -6.231 10.387 1.00 98.19 375 ARG A CA 1
ATOM 2958 C C . ARG A 1 375 ? -21.699 -6.592 9.313 1.00 98.19 375 ARG A C 1
ATOM 2960 O O . ARG A 1 375 ? -22.369 -7.607 9.449 1.00 98.19 375 ARG A O 1
ATOM 2967 N N . GLU A 1 376 ? -21.853 -5.769 8.274 1.00 98.12 376 GLU A N 1
ATOM 2968 C CA . GLU A 1 376 ? -22.730 -6.071 7.130 1.00 98.12 376 GLU A CA 1
ATOM 2969 C C . GLU A 1 376 ? -22.343 -7.406 6.478 1.00 98.12 376 GLU A C 1
ATOM 2971 O O . GLU A 1 376 ? -23.202 -8.259 6.266 1.00 98.12 376 GLU A O 1
ATOM 2976 N N . PHE A 1 377 ? -21.048 -7.616 6.239 1.00 98.62 377 PHE A N 1
ATOM 2977 C CA . PHE A 1 377 ? -20.508 -8.865 5.711 1.00 98.62 377 PHE A CA 1
ATOM 2978 C C . PHE A 1 377 ? -20.785 -10.069 6.623 1.00 98.62 377 PHE A C 1
ATOM 2980 O O . PHE A 1 377 ? -21.319 -11.079 6.160 1.00 98.62 377 PHE A O 1
ATOM 2987 N N . HIS A 1 378 ? -20.504 -9.938 7.921 1.00 98.38 378 HIS A N 1
ATOM 2988 C CA . HIS A 1 378 ? -20.774 -10.975 8.917 1.00 98.38 378 HIS A CA 1
ATOM 2989 C C . HIS A 1 378 ? -22.266 -11.330 8.995 1.00 98.38 378 HIS A C 1
ATOM 2991 O O . HIS A 1 378 ? -22.639 -12.498 8.917 1.00 98.38 378 HIS A O 1
ATOM 2997 N N . ALA A 1 379 ? -23.144 -10.323 9.058 1.00 97.31 379 ALA A N 1
ATOM 2998 C CA . ALA A 1 379 ? -24.594 -10.517 9.081 1.00 97.31 379 ALA A CA 1
ATOM 2999 C C . ALA A 1 379 ? -25.127 -11.168 7.792 1.00 97.31 379 ALA A C 1
ATOM 3001 O O . ALA A 1 379 ? -26.150 -11.849 7.820 1.00 97.31 379 ALA A O 1
ATOM 3002 N N . GLY A 1 380 ? -24.428 -10.981 6.669 1.00 96.19 380 GLY A N 1
ATOM 3003 C CA . GLY A 1 380 ? -24.698 -11.665 5.408 1.00 96.19 380 GLY A CA 1
ATOM 3004 C C . GLY A 1 380 ? -24.266 -13.137 5.372 1.00 96.19 380 GLY A C 1
ATOM 3005 O O . GLY A 1 380 ? -24.551 -13.797 4.376 1.00 96.19 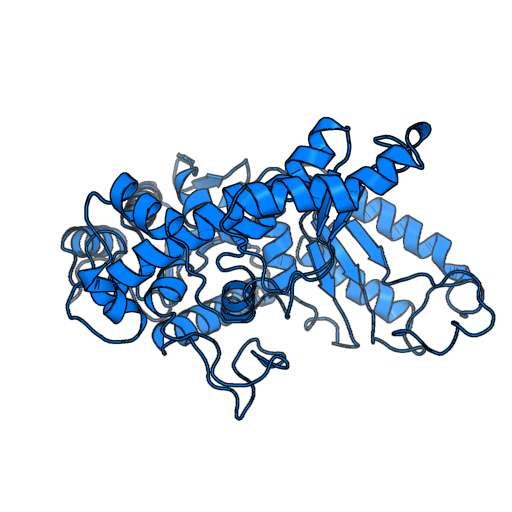380 GLY A O 1
ATOM 3006 N N . GLY A 1 381 ? -23.599 -13.650 6.414 1.00 97.06 381 GLY A N 1
ATOM 3007 C CA . GLY A 1 381 ? -23.078 -15.020 6.503 1.00 97.06 381 GLY A CA 1
ATOM 3008 C C . GLY A 1 381 ? -21.580 -15.156 6.208 1.00 97.06 381 GLY A C 1
ATOM 3009 O O . GLY A 1 381 ? -21.079 -16.274 6.114 1.00 97.06 381 GLY A O 1
ATOM 3010 N N . GLY A 1 382 ? -20.867 -14.040 6.034 1.00 97.88 382 GLY A N 1
ATOM 3011 C CA . GLY A 1 382 ? -19.423 -14.025 5.824 1.00 97.88 382 GLY A CA 1
ATOM 3012 C C . GLY A 1 382 ? -18.641 -14.336 7.103 1.00 97.88 382 GLY A C 1
ATOM 3013 O O . GLY A 1 382 ? -19.092 -14.039 8.209 1.00 97.88 382 GLY A O 1
ATOM 3014 N N . THR A 1 383 ? -17.448 -14.919 6.969 1.00 98.31 383 THR A N 1
ATOM 3015 C CA . THR A 1 383 ? -16.608 -15.268 8.130 1.00 98.31 383 THR A CA 1
ATOM 3016 C C . THR A 1 383 ? -15.630 -14.148 8.465 1.00 98.31 383 THR A C 1
ATOM 3018 O O . THR A 1 383 ? -14.825 -13.753 7.624 1.00 98.31 383 THR A O 1
ATOM 3021 N N . VAL A 1 384 ? -15.660 -13.655 9.703 1.00 98.50 384 VAL A N 1
ATOM 3022 C CA . VAL A 1 384 ? -14.711 -12.647 10.195 1.00 98.50 384 VAL A CA 1
ATOM 3023 C C . VAL A 1 384 ? -13.804 -13.281 11.240 1.00 98.50 384 VAL A C 1
ATOM 3025 O O . VAL A 1 384 ? -14.283 -13.825 12.232 1.00 98.50 384 VAL A O 1
ATOM 3028 N N . VAL A 1 385 ? -12.494 -13.189 11.029 1.00 98.06 385 VAL A N 1
ATOM 3029 C CA . VAL A 1 385 ? -11.474 -13.683 11.959 1.00 98.06 385 VAL A CA 1
ATOM 3030 C C . VAL A 1 385 ? -10.649 -12.499 12.438 1.00 98.06 385 VAL A C 1
ATOM 3032 O O . VAL A 1 385 ? -10.155 -11.726 11.626 1.00 98.06 385 VAL A O 1
ATOM 3035 N N . SER A 1 386 ? -10.477 -12.355 13.750 1.00 96.50 386 SER A N 1
ATOM 3036 C CA . SER A 1 386 ? -9.549 -11.380 14.328 1.00 96.50 386 SER A CA 1
ATOM 3037 C C . SER A 1 386 ? -8.418 -12.107 15.035 1.00 96.50 386 SER A C 1
ATOM 3039 O O . SER A 1 386 ? -8.673 -13.012 15.828 1.00 96.50 386 SER A O 1
ATOM 3041 N N . PHE A 1 387 ? -7.179 -11.704 14.771 1.00 95.12 387 PHE A N 1
ATOM 3042 C CA . PHE A 1 387 ? -5.992 -12.295 15.379 1.00 95.12 387 PHE A CA 1
ATOM 3043 C C . PHE A 1 387 ? -5.378 -11.365 16.432 1.00 95.12 387 PHE A C 1
ATOM 3045 O O . PHE A 1 387 ? -5.284 -10.154 16.238 1.00 95.12 387 PHE A O 1
ATOM 3052 N N . GLY A 1 388 ? -4.931 -11.932 17.554 1.00 92.62 388 GLY A N 1
ATOM 3053 C CA . GLY A 1 388 ? -4.300 -11.184 18.641 1.00 92.62 388 GLY A CA 1
ATOM 3054 C C . GLY A 1 388 ? -5.303 -10.380 19.470 1.00 92.62 388 GLY A C 1
ATOM 3055 O O . GLY A 1 388 ? -5.808 -10.874 20.476 1.00 92.62 388 GLY A O 1
ATOM 3056 N N . ARG A 1 389 ? -5.588 -9.138 19.061 1.00 91.00 389 ARG A N 1
ATOM 3057 C CA . ARG A 1 389 ? -6.441 -8.192 19.803 1.00 91.00 389 ARG A CA 1
ATOM 3058 C C . ARG A 1 389 ? -7.586 -7.658 18.946 1.00 91.00 389 ARG A C 1
ATOM 3060 O O . ARG A 1 389 ? -7.433 -7.471 17.743 1.00 91.00 389 ARG A O 1
ATOM 3067 N N . LEU A 1 390 ? -8.709 -7.355 19.597 1.00 94.94 390 LEU A N 1
ATOM 3068 C CA . LEU A 1 390 ? -9.780 -6.555 19.004 1.00 94.94 390 LEU A CA 1
ATOM 3069 C C . LEU A 1 390 ? -9.473 -5.057 19.166 1.00 94.94 390 LEU A C 1
ATOM 3071 O O . LEU A 1 390 ? -8.928 -4.662 20.204 1.00 94.94 390 LEU A O 1
ATOM 3075 N N . PRO A 1 391 ? -9.862 -4.215 18.194 1.00 96.50 391 PRO A N 1
ATOM 3076 C CA . PRO A 1 391 ? -9.677 -2.776 18.298 1.00 96.50 391 PRO A CA 1
ATOM 3077 C C . PRO A 1 391 ? -10.518 -2.189 19.434 1.00 96.50 391 PRO A C 1
ATOM 3079 O O . PRO A 1 391 ? -11.593 -2.683 19.765 1.00 96.50 391 PRO A O 1
ATOM 3082 N N . SER A 1 392 ? -10.033 -1.104 20.030 1.00 96.06 392 SER A N 1
ATOM 3083 C CA . SER A 1 392 ? -10.719 -0.381 21.113 1.00 96.06 392 SER A CA 1
ATOM 3084 C C . SER A 1 392 ? -10.799 1.129 20.874 1.00 96.06 392 SER A C 1
ATOM 3086 O O . SER A 1 392 ? -11.309 1.873 21.717 1.00 96.06 392 SER A O 1
ATOM 3088 N N . ILE A 1 393 ? -10.299 1.575 19.721 1.00 98.06 393 ILE A N 1
ATOM 3089 C CA . ILE A 1 393 ? -10.140 2.975 19.340 1.00 98.06 393 ILE A CA 1
ATOM 3090 C C . ILE A 1 393 ? -10.713 3.169 17.938 1.00 98.06 393 ILE A C 1
ATOM 3092 O O . ILE A 1 393 ? -10.525 2.322 17.058 1.00 98.06 393 ILE A O 1
ATOM 3096 N N . THR A 1 394 ? -11.369 4.304 17.716 1.00 98.25 394 THR A N 1
ATOM 3097 C CA . THR A 1 394 ? -11.775 4.746 16.379 1.00 98.25 394 THR A CA 1
ATOM 3098 C C . THR A 1 394 ? -11.068 6.050 16.008 1.00 98.25 394 THR A C 1
ATOM 3100 O O . THR A 1 394 ? -10.901 6.919 16.869 1.00 98.25 394 THR A O 1
ATOM 3103 N N . PRO A 1 395 ? -10.649 6.232 14.743 1.00 97.06 395 PRO A N 1
ATOM 3104 C CA . PRO A 1 395 ? -10.230 7.530 14.224 1.00 97.06 395 PRO A CA 1
ATOM 3105 C C . PRO A 1 395 ? -11.274 8.629 14.458 1.00 97.06 395 PRO A C 1
ATOM 3107 O O . PRO A 1 395 ? -10.913 9.776 14.682 1.00 97.06 395 PRO A O 1
ATOM 3110 N N . GLU A 1 396 ? -12.564 8.287 14.431 1.00 96.00 396 GLU A N 1
ATOM 3111 C CA . GLU A 1 396 ? -13.667 9.243 14.507 1.00 96.00 396 GLU A CA 1
ATOM 3112 C C . GLU A 1 396 ? -13.910 9.781 15.927 1.00 96.00 396 GLU A C 1
ATOM 3114 O O . GLU A 1 396 ? -14.111 10.986 16.107 1.00 96.00 396 GLU A O 1
ATOM 3119 N N . ASN A 1 397 ? -13.876 8.916 16.946 1.00 96.25 397 ASN A N 1
ATOM 3120 C CA . ASN A 1 397 ? -14.270 9.280 18.314 1.00 96.25 397 ASN A CA 1
ATOM 3121 C C . ASN A 1 397 ? -13.161 9.091 19.359 1.00 96.25 397 ASN A C 1
ATOM 3123 O O . ASN A 1 397 ? -13.289 9.612 20.466 1.00 96.25 397 ASN A O 1
ATOM 3127 N N . GLY A 1 398 ? -12.055 8.429 19.016 1.00 96.12 398 GLY A N 1
ATOM 3128 C CA . GLY A 1 398 ? -10.959 8.144 19.939 1.00 96.12 398 GLY A CA 1
ATOM 3129 C C . GLY A 1 398 ? -11.207 6.894 20.787 1.00 96.12 398 GLY A C 1
ATOM 3130 O O . GLY A 1 398 ? -11.822 5.923 20.341 1.00 96.12 398 GLY A O 1
ATOM 3131 N N . ARG A 1 399 ? -10.662 6.888 22.008 1.00 95.94 399 ARG A N 1
ATOM 3132 C CA . ARG A 1 399 ? -10.746 5.748 22.939 1.00 95.94 399 ARG A CA 1
ATOM 3133 C C . ARG A 1 399 ? -12.170 5.582 23.488 1.00 95.94 399 ARG A C 1
ATOM 3135 O O . ARG A 1 399 ? -12.859 6.569 23.730 1.00 95.94 399 ARG A O 1
ATOM 3142 N N . ASN A 1 400 ? -12.560 4.341 23.797 1.00 89.19 400 ASN A N 1
ATOM 3143 C CA . ASN A 1 400 ? -13.844 3.992 24.434 1.00 89.19 400 ASN A CA 1
ATOM 3144 C C . ASN A 1 400 ? -15.091 4.378 23.615 1.00 89.19 400 ASN A C 1
ATOM 3146 O O . ASN A 1 400 ? -16.120 4.738 24.185 1.00 89.19 400 ASN A O 1
ATOM 3150 N N . ASP A 1 401 ? -15.013 4.297 22.287 1.00 95.50 401 ASP A N 1
ATOM 3151 C CA . ASP A 1 401 ? -16.145 4.589 21.408 1.00 95.50 401 ASP A CA 1
ATOM 3152 C C . ASP A 1 401 ? -17.289 3.564 21.598 1.00 95.50 401 ASP A C 1
ATOM 3154 O O . ASP A 1 401 ? -17.123 2.390 21.244 1.00 95.50 401 ASP A O 1
ATOM 3158 N N . PRO A 1 402 ? -18.470 3.967 22.109 1.00 95.50 402 PRO A N 1
ATOM 3159 C CA . PRO A 1 402 ? -19.580 3.047 22.344 1.00 95.50 402 PRO A CA 1
ATOM 3160 C C . PRO A 1 402 ? -20.137 2.437 21.051 1.00 95.50 402 PRO A C 1
ATOM 3162 O O . PRO A 1 402 ? -20.673 1.329 21.085 1.00 95.50 402 PRO A O 1
ATOM 3165 N N . GLN A 1 403 ? -19.998 3.113 19.903 1.00 97.56 403 GLN A N 1
ATOM 3166 C CA . GLN A 1 403 ? -20.424 2.552 18.621 1.00 97.56 403 GLN A CA 1
ATOM 3167 C C . GLN A 1 403 ? -19.521 1.394 18.206 1.00 97.56 403 GLN A C 1
ATOM 3169 O O . GLN A 1 403 ? -20.022 0.362 17.762 1.00 97.56 403 GLN A O 1
ATOM 3174 N N . LEU A 1 404 ? -18.205 1.531 18.400 1.00 97.62 404 LEU A N 1
ATOM 3175 C CA . LEU A 1 404 ? -17.264 0.444 18.141 1.00 97.62 404 LEU A CA 1
ATOM 3176 C C . LEU A 1 404 ? -17.566 -0.761 19.032 1.00 97.62 404 LEU A C 1
ATOM 3178 O O . LEU A 1 404 ? -17.600 -1.883 18.537 1.00 97.62 404 LEU A O 1
ATOM 3182 N N . ILE A 1 405 ? -17.839 -0.530 20.319 1.00 96.31 405 ILE A N 1
ATOM 3183 C CA . ILE A 1 405 ? -18.208 -1.593 21.264 1.00 96.31 405 ILE A CA 1
ATOM 3184 C C . ILE A 1 405 ? -19.425 -2.371 20.752 1.00 96.31 405 ILE A C 1
ATOM 3186 O O . ILE A 1 405 ? -19.352 -3.589 20.618 1.00 96.31 405 ILE A O 1
ATOM 3190 N N . GLY A 1 406 ? -20.503 -1.675 20.377 1.00 97.44 406 GLY A N 1
ATOM 3191 C CA . GLY A 1 406 ? -21.702 -2.326 19.846 1.00 97.44 406 GLY A CA 1
ATOM 3192 C C . GLY A 1 406 ? -21.467 -3.078 18.529 1.00 97.44 406 GLY A C 1
ATOM 3193 O O . GLY A 1 406 ? -22.073 -4.124 18.303 1.00 97.44 406 GLY A O 1
ATOM 3194 N N . LEU A 1 407 ? -20.579 -2.582 17.658 1.00 98.12 407 LEU A N 1
ATOM 3195 C CA . LEU A 1 407 ? -20.196 -3.285 16.427 1.00 98.12 407 LEU A CA 1
ATOM 3196 C C . LEU A 1 407 ? -19.401 -4.560 16.727 1.00 98.12 407 LEU A C 1
ATOM 3198 O O . LEU A 1 407 ? -19.662 -5.588 16.107 1.00 98.12 407 LEU A O 1
ATOM 3202 N N . LEU A 1 408 ? -18.464 -4.505 17.674 1.00 97.50 408 LEU A N 1
ATOM 3203 C CA . LEU A 1 408 ? -17.671 -5.663 18.086 1.00 97.50 408 LEU A CA 1
ATOM 3204 C C . LEU A 1 408 ? -18.544 -6.738 18.724 1.00 97.50 408 LEU A C 1
ATOM 3206 O O . LEU A 1 408 ? -18.440 -7.893 18.324 1.00 97.50 408 LEU A O 1
ATOM 3210 N N . ASP A 1 409 ? -19.445 -6.361 19.632 1.00 96.94 409 ASP A N 1
ATOM 3211 C CA . ASP A 1 409 ? -20.351 -7.311 20.281 1.00 96.94 409 ASP A CA 1
ATOM 3212 C C . ASP A 1 409 ? -21.284 -7.989 19.257 1.00 96.94 409 ASP A C 1
ATOM 3214 O O . ASP A 1 409 ? -21.598 -9.171 19.379 1.00 96.94 409 ASP A O 1
ATOM 3218 N N . ALA A 1 410 ? -21.688 -7.273 18.200 1.00 97.31 410 ALA A N 1
ATOM 3219 C CA . ALA A 1 410 ? -22.507 -7.824 17.119 1.00 97.31 410 ALA A CA 1
ATOM 3220 C C . ALA A 1 410 ? -21.755 -8.793 16.185 1.00 97.31 410 ALA A C 1
ATOM 3222 O O . ALA A 1 410 ? -22.395 -9.590 15.496 1.00 97.31 410 ALA A O 1
ATOM 3223 N N . ILE A 1 411 ? -20.423 -8.709 16.115 1.00 97.50 411 ILE A N 1
ATOM 3224 C CA . ILE A 1 411 ? -19.594 -9.572 15.258 1.00 97.50 411 ILE A CA 1
ATOM 3225 C C . ILE A 1 411 ? -19.036 -10.753 16.059 1.00 97.50 411 ILE A C 1
ATOM 3227 O O . ILE A 1 411 ? -19.125 -11.891 15.615 1.00 97.50 411 ILE A O 1
ATOM 3231 N N . PHE A 1 412 ? -18.477 -10.489 17.239 1.00 96.31 412 PHE A N 1
ATOM 3232 C CA . PHE A 1 412 ? -17.708 -11.458 18.026 1.00 96.31 412 PHE A CA 1
ATOM 3233 C C . PHE A 1 412 ? -18.426 -11.934 19.297 1.00 96.31 412 PHE A C 1
ATOM 3235 O O . PHE A 1 412 ? -17.909 -12.797 20.004 1.00 96.31 412 PHE A O 1
ATOM 3242 N N . GLY A 1 413 ? -19.618 -11.405 19.583 1.00 93.44 413 GLY A N 1
ATOM 3243 C CA . GLY A 1 413 ? -20.340 -11.648 20.829 1.00 93.44 413 GLY A CA 1
ATOM 3244 C C . GLY A 1 413 ? -19.894 -10.721 21.970 1.00 93.44 413 GLY A C 1
ATOM 3245 O O . GLY A 1 413 ? -18.857 -10.061 21.871 1.00 93.44 413 GLY A O 1
ATOM 3246 N N . PRO A 1 414 ? -20.682 -10.644 23.059 1.00 84.06 414 PRO A N 1
ATOM 3247 C CA . PRO A 1 414 ? -20.379 -9.780 24.194 1.00 84.06 414 PRO A CA 1
ATOM 3248 C C . PRO A 1 414 ? -19.064 -10.187 24.863 1.00 84.06 414 PRO A C 1
ATOM 3250 O O . PRO A 1 414 ? -18.829 -11.363 25.152 1.00 84.06 414 PRO A O 1
ATOM 3253 N N . ARG A 1 415 ? -18.218 -9.194 25.140 1.00 70.50 415 ARG A N 1
ATOM 3254 C CA . ARG A 1 415 ? -16.963 -9.382 25.879 1.00 70.50 415 ARG A CA 1
ATOM 3255 C C . ARG A 1 415 ? -17.282 -9.609 27.364 1.00 70.50 415 ARG A C 1
ATOM 3257 O O . ARG A 1 415 ? -17.946 -8.771 27.971 1.00 70.50 415 ARG A O 1
ATOM 3264 N N . GLY A 1 416 ? -16.876 -10.767 27.893 1.00 50.19 416 GLY A N 1
ATOM 3265 C CA . GLY A 1 416 ? -17.074 -11.169 29.295 1.00 50.19 416 GLY A CA 1
ATOM 3266 C C . GLY A 1 416 ? -16.185 -10.441 30.292 1.00 50.19 416 GLY A C 1
ATOM 3267 O O . GLY A 1 416 ? -15.168 -9.849 29.860 1.00 50.19 416 GLY A O 1
#